Protein AF-0000000071091519 (afdb_homodimer)

InterPro domains:
  IPR003689 Zinc/iron permease [PF02535] (5-325)

Foldseek 3Di:
DPLVVLLVVLLVLLLCLLLVLLVVLLVCVVVVVLDVCVPPVVLVVLLLLLLLLLLQLVLCLPPNLLVVLLVLLQVLVCQVVVDCCPDRSCSVPDRVLLVLLQVLLVVLVVLLVVLVVVVVVVVVVVVVVVVVVVVPPVPPDPPDDDDDPPPPDPPPPDPPPPPPDPQLQQQPRVVVNDQCDPSNLVSVLVSLLVLLLLLLLLLLQDQDNLSNVLSSVSCSSVSNSVSNVSLNSVSSHPDDVVSSVVSSVSNSNSNSNNNVVNNVLNDVVDHSVSSNVSSSSSSSSSNSSVNCSPRVRVCSSCVDPPCNVSSVVSSNVSNVVSVVSSVD/DPLVVLLVVLLVLLLCLLLVLLVVLLVCVVVVVLDVCVPPVVLVVLLLLLLLLLLQLVLCLPPNLLVVLLVLLQVLVCQVVVDCCPDRSCSVPDRVLLVLLQVLLVVLVVLLVVLVVVVVVVVVVVVVVVVVVVVVVVPPDPPDDDDDPPPPPPPPPDPPPPPPLPQLQFQPRVVVNDQCDPSNLVSVLVSLLVLLLLLLLLLLQDQDNLSNVLSSVSCSSVSNSVSNVSLSSVSSHPDDVVSSVVSSVSNSNSNSNNNVVNNVLNDVVDHSVSSNVSSSSSSSNSNSSVNCSPRVRVCSSCVDPPCNVSSVVSSNVSNVVSVVSVVD

Nearest PDB structures (foldseek):
  5tsa-assembly1_A  TM=7.659E-01  e=2.570E-04  Bordetella bronchiseptica RB50
  6pgi-assembly1_A  TM=6.991E-01  e=1.856E-04  Bordetella bronchiseptica
  7z6m-assembly1_A-2  TM=6.711E-01  e=2.904E-04  Bordetella bronchiseptica
  5tsb-assembly1_A  TM=7.140E-01  e=8.367E-04  Bordetella bronchiseptica RB50
  5tsa-assembly1_A  TM=7.599E-01  e=2.592E-04  Bordetella bronchiseptica RB50

Organism: Strongylocentrotus purpuratus (NCBI:txid7668)

Sequence (656 aa):
MDIVALKGLGIGLLFVLAFVGGLIPLCCIRSHSQGMAESAITRRVISLLNSAAAGIFLSIALVHLLPDVRMIFDKALNITHGGEVEGGGMAMGFDWAGFTAGVGFLFVVFVEQLMMWCLESSERTDNTASDTSHLVKSTTRESDTDGHGEYGALRERSPSECQSEASITVQRGLDDLQPLTSFRAIVLLVSLSFHGLFEGLALGLQLEEQDTIDLLIAISIHKGIESFTVLLRFAQLPGRDVLKWSSLVIFSLTSPIGIGIGIPLADPSVNADALLVNGILQGLATGTFMFVTFVELLPVELAGKDDRLLKCTCLIAGFGLMCGLTQIMDIVALKGLGIGLLFVLAFVGGLIPLCCIRSHSQGMAESAITRRVISLLNSAAAGIFLSIALVHLLPDVRMIFDKALNITHGGEVEGGGMAMGFDWAGFTAGVGFLFVVFVEQLMMWCLESSERTDNTASDTSHLVKSTTRESDTDGHGEYGALRERSPSECQSEASITVQRGLDDLQPLTSFRAIVLLVSLSFHGLFEGLALGLQLEEQDTIDLLIAISIHKGIESFTVLLRFAQLPGRDVLKWSSLVIFSLTSPIGIGIGIPLADPSVNADALLVNGILQGLATGTFMFVTFVELLPVELAGKDDRLLKCTCLIAGFGLMCGLTQI

pLDDT: mean 75.65, std 22.04, range [20.03, 96.81]

Solvent-accessible surface area (backbone atoms only — not comparable to full-atom values): 33080 Å² total; per-residue (Å²): 130,58,59,64,57,55,48,51,48,45,34,55,49,48,24,49,36,18,39,54,26,21,45,50,36,44,52,37,45,70,65,71,42,53,57,56,78,61,26,70,63,51,48,49,52,52,47,40,50,45,25,19,42,29,15,30,41,47,30,41,31,42,36,45,45,41,55,49,22,30,52,34,41,33,52,19,49,30,60,68,68,76,42,79,59,70,66,63,58,34,78,84,74,49,36,59,32,28,46,31,18,49,49,20,28,49,48,53,52,46,52,51,50,51,48,50,47,53,49,52,52,50,51,51,50,50,52,53,49,51,57,52,54,58,61,60,64,66,66,64,73,72,69,79,83,86,73,84,71,78,79,75,79,78,77,77,76,75,80,72,72,78,64,87,62,67,57,72,42,68,37,36,57,90,77,61,37,64,78,62,45,72,64,56,47,49,47,52,48,52,56,48,35,52,41,30,22,29,53,15,25,38,55,20,38,46,83,46,57,67,60,34,52,54,50,48,54,57,48,50,63,43,38,26,54,48,26,26,55,54,30,39,55,44,54,66,31,80,67,58,65,66,59,41,55,47,49,42,52,50,57,21,41,21,30,31,52,15,24,62,61,14,45,76,51,34,50,73,80,71,40,41,64,49,30,42,51,41,22,47,52,37,10,26,22,33,9,36,44,45,40,45,26,44,62,63,34,43,53,27,54,67,34,32,81,69,59,48,67,57,32,50,49,29,20,52,47,21,24,48,51,46,53,51,58,68,70,102,129,59,59,65,56,55,50,51,49,44,32,53,50,50,25,48,35,19,39,55,27,20,45,49,36,44,52,37,46,70,65,71,42,53,56,58,78,62,25,69,63,50,48,50,52,50,48,40,51,46,25,20,41,28,15,29,40,46,29,40,31,42,35,45,45,41,53,50,22,29,51,36,42,33,53,18,50,32,62,67,69,76,42,80,61,71,64,64,58,34,78,82,74,49,38,60,32,29,45,30,17,49,49,22,28,50,48,53,52,46,52,51,51,51,46,50,49,53,48,53,52,48,50,50,50,50,53,52,48,51,56,53,54,57,58,58,62,64,64,64,70,70,69,78,89,87,77,81,72,76,81,74,79,78,75,78,78,74,79,73,72,78,65,87,64,65,57,72,42,68,41,35,55,90,77,60,36,64,79,62,45,72,65,58,47,49,46,52,49,52,55,48,33,52,41,30,23,29,53,14,25,38,53,19,38,46,82,47,59,67,59,35,51,55,48,48,53,56,49,49,62,42,38,27,54,49,26,26,56,54,31,38,56,44,52,66,29,81,68,60,64,65,58,40,55,48,48,42,52,52,57,19,43,21,29,32,50,17,23,61,60,14,45,74,51,33,49,72,82,72,39,40,66,48,31,42,50,42,21,47,53,36,11,27,20,34,8,38,43,45,40,45,25,44,61,60,33,42,53,27,55,68,36,32,80,69,59,48,66,56,31,50,49,30,19,51,48,22,24,49,49,46,55,51,58,68,70,99

Secondary structure (DSSP, 8-state):
--HHHHHHHHHHHHHHHHHHHHHHHHHHHHTT-HHHHT-HHHHHHHHHHHHHHHHHHHHIIIIIIHHHHHHHHHHHHHHHHSS---SSS-TTS--HHHHHHHHHHHHHHHHHHHHHHHHHHHHHHHHHHHHHHHHHHTTS-TT----------------TT----SSTTTTS-TTT-----HHHHHHHHHHHHHHHHHHHHHHHH--SHHHHHHHHHHHHHHHHHHHHHHHHHHHTSSS-HHHHHHHHHHHHHHHHHHHHHHHHHT-SS--HHHHHHHHHHHHHHHHHHHHIIIIIIHHHHHH-STTHHHHHHHHHHHHHHHHHHTT-/--HHHHHHHHHHHHHHHHHHHHHHHHHHHHTT-HHHHT-HHHHHHHHHHHHHHHHHHHHIIIIIIHHHHHHHHHHHHHHHHSS---SSS-TTS--HHHHHHHHHHHHHHHHHHHHHHHHHHHHHHHHHHHHHHHHHHTTTSTT----------------TT----SSTTTTS-TTT-----HHHHHHHHHHHHHHHHHHHHHHHH--SHHHHHHHHHHHHHHHHHHHHHHHHHHHTSSS-HHHHHHHHHHHHHHHHHHHHHHHHHT-SS--HHHHHHHHHHHHHHHHHHHHIIIIIIHHHHHH-STTHHHHHHHHHHHHHHHHHHTT-

Structure (mmCIF, N/CA/C/O backbone):
data_AF-0000000071091519-model_v1
#
loop_
_entity.id
_entity.type
_entity.pdbx_description
1 polymer 'Uncharacterized protein'
#
loop_
_atom_site.group_PDB
_atom_site.id
_atom_site.type_symbol
_atom_site.label_atom_id
_atom_site.label_alt_id
_atom_site.label_comp_id
_atom_site.label_asym_id
_atom_site.label_entity_id
_atom_site.label_seq_id
_atom_site.pdbx_PDB_ins_code
_atom_site.Cartn_x
_atom_site.Cartn_y
_atom_site.Cartn_z
_atom_site.occupancy
_atom_site.B_iso_or_equiv
_atom_site.auth_seq_id
_atom_site.auth_comp_id
_atom_site.auth_asym_id
_atom_site.auth_atom_id
_atom_site.pdbx_PDB_model_num
ATOM 1 N N . MET A 1 1 ? 14.625 -8.445 -30.969 1 56.06 1 MET A N 1
ATOM 2 C CA . MET A 1 1 ? 15.742 -7.695 -30.406 1 56.06 1 MET A CA 1
ATOM 3 C C . MET A 1 1 ? 16.312 -8.398 -29.188 1 56.06 1 MET A C 1
ATOM 5 O O . MET A 1 1 ? 15.578 -9.047 -28.438 1 56.06 1 MET A O 1
ATOM 9 N N . ASP A 1 2 ? 17.562 -8.461 -29.047 1 85.19 2 ASP A N 1
ATOM 10 C CA . ASP A 1 2 ? 18.297 -9.062 -27.922 1 85.19 2 ASP A CA 1
ATOM 11 C C . ASP A 1 2 ? 17.906 -8.391 -26.609 1 85.19 2 ASP A C 1
ATOM 13 O O . ASP A 1 2 ? 17.859 -7.164 -26.516 1 85.19 2 ASP A O 1
ATOM 17 N N . ILE A 1 3 ? 17.312 -9.078 -25.766 1 89 3 ILE A N 1
ATOM 18 C CA . ILE A 1 3 ? 16.844 -8.609 -24.484 1 89 3 ILE A CA 1
ATOM 19 C C . ILE A 1 3 ? 17.922 -7.742 -23.828 1 89 3 ILE A C 1
ATOM 21 O O . ILE A 1 3 ? 17.609 -6.754 -23.156 1 89 3 ILE A O 1
ATOM 25 N N . VAL A 1 4 ? 19.188 -8.016 -24.078 1 89.56 4 VAL A N 1
ATOM 26 C CA . VAL A 1 4 ? 20.281 -7.254 -23.484 1 89.56 4 VAL A CA 1
ATOM 27 C C . VAL A 1 4 ? 20.391 -5.887 -24.156 1 89.56 4 VAL A C 1
ATOM 29 O O . VAL A 1 4 ? 20.656 -4.879 -23.484 1 89.56 4 VAL A O 1
ATOM 32 N N . ALA A 1 5 ? 20.156 -5.891 -25.438 1 91.38 5 ALA A N 1
ATOM 33 C CA . ALA A 1 5 ? 20.156 -4.625 -26.156 1 91.38 5 ALA A CA 1
ATOM 34 C C . ALA A 1 5 ? 19.016 -3.727 -25.688 1 91.38 5 ALA A C 1
ATOM 36 O O . ALA A 1 5 ? 19.172 -2.51 -25.578 1 91.38 5 ALA A O 1
ATOM 37 N N . LEU A 1 6 ? 17.953 -4.344 -25.469 1 92.75 6 LEU A N 1
ATOM 38 C CA . LEU A 1 6 ? 16.797 -3.611 -24.969 1 92.75 6 LEU A CA 1
ATOM 39 C C . LEU A 1 6 ? 17.094 -3.01 -23.594 1 92.75 6 LEU A C 1
ATOM 41 O O . LEU A 1 6 ? 16.75 -1.854 -23.344 1 92.75 6 LEU A O 1
ATOM 45 N N . LYS A 1 7 ? 17.75 -3.713 -22.75 1 94.56 7 LYS A N 1
ATOM 46 C CA . LYS A 1 7 ? 18.141 -3.236 -21.422 1 94.56 7 LYS A CA 1
ATOM 47 C C . LYS A 1 7 ? 19.172 -2.129 -21.516 1 94.56 7 LYS A C 1
ATOM 49 O O . LYS A 1 7 ? 19.156 -1.181 -20.734 1 94.56 7 LYS A O 1
ATOM 54 N N . GLY A 1 8 ? 20.047 -2.316 -22.469 1 93.81 8 GLY A N 1
ATOM 55 C CA . GLY A 1 8 ? 21 -1.248 -22.734 1 93.81 8 GLY A CA 1
ATOM 56 C C . GLY A 1 8 ? 20.344 0.05 -23.156 1 93.81 8 GLY A C 1
ATOM 57 O O . GLY A 1 8 ? 20.719 1.127 -22.703 1 93.81 8 GLY A O 1
ATOM 58 N N . LEU A 1 9 ? 19.391 -0.061 -24.016 1 93.75 9 LEU A N 1
ATOM 59 C CA . LEU A 1 9 ? 18.594 1.101 -24.406 1 93.75 9 LEU A CA 1
ATOM 60 C C . LEU A 1 9 ? 17.891 1.715 -23.203 1 93.75 9 LEU A C 1
ATOM 62 O O . LEU A 1 9 ? 17.75 2.938 -23.109 1 93.75 9 LEU A O 1
ATOM 66 N N . GLY A 1 10 ? 17.453 0.866 -22.375 1 95.56 10 GLY A N 1
ATOM 67 C CA . GLY A 1 10 ? 16.797 1.336 -21.156 1 95.56 10 GLY A CA 1
ATOM 68 C C . GLY A 1 10 ? 17.719 2.18 -20.281 1 95.56 10 GLY A C 1
ATOM 69 O O . GLY A 1 10 ? 17.281 3.172 -19.688 1 95.56 10 GLY A O 1
ATOM 70 N N . ILE A 1 11 ? 18.984 1.76 -20.219 1 96.56 11 ILE A N 1
ATOM 71 C CA . ILE A 1 11 ? 19.969 2.504 -19.438 1 96.56 11 ILE A CA 1
ATOM 72 C C . ILE A 1 11 ? 20.062 3.938 -19.953 1 96.56 11 ILE A C 1
ATOM 74 O O . ILE A 1 11 ? 19.953 4.891 -19.172 1 96.56 11 ILE A O 1
ATOM 78 N N . GLY A 1 12 ? 20.188 4.043 -21.219 1 96.12 12 GLY A N 1
ATOM 79 C CA . GLY A 1 12 ? 20.297 5.363 -21.828 1 96.12 12 GLY A CA 1
ATOM 80 C C . GLY A 1 12 ? 19 6.164 -21.719 1 96.12 12 GLY A C 1
ATOM 81 O O . GLY A 1 12 ? 19.031 7.344 -21.359 1 96.12 12 GLY A O 1
ATOM 82 N N . LEU A 1 13 ? 17.953 5.555 -22 1 96.44 13 LEU A N 1
ATOM 83 C CA . LEU A 1 13 ? 16.656 6.227 -22.016 1 96.44 13 LEU A CA 1
ATOM 84 C C . LEU A 1 13 ? 16.297 6.746 -20.625 1 96.44 13 LEU A C 1
ATOM 86 O O . LEU A 1 13 ? 15.891 7.902 -20.469 1 96.44 13 LEU A O 1
ATOM 90 N N . LEU A 1 14 ? 16.422 5.895 -19.609 1 96.12 14 LEU A N 1
ATOM 91 C CA . LEU A 1 14 ? 16.031 6.289 -18.266 1 96.12 14 LEU A CA 1
ATOM 92 C C . LEU A 1 14 ? 16.969 7.359 -17.719 1 96.12 14 LEU A C 1
ATOM 94 O O . LEU A 1 14 ? 16.547 8.242 -16.969 1 96.12 14 LEU A O 1
ATOM 98 N N . PHE A 1 15 ? 18.203 7.273 -18.156 1 96.75 15 PHE A N 1
ATOM 99 C CA . PHE A 1 15 ? 19.156 8.312 -17.766 1 96.75 15 PHE A CA 1
ATOM 100 C C . PHE A 1 15 ? 18.75 9.664 -18.359 1 96.75 15 PHE A C 1
ATOM 102 O O . PHE A 1 15 ? 18.672 10.664 -17.656 1 96.75 15 PHE A O 1
ATOM 109 N N . VAL A 1 16 ? 18.469 9.664 -19.609 1 96.56 16 VAL A N 1
ATOM 110 C CA . VAL A 1 16 ? 18.141 10.898 -20.312 1 96.56 16 VAL A CA 1
ATOM 111 C C . VAL A 1 16 ? 16.844 11.477 -19.766 1 96.56 16 VAL A C 1
ATOM 113 O O . VAL A 1 16 ? 16.734 12.68 -19.531 1 96.56 16 VAL A O 1
ATOM 116 N N . LEU A 1 17 ? 15.914 10.688 -19.562 1 95.31 17 LEU A N 1
ATOM 117 C CA . LEU A 1 17 ? 14.617 11.141 -19.062 1 95.31 17 LEU A CA 1
ATOM 118 C C . LEU A 1 17 ? 14.766 11.75 -17.672 1 95.31 17 LEU A C 1
ATOM 120 O O . LEU A 1 17 ? 14.211 12.82 -17.391 1 95.31 17 LEU A O 1
ATOM 124 N N . ALA A 1 18 ? 15.492 11.023 -16.812 1 95.06 18 ALA A N 1
ATOM 125 C CA . ALA A 1 18 ? 15.695 11.523 -15.461 1 95.06 18 ALA A CA 1
ATOM 126 C C . ALA A 1 18 ? 16.531 12.805 -15.477 1 95.06 18 ALA A C 1
ATOM 128 O O . ALA A 1 18 ? 16.219 13.758 -14.758 1 95.06 18 ALA A O 1
ATOM 129 N N . PHE A 1 19 ? 17.5 12.836 -16.328 1 95.69 19 PHE A N 1
ATOM 130 C CA . PHE A 1 19 ? 18.391 13.984 -16.375 1 95.69 19 PHE A CA 1
ATOM 131 C C . PHE A 1 19 ? 17.688 15.203 -16.938 1 95.69 19 PHE A C 1
ATOM 133 O O . PHE A 1 19 ? 17.75 16.297 -16.359 1 95.69 19 PHE A O 1
ATOM 140 N N . VAL A 1 20 ? 17.016 15.055 -18 1 94.75 20 VAL A N 1
ATOM 141 C CA . VAL A 1 20 ? 16.328 16.156 -18.641 1 94.75 20 VAL A CA 1
ATOM 142 C C . VAL A 1 20 ? 15.156 16.609 -17.781 1 94.75 20 VAL A C 1
ATOM 144 O O . VAL A 1 20 ? 14.93 17.812 -17.609 1 94.75 20 VAL A O 1
ATOM 147 N N . GLY A 1 21 ? 14.453 15.719 -17.266 1 91.81 21 GLY A N 1
ATOM 148 C CA . GLY A 1 21 ? 13.344 16.062 -16.391 1 91.81 21 GLY A CA 1
ATOM 149 C C . GLY A 1 21 ? 13.766 16.875 -15.172 1 91.81 21 GLY A C 1
ATOM 150 O O . GLY A 1 21 ? 13.055 17.797 -14.766 1 91.81 21 GLY A O 1
ATOM 151 N N . GLY A 1 22 ? 14.883 16.5 -14.586 1 91.75 22 GLY A N 1
ATOM 152 C CA . GLY A 1 22 ? 15.375 17.203 -13.414 1 91.75 22 GLY A CA 1
ATOM 153 C C . GLY A 1 22 ? 16.047 18.516 -13.75 1 91.75 22 GLY A C 1
ATOM 154 O O . GLY A 1 22 ? 16.062 19.438 -12.93 1 91.75 22 GLY A O 1
ATOM 155 N N . LEU A 1 23 ? 16.547 18.609 -14.93 1 92.31 23 LEU A N 1
ATOM 156 C CA . LEU A 1 23 ? 17.266 19.812 -15.344 1 92.31 23 LEU A CA 1
ATOM 157 C C . LEU A 1 23 ? 16.297 20.969 -15.57 1 92.31 23 LEU A C 1
ATOM 159 O O . LEU A 1 23 ? 16.641 22.125 -15.32 1 92.31 23 LEU A O 1
ATOM 163 N N . ILE A 1 24 ? 15.125 20.75 -15.938 1 89.06 24 ILE A N 1
ATOM 164 C CA . ILE A 1 24 ? 14.133 21.75 -16.312 1 89.06 24 ILE A CA 1
ATOM 165 C C . ILE A 1 24 ? 13.805 22.625 -15.094 1 89.06 24 ILE A C 1
ATOM 167 O O . ILE A 1 24 ? 13.953 23.844 -15.133 1 89.06 24 ILE A O 1
ATOM 171 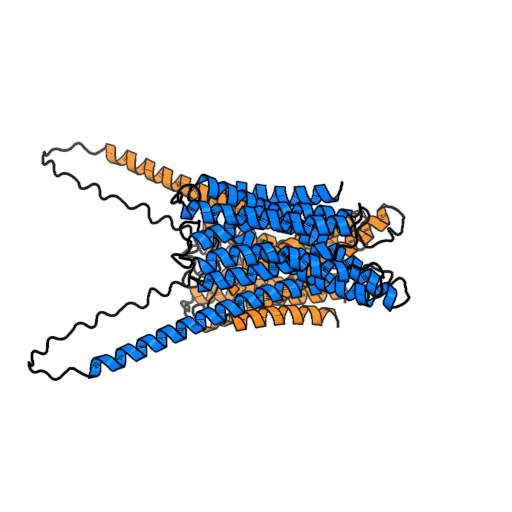N N . PRO A 1 25 ? 13.469 22.094 -14.016 1 85.25 25 PRO A N 1
ATOM 172 C CA . PRO A 1 25 ? 13.148 22.938 -12.859 1 85.25 25 PRO A CA 1
ATOM 173 C C . PRO A 1 25 ? 14.383 23.625 -12.266 1 85.25 25 PRO A C 1
ATOM 175 O O . PRO A 1 25 ? 14.289 24.719 -11.703 1 85.25 25 PRO A O 1
ATOM 178 N N . LEU A 1 26 ? 15.508 23.047 -12.359 1 87.19 26 LEU A N 1
ATOM 179 C CA . LEU A 1 26 ? 16.719 23.656 -11.82 1 87.19 26 LEU A CA 1
ATOM 180 C C . LEU A 1 26 ? 17.141 24.859 -12.641 1 87.19 26 LEU A C 1
ATOM 182 O O . LEU A 1 26 ? 17.578 25.875 -12.086 1 87.19 26 LEU A O 1
ATOM 186 N N . CYS A 1 27 ? 16.938 24.781 -13.883 1 84.62 27 CYS A N 1
ATOM 187 C CA . CYS A 1 27 ? 17.312 25.875 -14.766 1 84.62 27 CYS A CA 1
ATOM 188 C C . CYS A 1 27 ? 16.234 26.953 -14.773 1 84.62 27 CYS A C 1
ATOM 190 O O . CYS A 1 27 ? 16.531 28.141 -14.898 1 84.62 27 CYS A O 1
ATOM 192 N N . CYS A 1 28 ? 14.992 26.547 -14.688 1 76.12 28 CYS A N 1
ATOM 193 C CA . CYS A 1 28 ? 13.883 27.5 -14.727 1 76.12 28 CYS A CA 1
ATOM 194 C C . CYS A 1 28 ? 13.859 28.359 -13.469 1 76.12 28 CYS A C 1
ATOM 196 O O . CYS A 1 28 ? 13.586 29.562 -13.539 1 76.12 28 CYS A O 1
ATOM 198 N N . ILE A 1 29 ? 14.008 27.828 -12.336 1 63.97 29 ILE A N 1
ATOM 199 C CA . ILE A 1 29 ? 13.969 28.594 -11.094 1 63.97 29 ILE A CA 1
ATOM 200 C C . ILE A 1 29 ? 15.227 29.453 -10.984 1 63.97 29 ILE A C 1
ATOM 202 O O . ILE A 1 29 ? 15.18 30.547 -10.422 1 63.97 29 ILE A O 1
ATOM 206 N N . ARG A 1 30 ? 16.266 28.891 -11.391 1 61.03 30 ARG A N 1
ATOM 207 C CA . ARG A 1 30 ? 17.469 29.703 -11.391 1 61.03 30 ARG A CA 1
ATOM 208 C C . ARG A 1 30 ? 17.297 30.969 -12.234 1 61.03 30 ARG A C 1
ATOM 210 O O . ARG A 1 30 ? 17.828 32.031 -11.898 1 61.03 30 ARG A O 1
ATOM 217 N N . SER A 1 31 ? 16.531 30.688 -13.289 1 58.19 31 SER A N 1
ATOM 218 C CA . SER A 1 31 ? 16.375 31.781 -14.227 1 58.19 31 SER A CA 1
ATOM 219 C C . SER A 1 31 ? 15.219 32.688 -13.812 1 58.19 31 SER A C 1
ATOM 221 O O . SER A 1 31 ? 14.742 33.5 -14.609 1 58.19 31 SER A O 1
ATOM 223 N N . HIS A 1 32 ? 14.922 32.812 -12.469 1 53.44 32 HIS A N 1
ATOM 224 C CA . HIS A 1 32 ? 13.93 33.719 -11.922 1 53.44 32 HIS A CA 1
ATOM 225 C C . HIS A 1 32 ? 12.531 33.406 -12.445 1 53.44 32 HIS A C 1
ATOM 227 O O . HIS A 1 32 ? 11.625 34.219 -12.352 1 53.44 32 HIS A O 1
ATOM 233 N N . SER A 1 33 ? 12.336 32.375 -13.141 1 52.28 33 SER A N 1
ATOM 234 C CA . SER A 1 33 ? 11.023 32.031 -13.672 1 52.28 33 SER A CA 1
ATOM 235 C C . SER A 1 33 ? 10.234 31.188 -12.672 1 52.28 33 SER A C 1
ATOM 237 O O . SER A 1 33 ? 9.602 30.188 -13.039 1 52.28 33 SER A O 1
ATOM 239 N N . GLN A 1 34 ? 10.352 31.438 -11.477 1 53.72 34 GLN A N 1
ATOM 240 C CA . GLN A 1 34 ? 9.695 30.844 -10.32 1 53.72 34 GLN A CA 1
ATOM 241 C C . GLN A 1 34 ? 8.203 30.656 -10.57 1 53.72 34 GLN A C 1
ATOM 243 O O . GLN A 1 34 ? 7.578 29.766 -9.969 1 53.72 34 GLN A O 1
ATOM 248 N N . GLY A 1 35 ? 7.746 31.422 -11.562 1 55.06 35 GLY A N 1
ATOM 249 C CA . GLY A 1 35 ? 6.316 31.484 -11.828 1 55.06 35 GLY A CA 1
ATOM 250 C C . GLY A 1 35 ? 5.75 30.203 -12.414 1 55.06 35 GLY A C 1
ATOM 251 O O . GLY A 1 35 ? 4.629 29.812 -12.086 1 55.06 35 GLY A O 1
ATOM 252 N N . MET A 1 36 ? 6.504 29.703 -13.305 1 52.19 36 MET A N 1
ATOM 253 C CA . MET A 1 36 ? 5.941 28.578 -14.031 1 52.19 36 MET A CA 1
ATOM 254 C C . MET A 1 36 ? 5.746 27.375 -13.109 1 52.19 36 MET A C 1
ATOM 256 O O . MET A 1 36 ? 4.711 26.719 -13.164 1 52.19 36 MET A O 1
ATOM 260 N N . ALA A 1 37 ? 6.824 27.062 -12.383 1 54.72 37 ALA A N 1
ATOM 261 C CA . ALA A 1 37 ? 6.781 25.938 -11.461 1 54.72 37 ALA A CA 1
ATOM 262 C C . ALA A 1 37 ? 5.738 26.156 -10.367 1 54.72 37 ALA A C 1
ATOM 264 O O . ALA A 1 37 ? 5.137 25.203 -9.875 1 54.72 37 ALA A O 1
ATOM 265 N N . GLU A 1 38 ? 5.539 27.422 -10.242 1 61.25 38 GLU A N 1
ATOM 266 C CA . GLU A 1 38 ? 4.594 27.797 -9.203 1 61.25 38 GLU A CA 1
ATOM 267 C C . GLU A 1 38 ? 3.191 28 -9.773 1 61.25 38 GLU A C 1
ATOM 269 O O . GLU A 1 38 ? 2.236 28.219 -9.031 1 61.25 38 GLU A O 1
ATOM 274 N N . SER A 1 39 ? 3.219 27.75 -11.062 1 72.94 39 SER A N 1
ATOM 275 C CA . SER A 1 39 ? 1.905 27.984 -11.656 1 72.94 39 SER A CA 1
ATOM 276 C C . SER A 1 39 ? 0.903 26.922 -11.211 1 72.94 39 SER A C 1
ATOM 278 O O . SER A 1 39 ? 1.268 25.766 -11.008 1 72.94 39 SER A O 1
ATOM 280 N N . ALA A 1 40 ? -0.276 27.344 -11.023 1 78.38 40 ALA A N 1
ATOM 281 C CA . ALA A 1 40 ? -1.386 26.484 -10.609 1 78.38 40 ALA A CA 1
ATOM 282 C C . ALA A 1 40 ? -1.623 25.359 -11.617 1 78.38 40 ALA A C 1
ATOM 284 O O . ALA A 1 40 ? -1.94 24.234 -11.234 1 78.38 40 ALA A O 1
ATOM 285 N N . ILE A 1 41 ? -1.302 25.688 -12.844 1 80.69 41 ILE A N 1
ATOM 286 C CA . ILE A 1 41 ? -1.546 24.719 -13.898 1 80.69 41 ILE A CA 1
ATOM 287 C C . ILE A 1 41 ? -0.494 23.609 -13.836 1 80.69 41 ILE A C 1
ATOM 289 O O . ILE A 1 41 ? -0.818 22.422 -13.961 1 80.69 41 ILE A O 1
ATOM 293 N N . THR A 1 42 ? 0.732 23.969 -13.68 1 78.06 42 THR A N 1
ATOM 294 C CA . THR A 1 42 ? 1.803 22.969 -13.586 1 78.06 42 THR A CA 1
ATOM 295 C C . THR A 1 42 ? 1.582 22.047 -12.398 1 78.06 42 THR A C 1
ATOM 297 O O . THR A 1 42 ? 1.74 20.828 -12.516 1 78.06 42 THR A O 1
ATOM 300 N N . ARG A 1 43 ? 1.105 22.594 -11.398 1 80.81 43 ARG A N 1
ATOM 301 C CA . ARG A 1 43 ? 0.858 21.797 -10.195 1 80.81 43 ARG A CA 1
ATOM 302 C C . ARG A 1 43 ? -0.289 20.828 -10.414 1 80.81 43 ARG A C 1
ATOM 304 O O . ARG A 1 43 ? -0.226 19.672 -9.969 1 80.81 43 ARG A O 1
ATOM 311 N N . ARG A 1 44 ? -1.221 21.297 -11.086 1 86.44 44 ARG A N 1
ATOM 312 C CA . ARG A 1 44 ? -2.381 20.453 -11.359 1 86.44 44 ARG A CA 1
ATOM 313 C C . ARG A 1 44 ? -2.012 19.297 -12.273 1 86.44 44 ARG A C 1
ATOM 315 O O . ARG A 1 44 ? -2.406 18.156 -12.031 1 86.44 44 ARG A O 1
ATOM 322 N N . VAL A 1 45 ? -1.25 19.609 -13.289 1 85.5 45 VAL A N 1
ATOM 323 C CA . VAL A 1 45 ? -0.862 18.594 -14.258 1 85.5 45 VAL A CA 1
ATOM 324 C C . VAL A 1 45 ? 0.044 17.562 -13.586 1 85.5 45 VAL A C 1
ATOM 326 O O . VAL A 1 45 ? -0.111 16.359 -13.797 1 85.5 45 VAL A O 1
ATOM 329 N N . ILE A 1 46 ? 0.901 18 -12.773 1 82.81 46 ILE A N 1
ATOM 330 C CA . ILE A 1 46 ? 1.808 17.094 -12.062 1 82.81 46 ILE A CA 1
ATOM 331 C C . ILE A 1 46 ? 1.01 16.188 -11.125 1 82.81 46 ILE A C 1
ATOM 333 O O . ILE A 1 46 ? 1.27 14.992 -11.047 1 82.81 46 ILE A O 1
ATOM 337 N N . SER A 1 47 ? 0.043 16.75 -10.5 1 86.69 47 SER A N 1
ATOM 338 C CA . SER A 1 47 ? -0.781 15.992 -9.57 1 86.69 47 SER A CA 1
ATOM 339 C C . SER A 1 47 ? -1.563 14.898 -10.289 1 86.69 47 SER A C 1
ATOM 341 O O . SER A 1 47 ? -1.648 13.773 -9.805 1 86.69 47 SER A O 1
ATOM 343 N N . LEU A 1 48 ? -2.07 15.203 -11.438 1 89.31 48 LEU A N 1
ATOM 344 C CA . LEU A 1 48 ? -2.842 14.234 -12.211 1 89.31 48 LEU A CA 1
ATOM 345 C C . LEU A 1 48 ? -1.94 13.133 -12.766 1 89.31 48 LEU A C 1
ATOM 347 O O . LEU A 1 48 ? -2.309 11.961 -12.75 1 89.31 48 LEU A O 1
ATOM 351 N N . LEU A 1 49 ? -0.832 13.562 -13.195 1 85.44 49 LEU A N 1
ATOM 352 C CA . LEU A 1 49 ? 0.115 12.586 -13.727 1 85.44 49 LEU A CA 1
ATOM 353 C C . LEU A 1 49 ? 0.626 11.672 -12.625 1 85.44 49 LEU A C 1
ATOM 355 O O . LEU A 1 49 ? 0.81 10.469 -12.844 1 85.44 49 LEU A O 1
ATOM 359 N N . ASN A 1 50 ? 0.814 12.211 -11.477 1 85.25 50 ASN A N 1
ATOM 360 C CA . ASN A 1 50 ? 1.228 11.406 -10.328 1 85.25 50 ASN A CA 1
ATOM 361 C C . ASN A 1 50 ? 0.151 10.398 -9.938 1 85.25 50 ASN A C 1
ATOM 363 O O . ASN A 1 50 ? 0.462 9.266 -9.555 1 85.25 50 ASN A O 1
ATOM 367 N N . SER A 1 51 ? -1.058 10.836 -10.031 1 90.69 51 SER A N 1
ATOM 368 C CA . SER A 1 51 ? -2.162 9.93 -9.734 1 90.69 51 SER A CA 1
ATOM 369 C C . SER A 1 51 ? -2.232 8.789 -10.742 1 90.69 51 SER A C 1
ATOM 371 O O . SER A 1 51 ? -2.434 7.629 -10.367 1 90.69 51 SER A O 1
ATOM 373 N N . ALA A 1 52 ? -2.053 9.102 -11.984 1 90.12 52 ALA A N 1
ATOM 374 C CA . ALA A 1 52 ? -2.031 8.078 -13.023 1 90.12 52 ALA A CA 1
ATOM 375 C C . ALA A 1 52 ? -0.857 7.125 -12.828 1 90.12 52 ALA A C 1
ATOM 377 O O . ALA A 1 52 ? -1.003 5.91 -12.984 1 90.12 52 ALA A O 1
ATOM 378 N N . ALA A 1 53 ? 0.26 7.719 -12.508 1 85.06 53 ALA A N 1
ATOM 379 C CA . ALA A 1 53 ? 1.454 6.914 -12.258 1 85.06 53 ALA A CA 1
ATOM 380 C C . ALA A 1 53 ? 1.238 5.957 -11.094 1 85.06 53 ALA A C 1
ATOM 382 O O . ALA A 1 53 ? 1.688 4.809 -11.133 1 85.06 53 ALA A O 1
ATOM 383 N N . ALA A 1 54 ? 0.595 6.414 -10.039 1 90.19 54 ALA A N 1
ATOM 384 C CA . ALA A 1 54 ? 0.296 5.559 -8.891 1 90.19 54 ALA A CA 1
ATOM 385 C C . ALA A 1 54 ? -0.523 4.344 -9.32 1 90.19 54 ALA A C 1
ATOM 387 O O . ALA A 1 54 ? -0.27 3.227 -8.859 1 90.19 54 ALA A O 1
ATOM 388 N N . GLY A 1 55 ? -1.505 4.562 -10.195 1 91.88 55 GLY A N 1
ATOM 389 C CA . GLY A 1 55 ? -2.291 3.457 -10.727 1 91.88 55 GLY A CA 1
ATOM 390 C C . GLY A 1 55 ? -1.472 2.484 -11.555 1 91.88 55 GLY A C 1
ATOM 391 O O . GLY A 1 55 ? -1.629 1.269 -11.422 1 91.88 55 GLY A O 1
ATOM 392 N N . ILE A 1 56 ? -0.651 3.029 -12.352 1 87.69 56 ILE A N 1
ATOM 393 C CA . ILE A 1 56 ? 0.212 2.215 -13.203 1 87.69 56 ILE A CA 1
ATOM 394 C C . ILE A 1 56 ? 1.139 1.366 -12.336 1 87.69 56 ILE A C 1
ATOM 396 O O . ILE A 1 56 ? 1.271 0.16 -12.547 1 87.69 56 ILE A O 1
ATOM 400 N N . PHE A 1 57 ? 1.749 1.919 -11.328 1 87.44 57 PHE A N 1
ATOM 401 C CA . PHE A 1 57 ? 2.678 1.212 -10.453 1 87.44 57 PHE A CA 1
ATOM 402 C C . PHE A 1 57 ? 1.948 0.158 -9.625 1 87.44 57 PHE A C 1
ATOM 404 O O . PHE A 1 57 ? 2.508 -0.899 -9.328 1 87.44 57 PHE A O 1
ATOM 411 N N . LEU A 1 58 ? 0.747 0.502 -9.242 1 92.62 58 LEU A N 1
ATOM 412 C CA . LEU A 1 58 ? -0.072 -0.481 -8.539 1 92.62 58 LEU A CA 1
ATOM 413 C C . LEU A 1 58 ? -0.272 -1.729 -9.391 1 92.62 58 LEU A C 1
ATOM 415 O O . LEU A 1 58 ? -0.106 -2.852 -8.906 1 92.62 58 LEU A O 1
ATOM 419 N N . SER A 1 59 ? -0.57 -1.5 -10.617 1 91.88 59 SER A N 1
ATOM 420 C CA . SER A 1 59 ? -0.774 -2.604 -11.547 1 91.88 59 SER A CA 1
ATOM 421 C C . SER A 1 59 ? 0.521 -3.375 -11.781 1 91.88 59 SER A C 1
ATOM 423 O O . SER A 1 59 ? 0.525 -4.609 -11.773 1 91.88 59 SER A O 1
ATOM 425 N N . ILE A 1 60 ? 1.603 -2.701 -11.93 1 86.25 60 ILE A N 1
ATOM 426 C CA . ILE A 1 60 ? 2.893 -3.336 -12.172 1 86.25 60 ILE A CA 1
ATOM 427 C C . ILE A 1 60 ? 3.277 -4.203 -10.977 1 86.25 60 ILE A C 1
ATOM 429 O O . ILE A 1 60 ? 3.709 -5.344 -11.148 1 86.25 60 ILE A O 1
ATOM 433 N N . ALA A 1 61 ? 3.115 -3.678 -9.836 1 91.12 61 ALA A N 1
ATOM 434 C CA . ALA A 1 61 ? 3.525 -4.395 -8.633 1 91.12 61 ALA A CA 1
ATOM 435 C C . ALA A 1 61 ? 2.664 -5.637 -8.414 1 91.12 61 ALA A C 1
ATOM 437 O O . ALA A 1 61 ? 3.184 -6.727 -8.172 1 91.12 61 ALA A O 1
ATOM 438 N N . LEU A 1 62 ? 1.336 -5.52 -8.547 1 93 62 LEU A N 1
ATOM 439 C CA . LEU A 1 62 ? 0.415 -6.582 -8.156 1 93 62 LEU A CA 1
ATOM 440 C C . LEU A 1 62 ? 0.194 -7.559 -9.312 1 93 62 LEU A C 1
ATOM 442 O O . LEU A 1 62 ? 0.056 -8.766 -9.086 1 93 62 LEU A O 1
ATOM 446 N N . VAL A 1 63 ? 0.166 -7.02 -10.539 1 90.44 63 VAL A N 1
ATOM 447 C CA . VAL A 1 63 ? -0.312 -7.84 -11.641 1 90.44 63 VAL A CA 1
ATOM 448 C C . VAL A 1 63 ? 0.874 -8.336 -12.469 1 90.44 63 VAL A C 1
ATOM 450 O O . VAL A 1 63 ? 0.781 -9.367 -13.148 1 90.44 63 VAL A O 1
ATOM 453 N N . HIS A 1 64 ? 1.968 -7.68 -12.383 1 86.62 64 HIS A N 1
ATOM 454 C CA . HIS A 1 64 ? 3.066 -8.047 -13.273 1 86.62 64 HIS A CA 1
ATOM 455 C C . HIS A 1 64 ? 4.27 -8.547 -12.477 1 86.62 64 HIS A C 1
ATOM 457 O O . HIS A 1 64 ? 4.625 -9.727 -12.562 1 86.62 64 HIS A O 1
ATOM 463 N N . LEU A 1 65 ? 4.805 -7.727 -11.617 1 88.5 65 LEU A N 1
ATOM 464 C CA . LEU A 1 65 ? 6.062 -8.047 -10.961 1 88.5 65 LEU A CA 1
ATOM 465 C C . LEU A 1 65 ? 5.875 -9.18 -9.961 1 88.5 65 LEU A C 1
ATOM 467 O O . LEU A 1 65 ? 6.668 -10.133 -9.93 1 88.5 65 LEU A O 1
ATOM 471 N N . LEU A 1 66 ? 4.844 -9.102 -9.172 1 91.88 66 LEU A N 1
ATOM 472 C CA . LEU A 1 66 ? 4.652 -10.109 -8.125 1 91.88 66 LEU A CA 1
ATOM 473 C C . LEU A 1 66 ? 4.473 -11.492 -8.734 1 91.88 66 LEU A C 1
ATOM 475 O O . LEU A 1 66 ? 5.137 -12.453 -8.32 1 91.88 66 LEU A O 1
ATOM 479 N N . PRO A 1 67 ? 3.619 -11.648 -9.703 1 88.56 67 PRO A N 1
ATOM 480 C CA . PRO A 1 67 ? 3.5 -12.961 -10.336 1 88.56 67 PRO A CA 1
ATOM 481 C C . PRO A 1 67 ? 4.797 -13.414 -11 1 88.56 67 PRO A C 1
ATOM 483 O O . PRO A 1 67 ? 5.113 -14.609 -11 1 88.56 67 PRO A O 1
ATOM 486 N N . ASP A 1 68 ? 5.566 -12.523 -11.57 1 87.56 68 ASP A N 1
ATOM 487 C CA . ASP A 1 68 ? 6.848 -12.867 -12.18 1 87.56 68 ASP A CA 1
ATOM 488 C C . ASP A 1 68 ? 7.809 -13.43 -11.133 1 87.56 68 ASP A C 1
ATOM 490 O O . ASP A 1 68 ? 8.492 -14.43 -11.391 1 87.56 68 ASP A O 1
ATOM 494 N N . VAL A 1 69 ? 7.867 -12.766 -10 1 91.38 69 VAL A N 1
ATOM 495 C CA . VAL A 1 69 ? 8.734 -13.211 -8.922 1 91.38 69 VAL A CA 1
ATOM 496 C C . VAL A 1 69 ? 8.32 -14.609 -8.469 1 91.38 69 VAL A C 1
ATOM 498 O O . VAL A 1 69 ? 9.18 -15.461 -8.211 1 91.38 69 VAL A O 1
ATOM 501 N N . ARG A 1 70 ? 7.082 -14.844 -8.414 1 89.88 70 ARG A N 1
ATOM 502 C CA . ARG A 1 70 ? 6.586 -16.156 -8.016 1 89.88 70 ARG A CA 1
ATOM 503 C C . ARG A 1 70 ? 7.012 -17.219 -9.016 1 89.88 70 ARG A C 1
ATOM 505 O O . ARG A 1 70 ? 7.418 -18.328 -8.625 1 89.88 70 ARG A O 1
ATOM 512 N N . MET A 1 71 ? 6.863 -16.891 -10.234 1 86 71 MET A N 1
ATOM 513 C CA . MET A 1 71 ? 7.246 -17.828 -11.281 1 86 71 MET A CA 1
ATOM 514 C C . MET A 1 71 ? 8.734 -18.156 -11.195 1 86 71 MET A C 1
ATOM 516 O O . MET A 1 71 ? 9.133 -19.312 -11.375 1 86 71 MET A O 1
ATOM 520 N N . ILE A 1 72 ? 9.531 -17.188 -10.945 1 87.06 72 ILE A N 1
ATOM 521 C CA . ILE A 1 72 ? 10.977 -17.391 -10.844 1 87.06 72 ILE A CA 1
ATOM 522 C C . ILE A 1 72 ? 11.297 -18.297 -9.664 1 87.06 72 ILE A C 1
ATOM 524 O O . ILE A 1 72 ? 12.117 -19.203 -9.773 1 87.06 72 ILE A O 1
ATOM 528 N N . PHE A 1 73 ? 10.617 -18.078 -8.531 1 88.5 73 PHE A N 1
ATOM 529 C CA . PHE A 1 73 ? 10.836 -18.906 -7.359 1 88.5 73 PHE A CA 1
ATOM 530 C C . PHE A 1 73 ? 10.383 -20.344 -7.617 1 88.5 73 PHE A C 1
ATOM 532 O O . PHE A 1 73 ? 11.047 -21.297 -7.203 1 88.5 73 PHE A O 1
ATOM 539 N N . ASP A 1 74 ? 9.234 -20.469 -8.289 1 85 74 ASP A N 1
ATOM 540 C CA . ASP A 1 74 ? 8.734 -21.797 -8.617 1 85 74 ASP A CA 1
ATOM 541 C C . ASP A 1 74 ? 9.719 -22.562 -9.5 1 85 74 ASP A C 1
ATOM 543 O O . ASP A 1 74 ? 9.977 -23.734 -9.273 1 85 74 ASP A O 1
ATOM 547 N N . LYS A 1 75 ? 10.234 -21.891 -10.461 1 84.31 75 LYS A N 1
ATOM 548 C CA . LYS A 1 75 ? 11.211 -22.516 -11.352 1 84.31 75 LYS A CA 1
ATOM 549 C C . LYS A 1 75 ? 12.477 -22.906 -10.594 1 84.31 75 LYS A C 1
ATOM 551 O O . LYS A 1 75 ? 13.008 -24 -10.789 1 84.31 75 LYS A O 1
ATOM 556 N N . ALA A 1 76 ? 12.961 -22.016 -9.742 1 85.56 76 ALA A N 1
ATOM 557 C CA . ALA A 1 76 ? 14.172 -22.266 -8.961 1 85.56 76 ALA A CA 1
ATOM 558 C C . ALA A 1 76 ? 13.984 -23.453 -8.031 1 85.56 76 ALA A C 1
ATOM 560 O O . ALA A 1 76 ? 14.859 -24.312 -7.926 1 85.56 76 ALA A O 1
ATOM 561 N N . LEU A 1 77 ? 12.875 -23.562 -7.426 1 83.56 77 LEU A N 1
ATOM 562 C CA . LEU A 1 77 ? 12.609 -24.625 -6.457 1 83.56 77 LEU A CA 1
ATOM 563 C C . LEU A 1 77 ? 12.352 -25.953 -7.16 1 83.56 77 LEU A C 1
ATOM 565 O O . LEU A 1 77 ? 12.68 -27.016 -6.629 1 83.56 77 LEU A O 1
ATOM 569 N N . ASN A 1 78 ? 11.703 -25.891 -8.32 1 82.88 78 ASN A N 1
ATOM 570 C CA . ASN A 1 78 ? 11.492 -27.094 -9.109 1 82.88 78 ASN A CA 1
ATOM 571 C C . ASN A 1 78 ? 12.812 -27.703 -9.57 1 82.88 78 ASN A C 1
ATOM 573 O O . ASN A 1 78 ? 12.961 -28.938 -9.617 1 82.88 78 ASN A O 1
ATOM 577 N N . ILE A 1 79 ? 13.758 -26.938 -9.906 1 81.06 79 ILE A N 1
ATOM 578 C CA . ILE A 1 79 ? 15.062 -27.422 -10.328 1 81.06 79 ILE A CA 1
ATOM 579 C C . ILE A 1 79 ? 15.805 -28.016 -9.141 1 81.06 79 ILE A C 1
ATOM 581 O O . ILE A 1 79 ? 16.484 -29.031 -9.266 1 81.06 79 ILE A O 1
ATOM 585 N N . THR A 1 80 ? 15.719 -27.344 -8.016 1 77.81 80 THR A N 1
ATOM 586 C CA . THR A 1 80 ? 16.438 -27.766 -6.824 1 77.81 80 THR A CA 1
ATOM 587 C C . THR A 1 80 ? 15.852 -29.062 -6.266 1 77.81 80 THR A C 1
ATOM 589 O O . THR A 1 80 ? 16.578 -29.938 -5.82 1 77.81 80 THR A O 1
ATOM 592 N N . HIS A 1 81 ? 14.547 -29.25 -6.152 1 73.12 81 HIS A N 1
ATOM 593 C CA . HIS A 1 81 ? 13.945 -30.391 -5.488 1 73.12 81 HIS A CA 1
ATOM 594 C C . HIS A 1 81 ? 13.547 -31.469 -6.492 1 73.12 81 HIS A C 1
ATOM 596 O O . HIS A 1 81 ? 13.055 -32.531 -6.109 1 73.12 81 HIS A O 1
ATOM 602 N N . GLY A 1 82 ? 14.227 -31.594 -7.785 1 59 82 GLY A N 1
ATOM 603 C CA . GLY A 1 82 ? 14.133 -32.656 -8.781 1 59 82 GLY A CA 1
ATOM 604 C C . GLY A 1 82 ? 12.703 -32.938 -9.211 1 59 82 GLY A C 1
ATOM 605 O O . GLY A 1 82 ? 12.469 -33.812 -10.039 1 59 82 GLY A O 1
ATOM 606 N N . GLY A 1 83 ? 11.578 -32.469 -8.656 1 51.88 83 GLY A N 1
ATOM 607 C CA . GLY A 1 83 ? 10.25 -32.906 -9.062 1 51.88 83 GLY A CA 1
ATOM 608 C C . GLY A 1 83 ? 9.25 -31.766 -9.141 1 51.88 83 GLY A C 1
ATOM 609 O O . GLY A 1 83 ? 9.539 -30.641 -8.727 1 51.88 83 GLY A O 1
ATOM 610 N N . GLU A 1 84 ? 8.18 -32.062 -10.172 1 50.81 84 GLU A N 1
ATOM 611 C CA . GLU A 1 84 ? 7.047 -31.188 -10.469 1 50.81 84 GLU A CA 1
ATOM 612 C C . GLU A 1 84 ? 6.438 -30.609 -9.195 1 50.81 84 GLU A C 1
ATOM 614 O O . GLU A 1 84 ? 5.836 -31.344 -8.398 1 50.81 84 GLU A O 1
ATOM 619 N N . VAL A 1 85 ? 7.207 -30.016 -8.461 1 47.59 85 VAL A N 1
ATOM 620 C CA . VAL A 1 85 ? 6.457 -29.438 -7.355 1 47.59 85 VAL A CA 1
ATOM 621 C C . VAL A 1 85 ? 5.07 -29.016 -7.832 1 47.59 85 VAL A C 1
ATOM 623 O O . VAL A 1 85 ? 4.938 -28.156 -8.695 1 47.59 85 VAL A O 1
ATOM 626 N N . GLU A 1 86 ? 4.398 -30.141 -8.258 1 43.62 86 GLU A N 1
ATOM 627 C CA . GLU A 1 86 ? 3.078 -29.984 -8.859 1 43.62 86 GLU A CA 1
ATOM 628 C C . GLU A 1 86 ? 2.51 -28.594 -8.562 1 43.62 86 GLU A C 1
ATOM 630 O O . GLU A 1 86 ? 1.952 -27.953 -9.453 1 43.62 86 GLU A O 1
ATOM 635 N N . GLY A 1 87 ? 1.777 -28.578 -7.363 1 39.62 87 GLY A N 1
ATOM 636 C CA . GLY A 1 87 ? 0.785 -27.547 -7.082 1 39.62 87 GLY A CA 1
ATOM 637 C C . GLY A 1 87 ? 1.374 -26.156 -7.004 1 39.62 87 GLY A C 1
ATOM 638 O O . GLY A 1 87 ? 2.594 -26 -6.926 1 39.62 87 GLY A O 1
ATOM 639 N N . GLY A 1 88 ? 0.773 -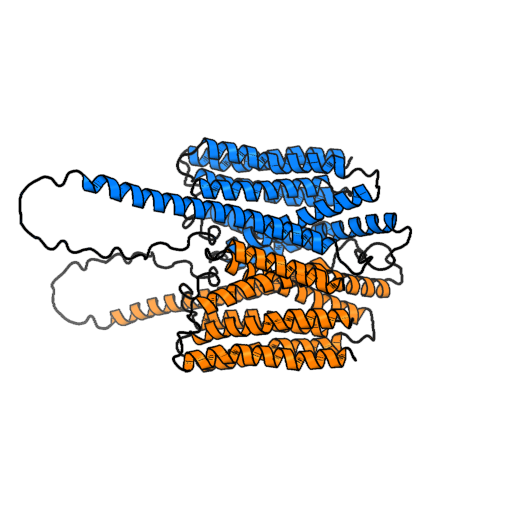25.094 -7.523 1 37.12 88 GLY A N 1
ATOM 640 C CA . GLY A 1 88 ? 1.051 -23.672 -7.504 1 37.12 88 GLY A CA 1
ATOM 641 C C . GLY A 1 88 ? 2.131 -23.281 -6.508 1 37.12 88 GLY A C 1
ATOM 642 O O . GLY A 1 88 ? 2.35 -23.984 -5.52 1 37.12 88 GLY A O 1
ATOM 643 N N . GLY A 1 89 ? 3.35 -22.641 -7.027 1 41.34 89 GLY A N 1
ATOM 644 C CA . GLY A 1 89 ? 4.555 -22.047 -6.465 1 41.34 89 GLY A CA 1
ATOM 645 C C . GLY A 1 89 ? 4.637 -22.188 -4.957 1 41.34 89 GLY A C 1
ATOM 646 O O . GLY A 1 89 ? 5.426 -21.484 -4.309 1 41.34 89 GLY A O 1
ATOM 647 N N . MET A 1 90 ? 3.586 -22.672 -4.344 1 44.81 90 MET A N 1
ATOM 648 C CA . MET A 1 90 ? 3.736 -22.734 -2.895 1 44.81 90 MET A CA 1
ATOM 649 C C . MET A 1 90 ? 4.555 -23.953 -2.484 1 44.81 90 MET A C 1
ATOM 651 O O . MET A 1 90 ? 4.027 -25.062 -2.396 1 44.81 90 MET A O 1
ATOM 655 N N . ALA A 1 91 ? 5.738 -24.5 -3.105 1 42.91 91 ALA A N 1
ATOM 656 C CA . ALA A 1 91 ? 6.484 -25.688 -2.672 1 42.91 91 ALA A CA 1
ATOM 657 C C . ALA A 1 91 ? 6.109 -26.078 -1.247 1 42.91 91 ALA A C 1
ATOM 659 O O . ALA A 1 91 ? 5.793 -27.234 -0.979 1 42.91 91 ALA A O 1
ATOM 660 N N . MET A 1 92 ? 6.59 -25.344 -0.194 1 47.75 92 MET A N 1
ATOM 661 C CA . MET A 1 92 ? 6.344 -25.594 1.223 1 47.75 92 MET A CA 1
ATOM 662 C C . MET A 1 92 ? 5.188 -24.75 1.737 1 47.75 92 MET A C 1
ATOM 664 O O . MET A 1 92 ? 5.109 -24.453 2.932 1 47.75 92 MET A O 1
ATOM 668 N N . GLY A 1 93 ? 4.168 -24.484 0.848 1 62.19 93 GLY A N 1
ATOM 669 C CA . GLY A 1 93 ? 2.99 -23.797 1.343 1 62.19 93 GLY A CA 1
ATOM 670 C C . GLY A 1 93 ? 3.229 -22.312 1.603 1 62.19 93 GLY A C 1
ATOM 671 O O . GLY A 1 93 ? 2.309 -21.594 1.983 1 62.19 93 GLY A O 1
ATOM 672 N N . PHE A 1 94 ? 4.59 -21.938 1.363 1 78.19 94 PHE A N 1
ATOM 673 C CA . PHE A 1 94 ? 4.906 -20.562 1.713 1 78.19 94 PHE A CA 1
ATOM 674 C C . PHE A 1 94 ? 5.121 -19.719 0.459 1 78.19 94 PHE A C 1
ATOM 676 O O . PHE A 1 94 ? 5.789 -20.156 -0.48 1 78.19 94 PHE A O 1
ATOM 683 N N . ASP A 1 95 ? 4.531 -18.594 0.366 1 87.31 95 ASP A N 1
ATOM 684 C CA . ASP A 1 95 ? 4.672 -17.703 -0.778 1 87.31 95 ASP A CA 1
ATOM 685 C C . ASP A 1 95 ? 5.887 -16.797 -0.622 1 87.31 95 ASP A C 1
ATOM 687 O O . ASP A 1 95 ? 5.801 -15.734 -0.002 1 87.31 95 ASP A O 1
ATOM 691 N N . TRP A 1 96 ? 7.012 -17.188 -1.245 1 90.12 96 TRP A N 1
ATOM 692 C CA . TRP A 1 96 ? 8.266 -16.453 -1.144 1 90.12 96 TRP A CA 1
ATOM 693 C C . TRP A 1 96 ? 8.172 -15.117 -1.874 1 90.12 96 TRP A C 1
ATOM 695 O O . TRP A 1 96 ? 8.898 -14.172 -1.55 1 90.12 96 TRP A O 1
ATOM 705 N N . ALA A 1 97 ? 7.348 -15.109 -2.91 1 93.44 97 ALA A N 1
ATOM 706 C CA . ALA A 1 97 ? 7.188 -13.859 -3.652 1 93.44 97 ALA A CA 1
ATOM 707 C C . ALA A 1 97 ? 6.609 -12.758 -2.766 1 93.44 97 ALA A C 1
ATOM 709 O O . ALA A 1 97 ? 7.164 -11.664 -2.678 1 93.44 97 ALA A O 1
ATOM 710 N N . GLY A 1 98 ? 5.484 -13.133 -2.104 1 93.75 98 GLY A N 1
ATOM 711 C CA . GLY A 1 98 ? 4.895 -12.18 -1.178 1 93.75 98 GLY A CA 1
ATOM 712 C C . GLY A 1 98 ? 5.82 -11.812 -0.031 1 93.75 98 GLY A C 1
ATOM 713 O O . GLY A 1 98 ? 5.848 -10.656 0.406 1 93.75 98 GLY A O 1
ATOM 714 N N . PHE A 1 99 ? 6.586 -12.758 0.389 1 93.81 99 PHE A N 1
ATOM 715 C CA . PHE A 1 99 ? 7.496 -12.547 1.509 1 93.81 99 PHE A CA 1
ATOM 716 C C . PHE A 1 99 ? 8.602 -11.562 1.129 1 93.81 99 PHE A C 1
ATOM 718 O O . PHE A 1 99 ? 8.859 -10.602 1.853 1 93.81 99 PHE A O 1
ATOM 725 N N . THR A 1 100 ? 9.266 -11.781 0.021 1 95.38 100 THR A N 1
ATOM 726 C CA . THR A 1 100 ? 10.367 -10.922 -0.398 1 95.38 100 THR A CA 1
ATOM 727 C C . THR A 1 100 ? 9.867 -9.523 -0.73 1 95.38 100 THR A C 1
ATOM 729 O O . THR A 1 100 ? 10.547 -8.531 -0.458 1 95.38 100 THR A O 1
ATOM 732 N N . ALA A 1 101 ? 8.688 -9.43 -1.344 1 95.88 101 ALA A N 1
ATOM 733 C CA . ALA A 1 101 ? 8.094 -8.125 -1.602 1 95.88 101 ALA A CA 1
ATOM 734 C C . ALA A 1 101 ? 7.824 -7.379 -0.298 1 95.88 101 ALA A C 1
ATOM 736 O O . ALA A 1 101 ? 8.086 -6.18 -0.196 1 95.88 101 ALA A O 1
ATOM 737 N N . GLY A 1 102 ? 7.273 -8.141 0.718 1 95.69 102 GLY A N 1
ATOM 738 C CA . GLY A 1 102 ? 7.059 -7.547 2.027 1 95.69 102 GLY A CA 1
ATOM 739 C C . GLY A 1 102 ? 8.336 -7.051 2.674 1 95.69 102 GLY A C 1
ATOM 740 O O . GLY A 1 102 ? 8.367 -5.953 3.232 1 95.69 102 GLY A O 1
ATOM 741 N N . VAL A 1 103 ? 9.375 -7.816 2.557 1 95.5 103 VAL A N 1
ATOM 742 C CA . VAL A 1 103 ? 10.672 -7.449 3.119 1 95.5 103 VAL A CA 1
ATOM 743 C C . VAL A 1 103 ? 11.211 -6.207 2.414 1 95.5 103 VAL A C 1
ATOM 745 O O . VAL A 1 103 ? 11.758 -5.312 3.055 1 95.5 103 VAL A O 1
ATOM 748 N N . GLY A 1 104 ? 11.094 -6.203 1.1 1 94.5 104 GLY A N 1
ATOM 749 C CA . GLY A 1 104 ? 11.5 -5.02 0.363 1 94.5 104 GLY A CA 1
ATOM 750 C C . GLY A 1 104 ? 10.773 -3.764 0.793 1 94.5 104 GLY A C 1
ATOM 751 O O . GLY A 1 104 ? 11.383 -2.707 0.96 1 94.5 104 GLY A O 1
ATOM 752 N N . PHE A 1 105 ? 9.469 -3.857 0.986 1 94.56 105 PHE A N 1
ATOM 753 C CA . PHE A 1 105 ? 8.656 -2.74 1.454 1 94.56 105 PHE A CA 1
ATOM 754 C C . PHE A 1 105 ? 9.125 -2.271 2.828 1 94.56 105 PHE A C 1
ATOM 756 O O . PHE A 1 105 ? 9.336 -1.076 3.043 1 94.56 105 PHE A O 1
ATOM 763 N N . LEU A 1 106 ? 9.281 -3.229 3.717 1 94.75 106 LEU A N 1
ATOM 764 C CA . LEU A 1 106 ? 9.68 -2.92 5.09 1 94.75 106 LEU A CA 1
ATOM 765 C C . LEU A 1 106 ? 11.086 -2.346 5.137 1 94.75 106 LEU A C 1
ATOM 767 O O . LEU A 1 106 ? 11.391 -1.509 5.988 1 94.75 106 LEU A O 1
ATOM 771 N N . PHE A 1 107 ? 11.891 -2.795 4.27 1 92.94 107 PHE A N 1
ATOM 772 C CA . PHE A 1 107 ? 13.25 -2.281 4.195 1 92.94 107 PHE A CA 1
ATOM 773 C C . PHE A 1 107 ? 13.25 -0.789 3.891 1 92.94 107 PHE A C 1
ATOM 775 O O . PHE A 1 107 ? 13.961 -0.017 4.539 1 92.94 107 PHE A O 1
ATOM 782 N N . VAL A 1 108 ? 12.469 -0.356 2.91 1 89.31 108 VAL A N 1
ATOM 783 C CA . VAL A 1 108 ? 12.414 1.057 2.549 1 89.31 108 VAL A CA 1
ATOM 784 C C . VAL A 1 108 ? 11.812 1.86 3.697 1 89.31 108 VAL A C 1
ATOM 786 O O . VAL A 1 108 ? 12.289 2.947 4.023 1 89.31 108 VAL A O 1
ATOM 789 N N . VAL A 1 109 ? 10.742 1.31 4.297 1 90.19 109 VAL A N 1
ATOM 790 C CA . VAL A 1 109 ? 10.141 1.965 5.457 1 90.19 109 VAL A CA 1
ATOM 791 C C . VAL A 1 109 ? 11.195 2.137 6.551 1 90.19 109 VAL A C 1
ATOM 793 O O . VAL A 1 109 ? 11.289 3.201 7.164 1 90.19 109 VAL A O 1
ATOM 796 N N . PHE A 1 110 ? 11.961 1.13 6.727 1 90.44 110 PHE A N 1
ATOM 797 C CA . PHE A 1 110 ? 12.984 1.139 7.766 1 90.44 110 PHE A CA 1
ATOM 798 C C . PHE A 1 110 ? 14.039 2.205 7.48 1 90.44 110 PHE A C 1
ATOM 800 O O . PHE A 1 110 ? 14.414 2.965 8.375 1 90.44 110 PHE A O 1
ATOM 807 N N . VAL A 1 111 ? 14.484 2.262 6.312 1 87.62 111 VAL A N 1
ATOM 808 C CA . VAL A 1 111 ? 15.492 3.242 5.922 1 87.62 111 VAL A CA 1
ATOM 809 C C . VAL A 1 111 ? 14.945 4.652 6.133 1 87.62 111 VAL A C 1
ATOM 811 O O . VAL A 1 111 ? 15.641 5.52 6.672 1 87.62 111 VAL A O 1
ATOM 814 N N . GLU A 1 112 ? 13.734 4.867 5.746 1 84.12 112 GLU A N 1
ATOM 815 C CA . GLU A 1 112 ? 13.125 6.184 5.902 1 84.12 112 GLU A CA 1
ATOM 816 C C . GLU A 1 112 ? 12.992 6.562 7.375 1 84.12 112 GLU A C 1
ATOM 818 O O . GLU A 1 112 ? 13.297 7.691 7.758 1 84.12 112 GLU A O 1
ATOM 823 N N . GLN A 1 113 ? 12.57 5.629 8.18 1 86.06 113 GLN A N 1
ATOM 824 C CA . GLN A 1 113 ? 12.406 5.902 9.602 1 86.06 113 GLN A CA 1
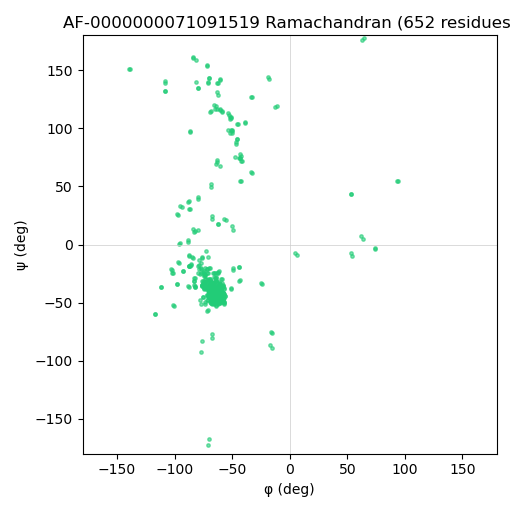ATOM 825 C C . GLN A 1 113 ? 13.758 6.109 10.281 1 86.06 113 GLN A C 1
ATOM 827 O O . GLN A 1 113 ? 13.883 6.926 11.195 1 86.06 113 GLN A O 1
ATOM 832 N N . LEU A 1 114 ? 14.719 5.383 9.852 1 86.44 114 LEU A N 1
ATOM 833 C CA . LEU A 1 114 ? 16.062 5.516 10.391 1 86.44 114 LEU A CA 1
ATOM 834 C C . LEU A 1 114 ? 16.656 6.891 10.078 1 86.44 114 LEU A C 1
ATOM 836 O O . LEU A 1 114 ? 17.25 7.531 10.938 1 86.44 114 LEU A O 1
ATOM 840 N N . MET A 1 115 ? 16.438 7.34 8.93 1 83.75 115 MET A N 1
ATOM 841 C CA . MET A 1 115 ? 16.938 8.648 8.508 1 83.75 115 MET A CA 1
ATOM 842 C C . MET A 1 115 ? 16.234 9.766 9.266 1 83.75 115 MET A C 1
ATOM 844 O O . MET A 1 115 ? 16.859 10.742 9.672 1 83.75 115 MET A O 1
ATOM 848 N N . MET A 1 116 ? 14.914 9.625 9.445 1 82.31 116 MET A N 1
ATOM 849 C CA . MET A 1 116 ? 14.156 10.617 10.195 1 82.31 116 MET A CA 1
ATOM 850 C C . MET A 1 116 ? 14.586 10.641 11.656 1 82.31 116 MET A C 1
ATOM 852 O O . MET A 1 116 ? 14.648 11.703 12.273 1 82.31 116 MET A O 1
ATOM 856 N N . TRP A 1 117 ? 14.828 9.484 12.156 1 82.69 117 TRP A N 1
ATOM 857 C CA . TRP A 1 117 ? 15.32 9.383 13.523 1 82.69 117 TRP A CA 1
ATOM 858 C C . TRP A 1 117 ? 16.672 10.078 13.672 1 82.69 117 TRP A C 1
ATOM 860 O O . TRP A 1 117 ? 16.906 10.789 14.656 1 82.69 117 TRP A O 1
ATOM 870 N N . CYS A 1 118 ? 17.516 9.891 12.75 1 80.38 118 CYS A N 1
ATOM 871 C CA . CYS A 1 118 ? 18.812 10.539 12.75 1 80.38 118 CYS A CA 1
ATOM 872 C C . CYS A 1 118 ? 18.656 12.055 12.68 1 80.38 118 CYS A C 1
ATOM 874 O O . CYS A 1 118 ? 19.406 12.789 13.344 1 80.38 118 CYS A O 1
ATOM 876 N N . LEU A 1 119 ? 17.734 12.508 11.93 1 77.06 119 LEU A N 1
ATOM 877 C CA . LEU A 1 119 ? 17.484 13.938 11.789 1 77.06 119 LEU A CA 1
ATOM 878 C C . LEU A 1 119 ? 16.969 14.531 13.094 1 77.06 119 LEU A C 1
ATOM 880 O O . LEU A 1 119 ? 17.438 15.586 13.523 1 77.06 119 LEU A O 1
ATOM 884 N N . GLU A 1 120 ? 16.047 13.883 13.672 1 77.81 120 GLU A N 1
ATOM 885 C CA . GLU A 1 120 ? 15.453 14.367 14.914 1 77.81 120 GLU A CA 1
ATOM 886 C C . GLU A 1 120 ? 16.484 14.352 16.047 1 77.81 120 GLU A C 1
ATOM 888 O O . GLU A 1 120 ? 16.484 15.234 16.906 1 77.81 120 GLU A O 1
ATOM 893 N N . SER A 1 121 ? 17.25 13.406 16.047 1 78.94 121 SER A N 1
ATOM 894 C CA . SER A 1 121 ? 18.297 13.312 17.062 1 78.94 121 SER A CA 1
ATOM 895 C C . SER A 1 121 ? 19.312 14.43 16.891 1 78.94 121 SER A C 1
ATOM 897 O O . SER A 1 121 ? 19.828 14.961 17.891 1 78.94 121 SER A O 1
ATOM 899 N N . SER A 1 122 ? 19.562 14.766 15.703 1 74.62 122 SER A N 1
ATOM 900 C CA . SER A 1 122 ? 20.5 15.852 15.43 1 74.62 122 SER A CA 1
ATOM 901 C C . SER A 1 122 ? 19.922 17.203 15.852 1 74.62 122 SER A C 1
ATOM 903 O O . SER A 1 122 ? 20.641 18.062 16.359 1 74.62 122 SER A O 1
ATOM 905 N N . GLU A 1 123 ? 18.672 17.312 15.594 1 70.62 123 GLU A N 1
ATOM 906 C CA . GLU A 1 123 ? 18.016 18.562 15.984 1 70.62 123 GLU A CA 1
ATOM 907 C C . GLU A 1 123 ? 17.938 18.688 17.5 1 70.62 123 GLU A C 1
ATOM 909 O O . GLU A 1 123 ? 18.031 19.797 18.047 1 70.62 123 GLU A O 1
ATOM 914 N N . ARG A 1 124 ? 17.719 17.641 18.172 1 68.81 124 ARG A N 1
ATOM 915 C CA . ARG A 1 124 ? 17.672 17.656 19.625 1 68.81 124 ARG A CA 1
ATOM 916 C C . ARG A 1 124 ? 19.047 18 20.219 1 68.81 124 ARG A C 1
ATOM 918 O O . ARG A 1 124 ? 19.125 18.734 21.203 1 68.81 124 ARG A O 1
ATOM 925 N N . THR A 1 125 ? 20 17.5 19.594 1 66.69 125 THR A N 1
ATOM 926 C CA . THR A 1 125 ? 21.359 17.766 20.062 1 66.69 125 THR A CA 1
ATOM 927 C C . THR A 1 125 ? 21.719 19.234 19.828 1 66.69 125 THR A C 1
ATOM 929 O O . THR A 1 125 ? 22.359 19.859 20.672 1 66.69 125 THR A O 1
ATOM 932 N N . ASP A 1 126 ? 21.266 19.734 18.719 1 62.19 126 ASP A N 1
ATOM 933 C CA . ASP A 1 126 ? 21.562 21.125 18.422 1 62.19 126 ASP A CA 1
ATOM 934 C C . ASP A 1 126 ? 20.812 22.078 19.359 1 62.19 126 ASP A C 1
ATOM 936 O O . ASP A 1 126 ? 21.359 23.094 19.781 1 62.19 126 ASP A O 1
ATOM 940 N N . ASN A 1 127 ? 19.625 21.672 19.625 1 59.47 127 ASN A N 1
ATOM 941 C CA . ASN A 1 127 ? 18.859 22.516 20.531 1 59.47 127 ASN A CA 1
ATOM 942 C C . ASN A 1 127 ? 19.406 22.453 21.953 1 59.47 127 ASN A C 1
ATOM 944 O O . ASN A 1 127 ? 19.391 23.453 22.672 1 59.47 127 ASN A O 1
ATOM 948 N N . THR A 1 128 ? 19.812 21.312 22.344 1 57.53 128 THR A N 1
ATOM 949 C CA . THR A 1 128 ? 20.391 21.188 23.672 1 57.53 128 THR A CA 1
ATOM 950 C C . THR A 1 128 ? 21.734 21.906 23.75 1 57.53 128 THR A C 1
ATOM 952 O O . THR A 1 128 ? 22.047 22.547 24.766 1 57.53 128 THR A O 1
ATOM 955 N N . ALA A 1 129 ? 22.5 21.969 22.719 1 56.84 129 ALA A N 1
ATOM 956 C CA . ALA A 1 129 ? 23.781 22.656 22.703 1 56.84 129 ALA A CA 1
ATOM 957 C C . ALA A 1 129 ? 23.594 24.172 22.703 1 56.84 129 ALA A C 1
ATOM 959 O O . ALA A 1 129 ? 24.359 24.906 23.328 1 56.84 129 ALA A O 1
ATOM 960 N N . SER A 1 130 ? 22.609 24.562 21.984 1 56.03 130 SER A N 1
ATOM 961 C CA . SER A 1 130 ? 22.344 25.984 21.969 1 56.03 130 SER A CA 1
ATOM 962 C C . SER A 1 130 ? 21.875 26.484 23.328 1 56.03 130 SER A C 1
ATOM 964 O O . SER A 1 130 ? 22.234 27.578 23.75 1 56.03 130 SER A O 1
ATOM 966 N N . ASP A 1 131 ? 21.062 25.688 23.938 1 54.28 131 ASP A N 1
ATOM 967 C CA . ASP A 1 131 ? 20.594 26.062 25.281 1 54.28 131 ASP A CA 1
ATOM 968 C C . ASP A 1 131 ? 21.75 26.109 26.266 1 54.28 131 ASP A C 1
ATOM 970 O O . ASP A 1 131 ? 21.766 26.938 27.172 1 54.28 131 ASP A O 1
ATOM 974 N N . THR A 1 132 ? 22.719 25.297 26.062 1 54 132 THR A N 1
ATOM 975 C CA . THR A 1 132 ? 23.875 25.281 26.969 1 54 132 THR A CA 1
ATOM 976 C C . THR A 1 132 ? 24.781 26.469 26.688 1 54 132 THR A C 1
ATOM 978 O O . THR A 1 132 ? 25.406 27 27.609 1 54 132 THR A O 1
ATOM 981 N N . SER A 1 133 ? 24.906 26.875 25.469 1 53.16 133 SER A N 1
ATOM 982 C CA . SER A 1 133 ? 25.797 27.984 25.156 1 53.16 133 SER A CA 1
ATOM 983 C C . SER A 1 133 ? 25.25 29.312 25.672 1 53.16 133 SER A C 1
ATOM 985 O O . SER A 1 133 ? 26 30.25 25.922 1 53.16 133 SER A O 1
ATOM 987 N N . HIS A 1 134 ? 23.984 29.469 25.703 1 48.88 134 HIS A N 1
ATOM 988 C CA . HIS A 1 134 ? 23.391 30.703 26.203 1 48.88 134 HIS A CA 1
ATOM 989 C C . HIS A 1 134 ? 23.547 30.812 27.719 1 48.88 134 HIS A C 1
ATOM 991 O O . HIS A 1 134 ? 23.5 31.906 28.281 1 48.88 134 HIS A O 1
ATOM 997 N N . LEU A 1 135 ? 23.688 29.734 28.375 1 48.34 135 LEU A N 1
ATOM 998 C CA . LEU A 1 135 ? 23.844 29.781 29.828 1 48.34 135 LEU A CA 1
ATOM 999 C C . LEU A 1 135 ? 25.234 30.297 30.203 1 48.34 135 LEU A C 1
ATOM 1001 O O . LEU A 1 135 ? 25.375 31 31.203 1 48.34 135 LEU A O 1
ATOM 1005 N N . VAL A 1 136 ? 26.219 30.141 29.375 1 47.16 136 VAL A N 1
ATOM 1006 C CA . VAL A 1 136 ? 27.562 30.5 29.781 1 47.16 136 VAL A CA 1
ATOM 1007 C C . VAL A 1 136 ? 27.781 32 29.594 1 47.16 136 VAL A C 1
ATOM 1009 O O . VAL A 1 136 ? 28.547 32.625 30.344 1 47.16 136 VAL A O 1
ATOM 1012 N N . LYS A 1 137 ? 27.219 32.562 28.609 1 45.5 137 LYS A N 1
ATOM 1013 C CA . LYS A 1 137 ? 27.641 33.938 28.328 1 45.5 137 LYS A CA 1
ATOM 1014 C C . LYS A 1 137 ? 27.047 34.906 29.359 1 45.5 137 LYS A C 1
ATOM 1016 O O . LYS A 1 137 ? 27.469 36.062 29.438 1 45.5 137 LYS A O 1
ATOM 1021 N N . SER A 1 138 ? 25.938 34.5 30 1 42.06 138 SER A N 1
ATOM 1022 C CA . SER A 1 138 ? 25.281 35.531 30.797 1 42.06 138 SER A CA 1
ATOM 1023 C C . SER A 1 138 ? 26.047 35.781 32.094 1 42.06 138 SER A C 1
ATOM 1025 O O . SER A 1 138 ? 25.688 36.688 32.875 1 42.06 138 SER A O 1
ATOM 1027 N N . THR A 1 139 ? 27 34.906 32.375 1 40.16 139 THR A N 1
ATOM 1028 C CA . THR A 1 139 ? 27.5 35.062 33.75 1 40.16 139 THR A CA 1
ATOM 1029 C C . THR A 1 139 ? 28.469 36.25 33.812 1 40.16 139 THR A C 1
ATOM 1031 O O . THR A 1 139 ? 28.969 36.562 34.906 1 40.16 139 THR A O 1
ATOM 1034 N N . THR A 1 140 ? 28.984 36.562 32.594 1 34.81 140 THR A N 1
ATOM 1035 C CA . THR A 1 140 ? 30.172 37.375 32.938 1 34.81 140 THR A CA 1
ATOM 1036 C C . THR A 1 140 ? 29.766 38.75 33.469 1 34.81 140 THR A C 1
ATOM 1038 O O . THR A 1 140 ? 30.469 39.312 34.281 1 34.81 140 THR A O 1
ATOM 1041 N N . ARG A 1 141 ? 29 39.5 32.656 1 35.22 141 ARG A N 1
ATOM 1042 C CA . ARG A 1 141 ? 29.297 40.938 32.781 1 35.22 141 ARG A CA 1
ATOM 1043 C C . ARG A 1 141 ? 28.562 41.531 33.969 1 35.22 141 ARG A C 1
ATOM 1045 O O . ARG A 1 141 ? 28.406 42.75 34.031 1 35.22 141 ARG A O 1
ATOM 1052 N N . GLU A 1 142 ? 27.953 40.781 34.906 1 34.41 142 GLU A N 1
ATOM 1053 C CA . GLU A 1 142 ? 27.047 41.531 35.781 1 34.41 142 GLU A CA 1
ATOM 1054 C C . GLU A 1 142 ? 27.812 42.5 36.656 1 34.41 142 GLU A C 1
ATOM 1056 O O . GLU A 1 142 ? 27.969 42.25 37.875 1 34.41 142 GLU A O 1
ATOM 1061 N N . SER A 1 143 ? 29.016 42.938 36.25 1 29.83 143 SER A N 1
ATOM 1062 C CA . SER A 1 143 ? 29.484 43.625 37.469 1 29.83 143 SER A CA 1
ATOM 1063 C C . SER A 1 143 ? 28.516 44.719 37.875 1 29.83 143 SER A C 1
ATOM 1065 O O . SER A 1 143 ? 28.547 45.188 39.031 1 29.83 143 SER A O 1
ATOM 1067 N N . ASP A 1 144 ? 28.062 45.531 36.906 1 28.03 144 ASP A N 1
ATOM 1068 C CA . ASP A 1 144 ? 27.906 46.906 37.406 1 28.03 144 ASP A CA 1
ATOM 1069 C C . ASP A 1 144 ? 26.734 47 38.375 1 28.03 144 ASP A C 1
ATOM 1071 O O . ASP A 1 144 ? 25.859 46.094 38.406 1 28.03 144 ASP A O 1
ATOM 1075 N N . THR A 1 145 ? 26.344 48.375 38.844 1 27.73 145 THR A N 1
ATOM 1076 C CA . THR A 1 145 ? 25.875 49 40.094 1 27.73 145 THR A CA 1
ATOM 1077 C C . THR A 1 145 ? 24.406 48.688 40.344 1 27.73 145 THR A C 1
ATOM 1079 O O . THR A 1 145 ? 24.016 48.281 41.438 1 27.73 145 THR A O 1
ATOM 1082 N N . ASP A 1 146 ? 23.5 49.531 39.656 1 28.7 146 ASP A N 1
ATOM 1083 C CA . ASP A 1 146 ? 22.422 50.25 40.344 1 28.7 146 ASP A CA 1
ATOM 1084 C C . ASP A 1 146 ? 21.219 49.312 40.562 1 28.7 146 ASP A C 1
ATOM 1086 O O . ASP A 1 146 ? 21.016 48.375 39.812 1 28.7 146 ASP A O 1
ATOM 1090 N N . GLY A 1 147 ? 20.516 49.375 41.781 1 24.62 147 GLY A N 1
ATOM 1091 C CA . GLY A 1 147 ? 19.625 48.594 42.625 1 24.62 147 GLY A CA 1
ATOM 1092 C C . GLY A 1 147 ? 18.281 48.312 41.969 1 24.62 147 GLY A C 1
ATOM 1093 O O . GLY A 1 147 ? 17.422 47.656 42.562 1 24.62 147 GLY A O 1
ATOM 1094 N N . HIS A 1 148 ? 17.812 49.25 41.031 1 27.02 148 HIS A N 1
ATOM 1095 C CA . HIS A 1 148 ? 16.359 49.281 41.125 1 27.02 148 HIS A CA 1
ATOM 1096 C C . HIS A 1 148 ? 15.742 47.969 40.625 1 27.02 148 HIS A C 1
ATOM 1098 O O . HIS A 1 148 ? 16.25 47.344 39.688 1 27.02 148 HIS A O 1
ATOM 1104 N N . GLY A 1 149 ? 15.102 47.219 41.531 1 22.09 149 GLY A N 1
ATOM 1105 C CA . GLY A 1 149 ? 14.5 45.906 41.625 1 22.09 149 GLY A CA 1
ATOM 1106 C C . GLY A 1 149 ? 13.445 45.656 40.562 1 22.09 149 GLY A C 1
ATOM 1107 O O . GLY A 1 149 ? 12.641 44.719 40.688 1 22.09 149 GLY A O 1
ATOM 1108 N N . GLU A 1 150 ? 13.422 46.406 39.375 1 22.05 150 GLU A N 1
ATOM 1109 C CA . GLU A 1 150 ? 12.156 46.188 38.688 1 22.05 150 GLU A CA 1
ATOM 1110 C C . GLU A 1 150 ? 11.969 44.719 38.312 1 22.05 150 GLU A C 1
ATOM 1112 O O . GLU A 1 150 ? 12.914 44.062 37.875 1 22.05 150 GLU A O 1
ATOM 1117 N N . TYR A 1 151 ? 10.906 44.062 38.938 1 22.2 151 TYR A N 1
ATOM 1118 C CA . TYR A 1 151 ? 10.258 42.75 38.844 1 22.2 151 TYR A CA 1
ATOM 1119 C C . TYR A 1 151 ? 10.062 42.375 37.375 1 22.2 151 TYR A C 1
ATOM 1121 O O . TYR A 1 151 ? 9.375 43.062 36.625 1 22.2 151 TYR A O 1
ATOM 1129 N N . GLY A 1 152 ? 11.141 42 36.688 1 20.03 152 GLY A N 1
ATOM 1130 C CA . GLY A 1 152 ? 11.109 41.562 35.281 1 20.03 152 GLY A CA 1
ATOM 1131 C C . GLY A 1 152 ? 10.125 40.438 35.062 1 20.03 152 GLY A C 1
ATOM 1132 O O . GLY A 1 152 ? 10.109 39.438 35.812 1 20.03 152 GLY A O 1
ATOM 1133 N N . ALA A 1 153 ? 8.891 40.75 34.562 1 21.3 153 ALA A N 1
ATOM 1134 C CA . ALA A 1 153 ? 7.789 39.906 34.094 1 21.3 153 ALA A CA 1
ATOM 1135 C C . ALA A 1 153 ? 8.289 38.812 33.156 1 21.3 153 ALA A C 1
ATOM 1137 O O . ALA A 1 153 ? 8.953 39.094 32.156 1 21.3 153 ALA A O 1
ATOM 1138 N N . LEU A 1 154 ? 8.695 37.625 33.688 1 21.61 154 LEU A N 1
ATOM 1139 C CA . LEU A 1 154 ? 9 36.375 33.031 1 21.61 154 LEU A CA 1
ATOM 1140 C C . LEU A 1 154 ? 7.926 36 32.031 1 21.61 154 LEU A C 1
ATOM 1142 O O . LEU A 1 154 ? 6.777 35.75 32.406 1 21.61 154 LEU A O 1
ATOM 1146 N N . ARG A 1 155 ? 7.898 36.688 30.812 1 21.3 155 ARG A N 1
ATOM 1147 C CA . ARG A 1 155 ? 7.012 36.25 29.734 1 21.3 155 ARG A CA 1
ATOM 1148 C C . ARG A 1 155 ? 7.172 34.781 29.469 1 21.3 155 ARG A C 1
ATOM 1150 O O . ARG A 1 155 ? 8.281 34.281 29.234 1 21.3 155 ARG A O 1
ATOM 1157 N N . GLU A 1 156 ? 6.281 33.938 30.016 1 21.73 156 GLU A N 1
ATOM 1158 C CA . GLU A 1 156 ? 5.996 32.531 29.797 1 21.73 156 GLU A CA 1
ATOM 1159 C C . GLU A 1 156 ? 5.988 32.188 28.312 1 21.73 156 GLU A C 1
ATOM 1161 O O . GLU A 1 156 ? 5.168 32.719 27.562 1 21.73 156 GLU A O 1
ATOM 1166 N N . ARG A 1 157 ? 7.203 32.031 27.641 1 24.77 157 ARG A N 1
ATOM 1167 C CA . ARG A 1 157 ? 7.238 31.516 26.281 1 24.77 157 ARG A CA 1
ATOM 1168 C C . ARG A 1 157 ? 6.438 30.234 26.141 1 24.77 157 ARG A C 1
ATOM 1170 O O . ARG A 1 157 ? 6.602 29.297 26.938 1 24.77 157 ARG A O 1
ATOM 1177 N N . SER A 1 158 ? 5.188 30.344 25.672 1 23.36 158 SER A N 1
ATOM 1178 C CA . SER A 1 158 ? 4.293 29.25 25.344 1 23.36 158 SER A CA 1
ATOM 1179 C C . SER A 1 158 ? 4.961 28.25 24.406 1 23.36 158 SER A C 1
ATOM 1181 O O . SER A 1 158 ? 5.648 28.641 23.453 1 23.36 158 SER A O 1
ATOM 1183 N N . PRO A 1 159 ? 5.312 26.984 24.875 1 25.02 159 PRO A N 1
ATOM 1184 C CA . PRO A 1 159 ? 5.867 25.828 24.156 1 25.02 159 PRO A CA 1
ATOM 1185 C C . PRO A 1 159 ? 5.078 25.484 22.906 1 25.02 159 PRO A C 1
ATOM 1187 O O . PRO A 1 159 ? 5.25 24.391 22.344 1 25.02 159 PRO A O 1
ATOM 1190 N N . SER A 1 160 ? 4.203 26.312 22.344 1 24.66 160 SER A N 1
ATOM 1191 C CA . SER A 1 160 ? 3.254 25.781 21.375 1 24.66 160 SER A CA 1
ATOM 1192 C C . SER A 1 160 ? 3.971 25.25 20.141 1 24.66 160 SER A C 1
ATOM 1194 O O . SER A 1 160 ? 3.355 24.609 19.281 1 24.66 160 SER A O 1
ATOM 1196 N N . GLU A 1 161 ? 5.172 25.766 19.75 1 24.52 161 GLU A N 1
ATOM 1197 C CA . GLU A 1 161 ? 5.383 25.75 18.297 1 24.52 161 GLU A CA 1
ATOM 1198 C C . GLU A 1 161 ? 5.781 24.359 17.812 1 24.52 161 GLU A C 1
ATOM 1200 O O . GLU A 1 161 ? 6.188 24.188 16.656 1 24.52 161 GLU A O 1
ATOM 1205 N N . CYS A 1 162 ? 6.145 23.422 18.688 1 24.09 162 CYS A N 1
ATOM 1206 C CA . CYS A 1 162 ? 6.809 22.312 18.031 1 24.09 162 CYS A CA 1
ATOM 1207 C C . CYS A 1 162 ? 5.828 21.531 17.172 1 24.09 162 CYS A C 1
ATOM 1209 O O . CYS A 1 162 ? 5.074 20.688 17.672 1 24.09 162 CYS A O 1
ATOM 1211 N N . GLN A 1 163 ? 5.078 22.25 16.266 1 24.06 163 GLN A N 1
ATOM 1212 C CA . GLN A 1 163 ? 4.176 21.578 15.336 1 24.06 163 GLN A CA 1
ATOM 1213 C C . GLN A 1 163 ? 4.891 20.469 14.586 1 24.06 163 GLN A C 1
ATOM 1215 O O . GLN A 1 163 ? 6.031 20.625 14.148 1 24.06 163 GLN A O 1
ATOM 1220 N N . SER A 1 164 ? 4.555 19.266 14.93 1 24.78 164 SER A N 1
ATOM 1221 C CA . SER A 1 164 ? 4.914 17.938 14.445 1 24.78 164 SER A CA 1
ATOM 1222 C C . SER A 1 164 ? 4.949 17.891 12.922 1 24.78 164 SER A C 1
ATOM 1224 O O . SER A 1 164 ? 3.904 17.938 12.266 1 24.78 164 SER A O 1
ATOM 1226 N N . GLU A 1 165 ? 5.922 18.484 12.203 1 26.59 165 GLU A N 1
ATOM 1227 C CA . GLU A 1 165 ? 6.227 18.781 10.805 1 26.59 165 GLU A CA 1
ATOM 1228 C C . GLU A 1 165 ? 6.387 17.5 9.992 1 26.59 165 GLU A C 1
ATOM 1230 O O . GLU A 1 165 ? 6.539 17.562 8.766 1 26.59 165 GLU A O 1
ATOM 1235 N N . ALA A 1 166 ? 6.734 16.406 10.617 1 25.55 166 ALA A N 1
ATOM 1236 C CA . ALA A 1 166 ? 7.594 15.516 9.844 1 25.55 166 ALA A CA 1
ATOM 1237 C C . ALA A 1 166 ? 6.84 14.914 8.656 1 25.55 166 ALA A C 1
ATOM 1239 O O . ALA A 1 166 ? 7.34 14.906 7.531 1 25.55 166 ALA A O 1
ATOM 1240 N N . SER A 1 167 ? 6.051 13.977 8.93 1 28.2 167 SER A N 1
ATOM 1241 C CA . SER A 1 167 ? 5.746 13 7.887 1 28.2 167 SER A CA 1
ATOM 1242 C C . SER A 1 167 ? 4.797 13.578 6.844 1 28.2 167 SER A C 1
ATOM 1244 O O . SER A 1 167 ? 4.406 12.891 5.902 1 28.2 167 SER A O 1
ATOM 1246 N N . ILE A 1 168 ? 3.932 14.422 7.285 1 29.61 168 ILE A N 1
ATOM 1247 C CA . ILE A 1 168 ? 2.904 15.039 6.457 1 29.61 168 ILE A CA 1
ATOM 1248 C C . ILE A 1 168 ? 3.561 15.875 5.359 1 29.61 168 ILE A C 1
ATOM 1250 O O . ILE A 1 168 ? 3.314 17.078 5.262 1 29.61 168 ILE A O 1
ATOM 1254 N N . THR A 1 169 ? 4.84 15.625 5.113 1 29.31 169 THR A N 1
ATOM 1255 C CA . THR A 1 169 ? 5.512 16.609 4.266 1 29.31 169 THR A CA 1
ATOM 1256 C C . THR A 1 169 ? 4.863 16.656 2.883 1 29.31 169 THR A C 1
ATOM 1258 O O . THR A 1 169 ? 4.91 17.688 2.207 1 29.31 169 THR A O 1
ATOM 1261 N N . VAL A 1 170 ? 4.492 15.414 2.391 1 28.92 170 VAL A N 1
ATOM 1262 C CA . VAL A 1 170 ? 4.348 15.562 0.947 1 28.92 170 VAL A CA 1
ATOM 1263 C C . VAL A 1 170 ? 3.021 16.25 0.627 1 28.92 170 VAL A C 1
ATOM 1265 O O . VAL A 1 170 ? 2.852 16.812 -0.458 1 28.92 170 VAL A O 1
ATOM 1268 N N . GLN A 1 171 ? 1.935 15.812 1.224 1 29.22 171 GLN A N 1
ATOM 1269 C CA . GLN A 1 171 ? 0.698 16.266 0.586 1 29.22 171 GLN A CA 1
ATOM 1270 C C . GLN A 1 171 ? 0.472 17.75 0.804 1 29.22 171 GLN A C 1
ATOM 1272 O O . GLN A 1 171 ? -0.652 18.234 0.671 1 29.22 171 GLN A O 1
ATOM 1277 N N . ARG A 1 172 ? 1.188 18.531 1.664 1 33.12 172 ARG A N 1
ATOM 1278 C CA . ARG A 1 172 ? 0.872 19.953 1.61 1 33.12 172 ARG A CA 1
ATOM 1279 C C . ARG A 1 172 ? 0.994 20.484 0.187 1 33.12 172 ARG A C 1
ATOM 1281 O O . ARG A 1 172 ? 1.879 20.078 -0.564 1 33.12 172 ARG A O 1
ATOM 1288 N N . GLY A 1 173 ? -0.024 20.938 -0.602 1 30.02 173 GLY A N 1
ATOM 1289 C CA . GLY A 1 173 ? 0.245 21.719 -1.803 1 30.02 173 GLY A CA 1
ATOM 1290 C C . GLY A 1 173 ? 1.635 22.328 -1.82 1 30.02 173 GLY A C 1
ATOM 1291 O O . GLY A 1 173 ? 2.316 22.359 -0.793 1 30.02 173 GLY A O 1
ATOM 1292 N N . LEU A 1 174 ? 2.389 22.438 -3.09 1 35.09 174 LEU A N 1
ATOM 1293 C CA . LEU A 1 174 ? 3.609 23.219 -3.211 1 35.09 174 LEU A CA 1
ATOM 1294 C C . LEU A 1 174 ? 3.65 24.328 -2.158 1 35.09 174 LEU A C 1
ATOM 1296 O O . LEU A 1 174 ? 4.727 24.797 -1.789 1 35.09 174 LEU A O 1
ATOM 1300 N N . ASP A 1 175 ? 2.582 24.781 -1.879 1 35.22 175 ASP A N 1
ATOM 1301 C CA . ASP A 1 175 ? 2.543 25.984 -1.047 1 35.22 175 ASP A CA 1
ATOM 1302 C C . ASP A 1 175 ? 2.904 25.656 0.401 1 35.22 175 ASP A C 1
ATOM 1304 O O . ASP A 1 175 ? 3.525 26.469 1.088 1 35.22 175 ASP A O 1
ATOM 1308 N N . ASP A 1 176 ? 2.223 24.625 0.964 1 37 176 ASP A N 1
ATOM 1309 C CA . ASP A 1 176 ? 2.453 24.453 2.396 1 37 176 ASP A CA 1
ATOM 1310 C C . ASP A 1 176 ? 3.654 23.547 2.656 1 37 176 ASP A C 1
ATOM 1312 O O . ASP A 1 176 ? 3.756 22.938 3.723 1 37 176 ASP A O 1
ATOM 1316 N N . LEU A 1 177 ? 4.324 23.125 1.666 1 40.16 177 LEU A N 1
ATOM 1317 C CA . LEU A 1 177 ? 5.578 22.391 1.831 1 40.16 177 LEU A CA 1
ATOM 1318 C C . LEU A 1 177 ? 6.469 23.078 2.865 1 40.16 177 LEU A C 1
ATOM 1320 O O . LEU A 1 177 ? 6.797 24.266 2.725 1 40.16 177 LEU A O 1
ATOM 1324 N N . GLN A 1 178 ? 6.355 22.734 4.031 1 45.44 178 GLN A N 1
ATOM 1325 C CA . GLN A 1 178 ? 7.387 23.203 4.949 1 45.44 178 GLN A CA 1
ATOM 1326 C C . GLN A 1 178 ? 8.742 23.297 4.258 1 45.44 178 GLN A C 1
ATOM 1328 O O . GLN A 1 178 ? 9.023 22.547 3.318 1 45.44 178 GLN A O 1
ATOM 1333 N N . PRO A 1 179 ? 9.344 24.312 4.305 1 52.19 179 PRO A N 1
ATOM 1334 C CA . PRO A 1 179 ? 10.664 24.5 3.693 1 52.19 179 PRO A CA 1
ATOM 1335 C C . PRO A 1 179 ? 11.555 23.266 3.84 1 52.19 179 PRO A C 1
ATOM 1337 O O . PRO A 1 179 ? 11.609 22.656 4.91 1 52.19 179 PRO A O 1
ATOM 1340 N N . LEU A 1 180 ? 11.68 22.578 2.746 1 61.41 180 LEU A N 1
ATOM 1341 C CA . LEU A 1 180 ? 12.664 21.5 2.68 1 61.41 180 LEU A CA 1
ATOM 1342 C C . LEU A 1 180 ? 14 21.953 3.275 1 61.41 180 LEU A C 1
ATOM 1344 O O . LEU A 1 180 ? 14.578 22.938 2.84 1 61.41 180 LEU A O 1
ATOM 1348 N N . THR A 1 181 ? 14.258 21.5 4.453 1 71.94 181 THR A N 1
ATOM 1349 C CA . THR A 1 181 ? 15.594 21.703 4.996 1 71.94 181 THR A CA 1
ATOM 1350 C C . THR A 1 181 ? 16.609 20.812 4.277 1 71.94 181 THR A C 1
ATOM 1352 O O . THR A 1 181 ? 16.25 19.875 3.586 1 71.94 181 THR A O 1
ATOM 1355 N N . SER A 1 182 ? 17.797 21.188 4.238 1 77.62 182 SER A N 1
ATOM 1356 C CA . SER A 1 182 ? 18.844 20.438 3.578 1 77.62 182 SER A CA 1
ATOM 1357 C C . SER A 1 182 ? 18.859 18.984 4.039 1 77.62 182 SER A C 1
ATOM 1359 O O . SER A 1 182 ? 19.062 18.062 3.232 1 77.62 182 SER A O 1
ATOM 1361 N N . PHE A 1 183 ? 18.609 18.812 5.223 1 76.56 183 PHE A N 1
ATOM 1362 C CA . PHE A 1 183 ? 18.641 17.469 5.758 1 76.56 183 PHE A CA 1
ATOM 1363 C C . PHE A 1 183 ? 17.469 16.641 5.242 1 76.56 183 PHE A C 1
ATOM 1365 O O . PHE A 1 183 ? 17.641 15.484 4.852 1 76.56 183 PHE A O 1
ATOM 1372 N N . ARG A 1 184 ? 16.359 17.234 5.262 1 74.19 184 ARG A N 1
ATOM 1373 C CA . ARG A 1 184 ? 15.195 16.547 4.723 1 74.19 184 ARG A CA 1
ATOM 1374 C C . ARG A 1 184 ? 15.391 16.219 3.246 1 74.19 184 ARG A C 1
ATOM 1376 O O . ARG A 1 184 ? 14.938 15.164 2.779 1 74.19 184 ARG A O 1
ATOM 1383 N N . ALA A 1 185 ? 16.062 17.094 2.674 1 80.56 185 ALA A N 1
ATOM 1384 C CA . ALA A 1 185 ? 16.344 16.875 1.258 1 80.56 185 ALA A CA 1
ATOM 1385 C C . ALA A 1 185 ? 17.25 15.664 1.061 1 80.56 185 ALA A C 1
ATOM 1387 O O . ALA A 1 185 ? 17.047 14.867 0.139 1 80.56 185 ALA A O 1
ATOM 1388 N N . ILE A 1 186 ? 18.125 15.531 1.909 1 82.69 186 ILE A N 1
ATOM 1389 C CA . ILE A 1 186 ? 19.047 14.414 1.821 1 82.69 186 ILE A CA 1
ATOM 1390 C C . ILE A 1 186 ? 18.312 13.102 2.094 1 82.69 186 ILE A C 1
ATOM 1392 O O . ILE A 1 186 ? 18.531 12.102 1.406 1 82.69 186 ILE A O 1
ATOM 1396 N N . VAL A 1 187 ? 17.469 13.172 3.018 1 76.56 187 VAL A N 1
ATOM 1397 C CA . VAL A 1 187 ? 16.672 11.992 3.348 1 76.56 187 VAL A CA 1
ATOM 1398 C C . VAL A 1 187 ? 15.828 11.578 2.146 1 76.56 187 VAL A C 1
ATOM 1400 O O . VAL A 1 187 ? 15.766 10.398 1.795 1 76.56 187 VAL A O 1
ATOM 1403 N N . LEU A 1 188 ? 15.242 12.492 1.637 1 77.75 188 LEU A N 1
ATOM 1404 C CA . LEU A 1 188 ? 14.422 12.242 0.457 1 77.75 188 LEU A CA 1
ATOM 1405 C C . LEU A 1 188 ? 15.258 11.68 -0.684 1 77.75 188 LEU A C 1
ATOM 1407 O O . LEU A 1 188 ? 14.844 10.734 -1.358 1 77.75 188 LEU A O 1
ATOM 1411 N N . LEU A 1 189 ? 16.438 12.227 -0.815 1 85.69 189 LEU A N 1
ATOM 1412 C CA . LEU A 1 189 ? 17.328 11.789 -1.885 1 85.69 189 LEU A CA 1
ATOM 1413 C C . LEU A 1 189 ? 17.766 10.344 -1.684 1 85.69 189 LEU A C 1
ATOM 1415 O O . LEU A 1 189 ? 17.766 9.555 -2.631 1 85.69 189 LEU A O 1
ATOM 1419 N N . VAL A 1 190 ? 18.031 9.984 -0.546 1 85.31 190 VAL A N 1
ATOM 1420 C CA . VAL A 1 190 ? 18.484 8.633 -0.241 1 85.31 190 VAL A CA 1
ATOM 1421 C C . VAL A 1 190 ? 17.344 7.645 -0.475 1 85.31 190 VAL A C 1
ATOM 1423 O O . VAL A 1 190 ? 17.531 6.613 -1.126 1 85.31 190 VAL A O 1
ATOM 1426 N N . SER A 1 191 ? 16.219 7.953 0.043 1 79.19 191 SER A N 1
ATOM 1427 C CA . SER A 1 191 ? 15.062 7.082 -0.111 1 79.19 191 SER A CA 1
ATOM 1428 C C . SER A 1 191 ? 14.734 6.859 -1.582 1 79.19 191 SER A C 1
ATOM 1430 O O . SER A 1 191 ? 14.516 5.727 -2.012 1 79.19 191 SER A O 1
ATOM 1432 N N . LEU A 1 192 ? 14.805 7.883 -2.332 1 82.94 192 LEU A N 1
ATOM 1433 C CA . LEU A 1 192 ? 14.445 7.812 -3.746 1 82.94 192 LEU A CA 1
ATOM 1434 C C . LEU A 1 192 ? 15.539 7.117 -4.551 1 82.94 192 LEU A C 1
ATOM 1436 O O . LEU A 1 192 ? 15.258 6.492 -5.574 1 82.94 192 LEU A O 1
ATOM 1440 N N . SER A 1 193 ? 16.797 7.289 -4.082 1 88.62 193 SER A N 1
ATOM 1441 C CA . SER A 1 193 ? 17.891 6.59 -4.738 1 88.62 193 SER A CA 1
ATOM 1442 C C . SER A 1 193 ? 17.75 5.078 -4.609 1 88.62 193 SER A C 1
ATOM 1444 O O . SER A 1 193 ? 17.984 4.344 -5.57 1 88.62 193 SER A O 1
ATOM 1446 N N . PHE A 1 194 ? 17.344 4.645 -3.482 1 86.88 194 PHE A N 1
ATOM 1447 C CA . PHE A 1 194 ? 17.109 3.215 -3.297 1 86.88 194 PHE A CA 1
ATOM 1448 C C . PHE A 1 194 ? 15.984 2.729 -4.203 1 86.88 194 PHE A C 1
ATOM 1450 O O . PHE A 1 194 ? 16.109 1.679 -4.84 1 86.88 194 PHE A O 1
ATOM 1457 N N . HIS A 1 195 ? 15.039 3.49 -4.234 1 85.06 195 HIS A N 1
ATOM 1458 C CA . HIS A 1 195 ? 13.922 3.145 -5.102 1 85.06 195 HIS A CA 1
ATOM 1459 C C . HIS A 1 195 ? 14.352 3.066 -6.559 1 85.06 195 HIS A C 1
ATOM 1461 O O . HIS A 1 195 ? 14.055 2.088 -7.25 1 85.06 195 HIS A O 1
ATOM 1467 N N . GLY A 1 196 ? 15.086 4.125 -6.992 1 92.44 196 GLY A N 1
ATOM 1468 C CA . GLY A 1 196 ? 15.57 4.133 -8.359 1 92.44 196 GLY A CA 1
ATOM 1469 C C . GLY A 1 196 ? 16.469 2.955 -8.68 1 92.44 196 GLY A C 1
ATOM 1470 O O . GLY A 1 196 ? 16.406 2.387 -9.773 1 92.44 196 GLY A O 1
ATOM 1471 N N . LEU A 1 197 ? 17.281 2.619 -7.73 1 93.88 197 LEU A N 1
ATOM 1472 C CA . LEU A 1 197 ? 18.188 1.494 -7.891 1 93.88 197 LEU A CA 1
ATOM 1473 C C . LEU A 1 197 ? 17.422 0.189 -8.07 1 93.88 197 LEU A C 1
ATOM 1475 O O . LEU A 1 197 ? 17.734 -0.595 -8.977 1 93.88 197 LEU A O 1
ATOM 1479 N N . PHE A 1 198 ? 16.422 0.011 -7.293 1 92.38 198 PHE A N 1
ATOM 1480 C CA . PHE A 1 198 ? 15.672 -1.241 -7.316 1 92.38 198 PHE A CA 1
ATOM 1481 C C . PHE A 1 198 ? 14.75 -1.299 -8.531 1 92.38 198 PHE A C 1
ATOM 1483 O O . PHE A 1 198 ? 14.5 -2.375 -9.078 1 92.38 198 PHE A O 1
ATOM 1490 N N . GLU A 1 199 ? 14.273 -0.185 -8.852 1 91.69 199 GLU A N 1
ATOM 1491 C CA . GLU A 1 199 ? 13.531 -0.109 -10.102 1 91.69 199 GLU A CA 1
ATOM 1492 C C . GLU A 1 199 ? 14.383 -0.566 -11.281 1 91.69 199 GLU A C 1
ATOM 1494 O O . GLU A 1 199 ? 13.93 -1.352 -12.117 1 91.69 199 GLU A O 1
ATOM 1499 N N . GLY A 1 200 ? 15.609 -0.029 -11.375 1 95.06 200 GLY A N 1
ATOM 1500 C CA . GLY A 1 200 ? 16.531 -0.468 -12.406 1 95.06 200 GLY A CA 1
ATOM 1501 C C . GLY A 1 200 ? 16.875 -1.943 -12.312 1 95.06 200 GLY A C 1
ATOM 1502 O O . GLY A 1 200 ? 16.953 -2.635 -13.336 1 95.06 200 GLY A O 1
ATOM 1503 N N . LEU A 1 201 ? 17.078 -2.395 -11.102 1 93.88 201 LEU A N 1
ATOM 1504 C CA . LEU A 1 201 ? 17.391 -3.803 -10.883 1 93.88 201 LEU A CA 1
ATOM 1505 C C . LEU A 1 201 ? 16.266 -4.691 -11.422 1 93.88 201 LEU A C 1
ATOM 1507 O O . LEU A 1 201 ? 16.547 -5.719 -12.055 1 93.88 201 LEU A O 1
ATOM 1511 N N . ALA A 1 202 ? 15.047 -4.301 -11.102 1 92.25 202 ALA A N 1
ATOM 1512 C CA . ALA A 1 202 ? 13.891 -5.062 -11.578 1 92.25 202 ALA A CA 1
ATOM 1513 C C . ALA A 1 202 ? 13.906 -5.184 -13.102 1 92.25 202 ALA A C 1
ATOM 1515 O O . ALA A 1 202 ? 13.664 -6.258 -13.648 1 92.25 202 ALA A O 1
ATOM 1516 N N . LEU A 1 203 ? 14.188 -4.086 -13.758 1 94 203 LEU A N 1
ATOM 1517 C CA . LEU A 1 203 ? 14.242 -4.078 -15.219 1 94 203 LEU A CA 1
ATOM 1518 C C . LEU A 1 203 ? 15.398 -4.926 -15.727 1 94 203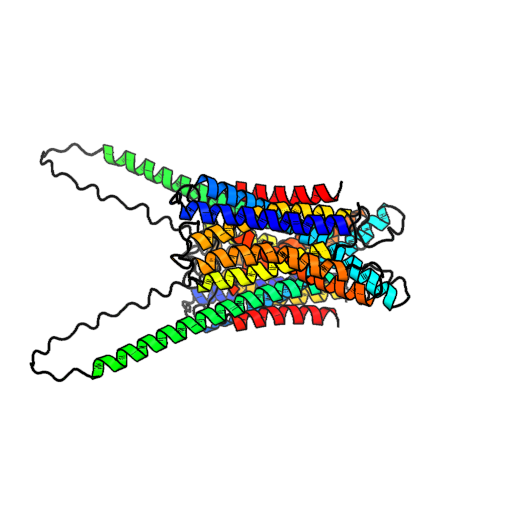 LEU A C 1
ATOM 1520 O O . LEU A 1 203 ? 15.242 -5.699 -16.672 1 94 203 LEU A O 1
ATOM 1524 N N . GLY A 1 204 ? 16.547 -4.828 -15.148 1 94.62 204 GLY A N 1
ATOM 1525 C CA . GLY A 1 204 ? 17.719 -5.586 -15.547 1 94.62 204 GLY A CA 1
ATOM 1526 C C . GLY A 1 204 ? 17.562 -7.082 -15.328 1 94.62 204 GLY A C 1
ATOM 1527 O O . GLY A 1 204 ? 18.172 -7.883 -16.047 1 94.62 204 GLY A O 1
ATOM 1528 N N . LEU A 1 205 ? 16.781 -7.449 -14.383 1 92.31 205 LEU A N 1
ATOM 1529 C CA . LEU A 1 205 ? 16.656 -8.844 -13.969 1 92.31 205 LEU A CA 1
ATOM 1530 C C . LEU A 1 205 ? 15.609 -9.562 -14.805 1 92.31 205 LEU A C 1
ATOM 1532 O O . LEU A 1 205 ? 15.5 -10.789 -14.742 1 92.31 205 LEU A O 1
ATOM 1536 N N . GLN A 1 206 ? 14.844 -8.859 -15.602 1 90.75 206 GLN A N 1
ATOM 1537 C CA . GLN A 1 206 ? 13.766 -9.484 -16.359 1 90.75 206 GLN A CA 1
ATOM 1538 C C . GLN A 1 206 ? 14.305 -10.555 -17.297 1 90.75 206 GLN A C 1
ATOM 1540 O O . GLN A 1 206 ? 15.359 -10.375 -17.906 1 90.75 206 GLN A O 1
ATOM 1545 N N . LEU A 1 207 ? 13.547 -11.641 -17.438 1 87 207 LEU A N 1
ATOM 1546 C CA . LEU A 1 207 ? 13.977 -12.781 -18.25 1 87 207 LEU A CA 1
ATOM 1547 C C . LEU A 1 207 ? 13.273 -12.781 -19.594 1 87 207 LEU A C 1
ATOM 1549 O O . LEU A 1 207 ? 13.781 -13.352 -20.562 1 87 207 LEU A O 1
ATOM 1553 N N . GLU A 1 208 ? 12.102 -12.156 -19.641 1 86.31 208 GLU A N 1
ATOM 1554 C CA . GLU A 1 208 ? 11.289 -12.172 -20.859 1 86.31 208 GLU A CA 1
ATOM 1555 C C . GLU A 1 208 ? 11.281 -10.805 -21.531 1 86.31 208 GLU A C 1
ATOM 1557 O O . GLU A 1 208 ? 11.203 -9.773 -20.859 1 86.31 208 GLU A O 1
ATOM 1562 N N . GLU A 1 209 ? 11.344 -10.828 -22.797 1 88.56 209 GLU A N 1
ATOM 1563 C CA . GLU A 1 209 ? 11.422 -9.609 -23.594 1 88.56 209 GLU A CA 1
ATOM 1564 C C . GLU A 1 209 ? 10.172 -8.75 -23.406 1 88.56 209 GLU A C 1
ATOM 1566 O O . GLU A 1 209 ? 10.281 -7.539 -23.188 1 88.56 209 GLU A O 1
ATOM 1571 N N . GLN A 1 210 ? 9.039 -9.344 -23.5 1 84.56 210 GLN A N 1
ATOM 1572 C CA . GLN A 1 210 ? 7.801 -8.578 -23.406 1 84.56 210 GLN A CA 1
ATOM 1573 C C . GLN A 1 210 ? 7.664 -7.926 -22.031 1 84.56 210 GLN A C 1
ATOM 1575 O O . GLN A 1 210 ? 7.254 -6.766 -21.922 1 84.56 210 GLN A O 1
ATOM 1580 N N . ASP A 1 211 ? 8.016 -8.641 -21.031 1 84.19 211 ASP A N 1
ATOM 1581 C CA . ASP A 1 211 ? 7.977 -8.078 -19.688 1 84.19 211 ASP A CA 1
ATOM 1582 C C . ASP A 1 211 ? 8.938 -6.898 -19.562 1 84.19 211 ASP A C 1
ATOM 1584 O O . ASP A 1 211 ? 8.633 -5.922 -18.875 1 84.19 211 ASP A O 1
ATOM 1588 N N . THR A 1 212 ? 10.078 -7.066 -20.188 1 89.38 212 THR A N 1
ATOM 1589 C CA . THR A 1 212 ? 11.078 -6 -20.156 1 89.38 212 THR A CA 1
ATOM 1590 C C . THR A 1 212 ? 10.539 -4.742 -20.828 1 89.38 212 THR A C 1
ATOM 1592 O O . THR A 1 212 ? 10.688 -3.637 -20.297 1 89.38 212 THR A O 1
ATOM 1595 N N . ILE A 1 213 ? 9.906 -4.91 -21.906 1 89.12 213 ILE A N 1
ATOM 1596 C CA . ILE A 1 213 ? 9.352 -3.793 -22.672 1 89.12 213 ILE A CA 1
ATOM 1597 C C . ILE A 1 213 ? 8.258 -3.113 -21.844 1 89.12 213 ILE A C 1
ATOM 1599 O O . ILE A 1 213 ? 8.234 -1.886 -21.734 1 89.12 213 ILE A O 1
ATOM 1603 N N . ASP A 1 214 ? 7.352 -3.832 -21.25 1 83.12 214 ASP A N 1
ATOM 1604 C CA . ASP A 1 214 ? 6.258 -3.287 -20.453 1 83.12 214 ASP A CA 1
ATOM 1605 C C . ASP A 1 214 ? 6.785 -2.49 -19.266 1 83.12 214 ASP A C 1
ATOM 1607 O O . ASP A 1 214 ? 6.305 -1.391 -18.984 1 83.12 214 ASP A O 1
ATOM 1611 N N . LEU A 1 215 ? 7.734 -3.139 -18.672 1 87.56 215 LEU A N 1
ATOM 1612 C CA . LEU A 1 215 ? 8.312 -2.482 -17.5 1 87.56 215 LEU A CA 1
ATOM 1613 C C . LEU A 1 215 ? 9.055 -1.213 -17.891 1 87.56 215 LEU A C 1
ATOM 1615 O O . LEU A 1 215 ? 8.969 -0.193 -17.203 1 87.56 215 LEU A O 1
ATOM 1619 N N . LEU A 1 216 ? 9.719 -1.297 -19.016 1 91.94 216 LEU A N 1
ATOM 1620 C CA . LEU A 1 216 ? 10.461 -0.145 -19.5 1 91.94 216 LEU A CA 1
ATOM 1621 C C . LEU A 1 216 ? 9.523 1.015 -19.828 1 91.94 216 LEU A C 1
ATOM 1623 O O . LEU A 1 216 ? 9.797 2.158 -19.453 1 91.94 216 LEU A O 1
ATOM 1627 N N . ILE A 1 217 ? 8.477 0.76 -20.438 1 86.69 217 ILE A N 1
ATOM 1628 C CA . ILE A 1 217 ? 7.5 1.787 -20.781 1 86.69 217 ILE A CA 1
ATOM 1629 C C . ILE A 1 217 ? 6.93 2.406 -19.516 1 86.69 217 ILE A C 1
ATOM 1631 O O . ILE A 1 217 ? 6.867 3.631 -19.391 1 86.69 217 ILE A O 1
ATOM 1635 N N . ALA A 1 218 ? 6.531 1.605 -18.609 1 83.06 218 ALA A N 1
ATOM 1636 C CA . ALA A 1 218 ? 5.934 2.07 -17.359 1 83.06 218 ALA A CA 1
ATOM 1637 C C . ALA A 1 218 ? 6.906 2.951 -16.578 1 83.06 218 ALA A C 1
ATOM 1639 O O . ALA A 1 218 ? 6.535 4.031 -16.109 1 83.06 218 ALA A O 1
ATOM 1640 N N . ILE A 1 219 ? 8.156 2.498 -16.469 1 88.5 219 ILE A N 1
ATOM 1641 C CA . ILE A 1 219 ? 9.156 3.23 -15.703 1 88.5 219 ILE A CA 1
ATOM 1642 C C . ILE A 1 219 ? 9.5 4.535 -16.422 1 88.5 219 ILE A C 1
ATOM 1644 O O . ILE A 1 219 ? 9.695 5.57 -15.781 1 88.5 219 ILE A O 1
ATOM 1648 N N . SER A 1 220 ? 9.531 4.469 -17.75 1 90.25 220 SER A N 1
ATOM 1649 C CA . SER A 1 220 ? 9.891 5.652 -18.516 1 90.25 220 SER A CA 1
ATOM 1650 C C . SER A 1 220 ? 8.883 6.777 -18.312 1 90.25 220 SER A C 1
ATOM 1652 O O . SER A 1 220 ? 9.258 7.941 -18.188 1 90.25 220 SER A O 1
ATOM 1654 N N . ILE A 1 221 ? 7.668 6.551 -18.25 1 78.31 221 ILE A N 1
ATOM 1655 C CA . ILE A 1 221 ? 6.613 7.543 -18.078 1 78.31 221 ILE A CA 1
ATOM 1656 C C . ILE A 1 221 ? 6.73 8.188 -16.703 1 78.31 221 ILE A C 1
ATOM 1658 O O . ILE A 1 221 ? 6.629 9.406 -16.562 1 78.31 221 ILE A O 1
ATOM 1662 N N . HIS A 1 222 ? 6.98 7.414 -15.789 1 81.94 222 HIS A N 1
ATOM 1663 C CA . HIS A 1 222 ? 6.977 7.887 -14.414 1 81.94 222 HIS A CA 1
ATOM 1664 C C . HIS A 1 222 ? 8.312 8.539 -14.047 1 81.94 222 HIS A C 1
ATOM 1666 O O . HIS A 1 222 ? 8.352 9.469 -13.242 1 81.94 222 HIS A O 1
ATOM 1672 N N . LYS A 1 223 ? 9.398 8.102 -14.695 1 89.38 223 LYS A N 1
ATOM 1673 C CA . LYS A 1 223 ? 10.727 8.57 -14.328 1 89.38 223 LYS A CA 1
ATOM 1674 C C . LYS A 1 223 ? 10.914 10.047 -14.672 1 89.38 223 LYS A C 1
ATOM 1676 O O . LYS A 1 223 ? 11.492 10.805 -13.891 1 89.38 223 LYS A O 1
ATOM 1681 N N . GLY A 1 224 ? 10.367 10.469 -15.828 1 86.88 224 GLY A N 1
ATOM 1682 C CA . GLY A 1 224 ? 10.453 11.875 -16.203 1 86.88 224 GLY A CA 1
ATOM 1683 C C . GLY A 1 224 ? 9.695 12.789 -15.258 1 86.88 224 GLY A C 1
ATOM 1684 O O . GLY A 1 224 ? 10.234 13.812 -14.82 1 86.88 224 GLY A O 1
ATOM 1685 N N . ILE A 1 225 ? 8.555 12.406 -14.891 1 83.38 225 ILE A N 1
ATOM 1686 C CA . ILE A 1 225 ? 7.711 13.211 -14.008 1 83.38 225 ILE A CA 1
ATOM 1687 C C . ILE A 1 225 ? 8.305 13.227 -12.602 1 83.38 225 ILE A C 1
ATOM 1689 O O . ILE A 1 225 ? 8.336 14.281 -11.953 1 83.38 225 ILE A O 1
ATOM 1693 N N . GLU A 1 226 ? 8.75 12.109 -12.195 1 85.44 226 GLU A N 1
ATOM 1694 C CA . GLU A 1 226 ? 9.344 11.984 -10.867 1 85.44 226 GLU A CA 1
ATOM 1695 C C . GLU A 1 226 ? 10.562 12.898 -10.719 1 85.44 226 GLU A C 1
ATOM 1697 O O . GLU A 1 226 ? 10.688 13.609 -9.719 1 85.44 226 GLU A O 1
ATOM 1702 N N . SER A 1 227 ? 11.406 12.805 -11.703 1 89.94 227 SER A N 1
ATOM 1703 C CA . SER A 1 227 ? 12.609 13.633 -11.648 1 89.94 227 SER A CA 1
ATOM 1704 C C . SER A 1 227 ? 12.258 15.117 -11.633 1 89.94 227 SER A C 1
ATOM 1706 O O . SER A 1 227 ? 12.852 15.891 -10.883 1 89.94 227 SER A O 1
ATOM 1708 N N . PHE A 1 228 ? 11.336 15.492 -12.391 1 86.25 228 PHE A N 1
ATOM 1709 C CA . PHE A 1 228 ? 10.898 16.875 -12.438 1 86.25 228 PHE A CA 1
ATOM 1710 C C . PHE A 1 228 ? 10.398 17.344 -11.07 1 86.25 228 PHE A C 1
ATOM 1712 O O . PHE A 1 228 ? 10.812 18.391 -10.57 1 86.25 228 PHE A O 1
ATOM 1719 N N . THR A 1 229 ? 9.57 16.578 -10.461 1 80.5 229 THR A N 1
ATOM 1720 C CA . THR A 1 229 ? 8.938 16.938 -9.195 1 80.5 229 THR A CA 1
ATOM 1721 C C . THR A 1 229 ? 9.969 16.953 -8.062 1 80.5 229 THR A C 1
ATOM 1723 O O . THR A 1 229 ? 9.961 17.875 -7.238 1 80.5 229 THR A O 1
ATOM 1726 N N . VAL A 1 230 ? 10.797 15.992 -8.047 1 83.38 230 VAL A N 1
ATOM 1727 C CA . VAL A 1 230 ? 11.805 15.898 -6.996 1 83.38 230 VAL A CA 1
ATOM 1728 C C . VAL A 1 230 ? 12.766 17.078 -7.094 1 83.38 230 VAL A C 1
ATOM 1730 O O . VAL A 1 230 ? 13.039 17.75 -6.094 1 83.38 230 VAL A O 1
ATOM 1733 N N . LEU A 1 231 ? 13.266 17.375 -8.25 1 87.38 231 LEU A N 1
ATOM 1734 C CA . LEU A 1 231 ? 14.266 18.406 -8.414 1 87.38 231 LEU A CA 1
ATOM 1735 C C . LEU A 1 231 ? 13.641 19.797 -8.305 1 87.38 231 LEU A C 1
ATOM 1737 O O . LEU A 1 231 ? 14.328 20.781 -8 1 87.38 231 LEU A O 1
ATOM 1741 N N . LEU A 1 232 ? 12.352 19.875 -8.57 1 82.56 232 LEU A N 1
ATOM 1742 C CA . LEU A 1 232 ? 11.641 21.125 -8.289 1 82.56 232 LEU A CA 1
ATOM 1743 C C . LEU A 1 232 ? 11.688 21.438 -6.797 1 82.56 232 LEU A C 1
ATOM 1745 O O . LEU A 1 232 ? 11.867 22.609 -6.414 1 82.56 232 LEU A O 1
ATOM 1749 N N . ARG A 1 233 ? 11.531 20.438 -6 1 77.81 233 ARG A N 1
ATOM 1750 C CA . ARG A 1 233 ? 11.609 20.609 -4.555 1 77.81 233 ARG A CA 1
ATOM 1751 C C . ARG A 1 233 ? 13.016 21 -4.125 1 77.81 233 ARG A C 1
ATOM 1753 O O . ARG A 1 233 ? 13.188 21.859 -3.258 1 77.81 233 ARG A O 1
ATOM 1760 N N . PHE A 1 234 ? 13.977 20.406 -4.742 1 83.88 234 PHE A N 1
ATOM 1761 C CA . PHE A 1 234 ? 15.359 20.719 -4.43 1 83.88 234 PHE A CA 1
ATOM 1762 C C . PHE A 1 234 ? 15.711 22.125 -4.875 1 83.88 234 PHE A C 1
ATOM 1764 O O . PHE A 1 234 ? 16.516 22.812 -4.23 1 83.88 234 PHE A O 1
ATOM 1771 N N . ALA A 1 235 ? 15.102 22.531 -5.949 1 83.44 235 ALA A N 1
ATOM 1772 C CA . ALA A 1 235 ? 15.367 23.859 -6.492 1 83.44 235 ALA A CA 1
ATOM 1773 C C . ALA A 1 235 ? 14.883 24.938 -5.539 1 83.44 235 ALA A C 1
ATOM 1775 O O . ALA A 1 235 ? 15.375 26.078 -5.574 1 83.44 235 ALA A O 1
ATOM 1776 N N . GLN A 1 236 ? 13.953 24.609 -4.723 1 76.12 236 GLN A N 1
ATOM 1777 C CA . GLN A 1 236 ? 13.359 25.594 -3.807 1 76.12 236 GLN A CA 1
ATOM 1778 C C . GLN A 1 236 ? 14.188 25.719 -2.529 1 76.12 236 GLN A C 1
ATOM 1780 O O . GLN A 1 236 ? 13.922 26.578 -1.698 1 76.12 236 GLN A O 1
ATOM 1785 N N . LEU A 1 237 ? 15.109 24.781 -2.406 1 77.69 237 LEU A N 1
ATOM 1786 C CA . LEU A 1 237 ? 16.016 24.891 -1.272 1 77.69 237 LEU A CA 1
ATOM 1787 C C . LEU A 1 237 ? 16.875 26.156 -1.389 1 77.69 237 LEU A C 1
ATOM 1789 O O . LEU A 1 237 ? 17.5 26.391 -2.432 1 77.69 237 LEU A O 1
ATOM 1793 N N . PRO A 1 238 ? 16.609 26.938 -0.317 1 77.38 238 PRO A N 1
ATOM 1794 C CA . PRO A 1 238 ? 17.422 28.141 -0.398 1 77.38 238 PRO A CA 1
ATOM 1795 C C . PRO A 1 238 ? 18.922 27.859 -0.356 1 77.38 238 PRO A C 1
ATOM 1797 O O . PRO A 1 238 ? 19.391 27.125 0.523 1 77.38 238 PRO A O 1
ATOM 1800 N N . GLY A 1 239 ? 19.5 28.344 -1.18 1 77.19 239 GLY A N 1
ATOM 1801 C CA . GLY A 1 239 ? 20.938 28.141 -1.233 1 77.19 239 GLY A CA 1
ATOM 1802 C C . GLY A 1 239 ? 21.328 26.703 -1.473 1 77.19 239 GLY A C 1
ATOM 1803 O O . GLY A 1 239 ? 20.562 25.938 -2.08 1 77.19 239 GLY A O 1
ATOM 1804 N N . ARG A 1 240 ? 22.438 26.203 -1.615 1 79.62 240 ARG A N 1
ATOM 1805 C CA . ARG A 1 240 ? 22.953 24.844 -1.645 1 79.62 240 ARG A CA 1
ATOM 1806 C C . ARG A 1 240 ? 23.016 24.312 -3.07 1 79.62 240 ARG A C 1
ATOM 1808 O O . ARG A 1 240 ? 22.531 23.219 -3.35 1 79.62 240 ARG A O 1
ATOM 1815 N N . ASP A 1 241 ? 23.609 24.922 -3.918 1 87.31 241 ASP A N 1
ATOM 1816 C CA . ASP A 1 241 ? 23.688 24.562 -5.328 1 87.31 241 ASP A CA 1
ATOM 1817 C C . ASP A 1 241 ? 24.359 23.203 -5.512 1 87.31 241 ASP A C 1
ATOM 1819 O O . ASP A 1 241 ? 24 22.438 -6.41 1 87.31 241 ASP A O 1
ATOM 1823 N N . VAL A 1 242 ? 25.25 22.938 -4.645 1 89.69 242 VAL A N 1
ATOM 1824 C CA . VAL A 1 242 ? 25.938 21.641 -4.734 1 89.69 242 VAL A CA 1
ATOM 1825 C C . VAL A 1 242 ? 24.938 20.516 -4.496 1 89.69 242 VAL A C 1
ATOM 1827 O O . VAL A 1 242 ? 24.953 19.516 -5.215 1 89.69 242 VAL A O 1
ATOM 1830 N N . LEU A 1 243 ? 24.078 20.734 -3.578 1 88.94 243 LEU A N 1
ATOM 1831 C CA . LEU A 1 243 ? 23.078 19.719 -3.264 1 88.94 243 LEU A CA 1
ATOM 1832 C C . LEU A 1 243 ? 22.094 19.562 -4.414 1 88.94 243 LEU A C 1
ATOM 1834 O O . LEU A 1 243 ? 21.719 18.438 -4.754 1 88.94 243 LEU A O 1
ATOM 1838 N N . LYS A 1 244 ? 21.812 20.625 -4.988 1 89.12 244 LYS A N 1
ATOM 1839 C CA . LYS A 1 244 ? 20.859 20.594 -6.098 1 89.12 244 LYS A CA 1
ATOM 1840 C C . LYS A 1 244 ? 21.422 19.828 -7.285 1 89.12 244 LYS A C 1
ATOM 1842 O O . LYS A 1 244 ? 20.812 18.891 -7.781 1 89.12 244 LYS A O 1
ATOM 1847 N N . TRP A 1 245 ? 22.625 20.188 -7.652 1 92.12 245 TRP A N 1
ATOM 1848 C CA . TRP A 1 245 ? 23.234 19.578 -8.836 1 92.12 245 TRP A CA 1
ATOM 1849 C C . TRP A 1 245 ? 23.641 18.141 -8.562 1 92.12 245 TRP A C 1
ATOM 1851 O O . TRP A 1 245 ? 23.547 17.281 -9.445 1 92.12 245 TRP A O 1
ATOM 1861 N N . SER A 1 246 ? 24.078 17.906 -7.406 1 93.12 246 SER A N 1
ATOM 1862 C CA . SER A 1 246 ? 24.422 16.531 -7.07 1 93.12 246 SER A CA 1
ATOM 1863 C C . SER A 1 246 ? 23.188 15.633 -7.062 1 93.12 246 SER A C 1
ATOM 1865 O O . SER A 1 246 ? 23.25 14.469 -7.449 1 93.12 246 SER A O 1
ATOM 1867 N N . SER A 1 247 ? 22.078 16.125 -6.535 1 92 247 SER A N 1
ATOM 1868 C CA . SER A 1 247 ? 20.844 15.352 -6.52 1 92 247 SER A CA 1
ATOM 1869 C C . SER A 1 247 ? 20.406 14.977 -7.934 1 92 247 SER A C 1
ATOM 1871 O O . SER A 1 247 ? 19.906 13.875 -8.164 1 92 247 SER A O 1
ATOM 1873 N N . LEU A 1 248 ? 20.641 15.914 -8.891 1 94.06 248 LEU A N 1
ATOM 1874 C CA . LEU A 1 248 ? 20.328 15.641 -10.289 1 94.06 248 LEU A CA 1
ATOM 1875 C C . LEU A 1 248 ? 21.141 14.461 -10.805 1 94.06 248 LEU A C 1
ATOM 1877 O O . LEU A 1 248 ? 20.594 13.523 -11.391 1 94.06 248 LEU A O 1
ATOM 1881 N N . VAL A 1 249 ? 22.375 14.516 -10.523 1 94.94 249 VAL A N 1
ATOM 1882 C CA . VAL A 1 249 ? 23.281 13.492 -11.016 1 94.94 249 VAL A CA 1
ATOM 1883 C C . VAL A 1 249 ? 22.984 12.156 -10.336 1 94.94 249 VAL A C 1
ATOM 1885 O O . VAL A 1 249 ? 22.844 11.125 -11 1 94.94 249 VAL A O 1
ATOM 1888 N N . ILE A 1 250 ? 22.875 12.172 -9.109 1 94.38 250 ILE A N 1
ATOM 1889 C CA . ILE A 1 250 ? 22.656 10.953 -8.336 1 94.38 250 ILE A CA 1
ATOM 1890 C C . ILE A 1 250 ? 21.328 10.32 -8.758 1 94.38 250 ILE A C 1
ATOM 1892 O O . ILE A 1 250 ? 21.266 9.125 -9.062 1 94.38 250 ILE A O 1
ATOM 1896 N N . PHE A 1 251 ? 20.312 11.078 -8.789 1 92.56 251 PHE A N 1
ATOM 1897 C CA . PHE A 1 251 ? 18.984 10.578 -9.117 1 92.56 251 PHE A CA 1
ATOM 1898 C C . PHE A 1 251 ? 18.953 10 -10.531 1 92.56 251 PHE A C 1
ATOM 1900 O O . PHE A 1 251 ? 18.328 8.969 -10.773 1 92.56 251 PHE A O 1
ATOM 1907 N N . SER A 1 252 ? 19.656 10.648 -11.461 1 95.31 252 SER A N 1
ATOM 1908 C CA . SER A 1 252 ? 19.641 10.219 -12.852 1 95.31 252 SER A CA 1
ATOM 1909 C C . SER A 1 252 ? 20.422 8.93 -13.047 1 95.31 252 SER A C 1
ATOM 1911 O O . SER A 1 252 ? 20.188 8.18 -14 1 95.31 252 SER A O 1
ATOM 1913 N N . LEU A 1 253 ? 21.312 8.617 -12.141 1 96.19 253 LEU A N 1
ATOM 1914 C CA . LEU A 1 253 ? 22.203 7.469 -12.312 1 96.19 253 LEU A CA 1
ATOM 1915 C C . LEU A 1 253 ? 21.641 6.246 -11.586 1 96.19 253 LEU A C 1
ATOM 1917 O O . LEU A 1 253 ? 22.078 5.117 -11.836 1 96.19 253 LEU A O 1
ATOM 1921 N N . THR A 1 254 ? 20.75 6.375 -10.734 1 94.75 254 THR A N 1
ATOM 1922 C CA . THR A 1 254 ? 20.297 5.285 -9.883 1 94.75 254 THR A CA 1
ATOM 1923 C C . THR A 1 254 ? 19.703 4.152 -10.711 1 94.75 254 THR A C 1
ATOM 1925 O O . THR A 1 254 ? 20.094 2.992 -10.555 1 94.75 254 THR A O 1
ATOM 1928 N N . SER A 1 255 ? 18.766 4.477 -11.656 1 96 255 SER A N 1
ATOM 1929 C CA . SER A 1 255 ? 18.125 3.443 -12.461 1 96 255 SER A CA 1
ATOM 1930 C C . SER A 1 255 ? 19.125 2.773 -13.398 1 96 255 SER A C 1
ATOM 1932 O O . SER A 1 255 ? 19.172 1.545 -13.484 1 96 255 SER A O 1
ATOM 1934 N N . PRO A 1 256 ? 19.984 3.568 -14.086 1 96.31 256 PRO A N 1
ATOM 1935 C CA . PRO A 1 256 ? 21 2.953 -14.938 1 96.31 256 PRO A CA 1
ATOM 1936 C C . PRO A 1 256 ? 21.922 2.014 -14.164 1 96.31 256 PRO A C 1
ATOM 1938 O O . PRO A 1 256 ? 22.25 0.925 -14.648 1 96.31 256 PRO A O 1
ATOM 1941 N N . ILE A 1 257 ? 22.344 2.404 -13.016 1 96.81 257 ILE A N 1
ATOM 1942 C CA . ILE A 1 257 ? 23.203 1.558 -12.188 1 96.81 257 ILE A CA 1
ATOM 1943 C C . ILE A 1 257 ? 22.453 0.273 -11.82 1 96.81 257 ILE A C 1
ATOM 1945 O O . ILE A 1 257 ? 23.031 -0.819 -11.898 1 96.81 257 ILE A O 1
ATOM 1949 N N . GLY A 1 258 ? 21.25 0.381 -11.445 1 96.62 258 GLY A N 1
ATOM 1950 C CA . GLY A 1 258 ? 20.438 -0.786 -11.133 1 96.62 258 GLY A CA 1
ATOM 1951 C C . GLY A 1 258 ? 20.328 -1.758 -12.289 1 96.62 258 GLY A C 1
ATOM 1952 O O . GLY A 1 258 ? 20.469 -2.969 -12.109 1 96.62 258 GLY A O 1
ATOM 1953 N N . ILE A 1 259 ? 20.031 -1.179 -13.469 1 96.62 259 ILE A N 1
ATOM 1954 C CA . ILE A 1 259 ? 19.938 -2.016 -14.656 1 96.62 259 ILE A CA 1
ATOM 1955 C C . ILE A 1 259 ? 21.266 -2.719 -14.906 1 96.62 259 ILE A C 1
ATOM 1957 O O . ILE A 1 259 ? 21.297 -3.92 -15.188 1 96.62 259 ILE A O 1
ATOM 1961 N N . GLY A 1 260 ? 22.344 -2.004 -14.82 1 95.25 260 GLY A N 1
ATOM 1962 C CA . GLY A 1 260 ? 23.672 -2.562 -15.016 1 95.25 260 GLY A CA 1
ATOM 1963 C C . GLY A 1 260 ? 23.984 -3.713 -14.078 1 95.25 260 GLY A C 1
ATOM 1964 O O . GLY A 1 260 ? 24.609 -4.695 -14.484 1 95.25 260 GLY A O 1
ATOM 1965 N N . ILE A 1 261 ? 23.531 -3.623 -12.844 1 93.5 261 ILE A N 1
ATOM 1966 C CA . ILE A 1 261 ? 23.75 -4.684 -11.867 1 93.5 261 ILE A CA 1
ATOM 1967 C C . ILE A 1 261 ? 22.828 -5.863 -12.18 1 93.5 261 ILE A C 1
ATOM 1969 O O . ILE A 1 261 ? 23.203 -7.02 -11.977 1 93.5 261 ILE A O 1
ATOM 1973 N N . GLY A 1 262 ? 21.656 -5.566 -12.656 1 94.19 262 GLY A N 1
ATOM 1974 C CA . GLY A 1 262 ? 20.656 -6.59 -12.922 1 94.19 262 GLY A CA 1
ATOM 1975 C C . GLY A 1 262 ? 20.984 -7.445 -14.133 1 94.19 262 GLY A C 1
ATOM 1976 O O . GLY A 1 262 ? 20.703 -8.648 -14.141 1 94.19 262 GLY A O 1
ATOM 1977 N N . ILE A 1 263 ? 21.641 -6.918 -15.172 1 91.94 263 ILE A N 1
ATOM 1978 C CA . ILE A 1 263 ? 21.875 -7.578 -16.453 1 91.94 263 ILE A CA 1
ATOM 1979 C C . ILE A 1 263 ? 22.734 -8.828 -16.234 1 91.94 263 ILE A C 1
ATOM 1981 O O . ILE A 1 263 ? 22.359 -9.922 -16.656 1 91.94 263 ILE A O 1
ATOM 1985 N N . PRO A 1 264 ? 23.844 -8.773 -15.492 1 88.44 264 PRO A N 1
ATOM 1986 C CA . PRO A 1 264 ? 24.641 -9.992 -15.297 1 88.44 264 PRO A CA 1
ATOM 1987 C C . PRO A 1 264 ? 23.922 -11.023 -14.43 1 88.44 264 PRO A C 1
ATOM 1989 O O . PRO A 1 264 ? 24.234 -12.219 -14.516 1 88.44 264 PRO A O 1
ATOM 1992 N N . LEU A 1 265 ? 22.984 -10.625 -13.672 1 87.31 265 LEU A N 1
ATOM 1993 C CA . LEU A 1 265 ? 22.297 -11.531 -12.766 1 87.31 265 LEU A CA 1
ATOM 1994 C C . LEU A 1 265 ? 21.125 -12.211 -13.461 1 87.31 265 LEU A C 1
ATOM 1996 O O . LEU A 1 265 ? 20.578 -13.195 -12.969 1 87.31 265 LEU A O 1
ATOM 2000 N N . ALA A 1 266 ? 20.641 -11.695 -14.555 1 83.06 266 ALA A N 1
ATOM 2001 C CA . ALA A 1 266 ? 19.531 -12.258 -15.328 1 83.06 266 ALA A CA 1
ATOM 2002 C C . ALA A 1 266 ? 20.016 -13.344 -16.281 1 83.06 266 ALA A C 1
ATOM 2004 O O . ALA A 1 266 ? 19.219 -14 -16.938 1 83.06 266 ALA A O 1
ATOM 2005 N N . ASP A 1 267 ? 21.25 -13.891 -16.188 1 69.25 267 ASP A N 1
ATOM 2006 C CA . ASP A 1 267 ? 21.859 -14.805 -17.141 1 69.25 267 ASP A CA 1
ATOM 2007 C C . ASP A 1 267 ? 21.094 -16.125 -17.203 1 69.25 267 ASP A C 1
ATOM 2009 O O . ASP A 1 267 ? 20.844 -16.75 -16.172 1 69.25 267 ASP A O 1
ATOM 2013 N N . PRO A 1 268 ? 20.562 -16.375 -18.328 1 58.94 268 PRO A N 1
ATOM 2014 C CA . PRO A 1 268 ? 19.797 -17.578 -18.609 1 58.94 268 PRO A CA 1
ATOM 2015 C C . PRO A 1 268 ? 20.516 -18.859 -18.172 1 58.94 268 PRO A C 1
ATOM 2017 O O . PRO A 1 268 ? 19.906 -19.922 -18.109 1 58.94 268 PRO A O 1
ATOM 2020 N N . SER A 1 269 ? 21.922 -18.734 -18.031 1 59.69 269 SER A N 1
ATOM 2021 C CA . SER A 1 269 ? 22.453 -20.031 -17.594 1 59.69 269 SER A CA 1
ATOM 2022 C C . SER A 1 269 ? 21.906 -20.406 -16.219 1 59.69 269 SER A C 1
ATOM 2024 O O . SER A 1 269 ? 22.172 -19.719 -15.227 1 59.69 269 SER A O 1
ATOM 2026 N N . VAL A 1 270 ? 20.562 -20.766 -16.328 1 61.03 270 VAL A N 1
ATOM 2027 C CA . VAL A 1 270 ? 19.484 -20.875 -15.352 1 61.03 270 VAL A CA 1
ATOM 2028 C C . VAL A 1 270 ? 19.812 -21.984 -14.344 1 61.03 270 VAL A C 1
ATOM 2030 O O . VAL A 1 270 ? 19.656 -23.172 -14.633 1 61.03 270 VAL A O 1
ATOM 2033 N N . ASN A 1 271 ? 20.906 -21.656 -13.477 1 80.06 271 ASN A N 1
ATOM 2034 C CA . ASN A 1 271 ? 20.922 -22.562 -12.336 1 80.06 271 ASN A CA 1
ATOM 2035 C C . ASN A 1 271 ? 19.969 -22.094 -11.234 1 80.06 271 ASN A C 1
ATOM 2037 O O . ASN A 1 271 ? 19.547 -20.938 -11.234 1 80.06 271 ASN A O 1
ATOM 2041 N N . ALA A 1 272 ? 19.688 -22.969 -10.477 1 83.94 272 ALA A N 1
ATOM 2042 C CA . ALA A 1 272 ? 18.703 -22.766 -9.422 1 83.94 272 ALA A CA 1
ATOM 2043 C C . ALA A 1 272 ? 19.109 -21.609 -8.508 1 83.94 272 ALA A C 1
ATOM 2045 O O . ALA A 1 272 ? 18.266 -20.797 -8.102 1 83.94 272 ALA A O 1
ATOM 2046 N N . ASP A 1 273 ? 20.422 -21.438 -8.281 1 85 273 ASP A N 1
ATOM 2047 C CA . ASP A 1 273 ? 20.906 -20.391 -7.395 1 85 273 ASP A CA 1
ATOM 2048 C C . ASP A 1 273 ? 20.734 -19.016 -8.031 1 85 273 ASP A C 1
ATOM 2050 O O . ASP A 1 273 ? 20.359 -18.047 -7.355 1 85 273 ASP A O 1
ATOM 2054 N N . ALA A 1 274 ? 21.078 -19.031 -9.281 1 84.81 274 ALA A N 1
ATOM 2055 C CA . ALA A 1 274 ? 20.953 -17.766 -10 1 84.81 274 ALA A CA 1
ATOM 2056 C C . ALA A 1 274 ? 19.5 -17.312 -10.047 1 84.81 274 ALA A C 1
ATOM 2058 O O . ALA A 1 274 ? 19.203 -16.125 -9.891 1 84.81 274 ALA A O 1
ATOM 2059 N N . LEU A 1 275 ? 18.656 -18.219 -10.156 1 87.31 275 LEU A N 1
ATOM 2060 C CA . LEU A 1 275 ? 17.234 -17.906 -10.195 1 87.31 275 LEU A CA 1
ATOM 2061 C C . LEU A 1 275 ? 16.734 -17.453 -8.828 1 87.31 275 LEU A C 1
ATOM 2063 O O . LEU A 1 275 ? 15.898 -16.547 -8.734 1 87.31 275 LEU A O 1
ATOM 2067 N N . LEU A 1 276 ? 17.25 -18.047 -7.852 1 89.06 276 LEU A N 1
ATOM 2068 C CA . LEU A 1 276 ? 16.859 -17.672 -6.504 1 89.06 276 LEU A CA 1
ATOM 2069 C C . LEU A 1 276 ? 17.281 -16.234 -6.195 1 89.06 276 LEU A C 1
ATOM 2071 O O . LEU A 1 276 ? 16.5 -15.461 -5.629 1 89.06 276 LEU A O 1
ATOM 2075 N N . VAL A 1 277 ? 18.484 -15.953 -6.629 1 89.88 277 VAL A N 1
ATOM 2076 C CA . VAL A 1 277 ? 18.984 -14.602 -6.41 1 89.88 277 VAL A CA 1
ATOM 2077 C C . VAL A 1 277 ? 18.141 -13.602 -7.215 1 89.88 277 VAL A C 1
ATOM 2079 O O . VAL A 1 277 ? 17.781 -12.539 -6.707 1 89.88 277 VAL A O 1
ATOM 2082 N N . ASN A 1 278 ? 17.844 -13.945 -8.406 1 90.81 278 ASN A N 1
ATOM 2083 C CA . ASN A 1 278 ? 17 -13.109 -9.25 1 90.81 278 ASN A CA 1
ATOM 2084 C C . ASN A 1 278 ? 15.633 -12.875 -8.609 1 90.81 278 ASN A C 1
ATOM 2086 O O . ASN A 1 278 ? 15.164 -11.742 -8.531 1 90.81 278 ASN A O 1
ATOM 2090 N N . GLY A 1 279 ? 15.078 -13.969 -8.086 1 92 279 GLY A N 1
ATOM 2091 C CA . GLY A 1 279 ? 13.781 -13.875 -7.445 1 92 279 GLY A CA 1
ATOM 2092 C C . GLY A 1 279 ? 13.781 -13 -6.207 1 92 279 GLY A C 1
ATOM 2093 O O . GLY A 1 279 ? 12.875 -12.188 -6.012 1 92 279 GLY A O 1
ATOM 2094 N N . ILE A 1 280 ? 14.789 -13.117 -5.449 1 93.75 280 ILE A N 1
ATOM 2095 C CA . ILE A 1 280 ? 14.891 -12.352 -4.211 1 93.75 280 ILE A CA 1
ATOM 2096 C C . ILE A 1 280 ? 15.031 -10.867 -4.531 1 93.75 280 ILE A C 1
ATOM 2098 O O . ILE A 1 280 ? 14.312 -10.031 -3.967 1 93.75 280 ILE A O 1
ATOM 2102 N N . LEU A 1 281 ? 15.867 -10.586 -5.453 1 93.5 281 LEU A N 1
ATOM 2103 C CA . LEU A 1 281 ? 16.125 -9.188 -5.793 1 93.5 281 LEU A CA 1
ATOM 2104 C C . LEU A 1 281 ? 14.906 -8.562 -6.469 1 93.5 281 LEU A C 1
ATOM 2106 O O . LEU A 1 281 ? 14.562 -7.414 -6.184 1 93.5 281 LEU A O 1
ATOM 2110 N N . GLN A 1 282 ? 14.289 -9.289 -7.297 1 92.62 282 GLN A N 1
ATOM 2111 C CA . GLN A 1 282 ? 13.078 -8.781 -7.938 1 92.62 282 GLN A CA 1
ATOM 2112 C C . GLN A 1 282 ? 11.945 -8.617 -6.93 1 92.62 282 GLN A C 1
ATOM 2114 O O . GLN A 1 282 ? 11.133 -7.699 -7.043 1 92.62 282 GLN A O 1
ATOM 2119 N N . GLY A 1 283 ? 11.852 -9.562 -6.023 1 95.56 283 GLY A N 1
ATOM 2120 C CA . GLY A 1 283 ? 10.883 -9.414 -4.953 1 95.56 283 GLY A CA 1
ATOM 2121 C C . GLY A 1 283 ? 11.094 -8.164 -4.121 1 95.56 283 GLY A C 1
ATOM 2122 O O . GLY A 1 283 ? 10.141 -7.43 -3.84 1 95.56 283 GLY A O 1
ATOM 2123 N N . LEU A 1 284 ? 12.328 -7.93 -3.789 1 94.88 284 LEU A N 1
ATOM 2124 C CA . LEU A 1 284 ? 12.664 -6.715 -3.051 1 94.88 284 LEU A CA 1
ATOM 2125 C C . LEU A 1 284 ? 12.305 -5.473 -3.861 1 94.88 284 LEU A C 1
ATOM 2127 O O . LEU A 1 284 ? 11.773 -4.504 -3.316 1 94.88 284 LEU A O 1
ATOM 2131 N N . ALA A 1 285 ? 12.594 -5.547 -5.117 1 92.88 285 ALA A N 1
ATOM 2132 C CA . ALA A 1 285 ? 12.25 -4.434 -6 1 92.88 285 ALA A CA 1
ATOM 2133 C C . ALA A 1 285 ? 10.742 -4.203 -6.035 1 92.88 285 ALA A C 1
ATOM 2135 O O . ALA A 1 285 ? 10.281 -3.059 -6.027 1 92.88 285 ALA A O 1
ATOM 2136 N N . THR A 1 286 ? 9.984 -5.246 -6.09 1 93.94 286 THR A N 1
ATOM 2137 C CA . THR A 1 286 ? 8.523 -5.152 -6.078 1 93.94 286 THR A CA 1
ATOM 2138 C C . THR A 1 286 ? 8.039 -4.426 -4.824 1 93.94 286 THR A C 1
ATOM 2140 O O . THR A 1 286 ? 7.137 -3.59 -4.895 1 93.94 286 THR A O 1
ATOM 2143 N N . GLY A 1 287 ? 8.617 -4.715 -3.717 1 93.88 287 GLY A N 1
ATOM 2144 C CA . GLY A 1 287 ? 8.289 -4.031 -2.475 1 93.88 287 GLY A CA 1
ATOM 2145 C C . GLY A 1 287 ? 8.547 -2.535 -2.533 1 93.88 287 GLY A C 1
ATOM 2146 O O . GLY A 1 287 ? 7.781 -1.748 -1.971 1 93.88 287 GLY A O 1
ATOM 2147 N N . THR A 1 288 ? 9.586 -2.156 -3.16 1 90.19 288 THR A N 1
ATOM 2148 C CA . THR A 1 288 ? 9.883 -0.735 -3.295 1 90.19 288 THR A CA 1
ATOM 2149 C C . THR A 1 288 ? 8.836 -0.04 -4.16 1 90.19 288 THR A C 1
ATOM 2151 O O . THR A 1 288 ? 8.469 1.107 -3.896 1 90.19 288 THR A O 1
ATOM 2154 N N . PHE A 1 289 ? 8.398 -0.749 -5.23 1 88.25 289 PHE A N 1
ATOM 2155 C CA . PHE A 1 289 ? 7.316 -0.207 -6.047 1 88.25 289 PHE A CA 1
ATOM 2156 C C . PHE A 1 289 ? 6.059 0.005 -5.215 1 88.25 289 PHE A C 1
ATOM 2158 O O . PHE A 1 289 ? 5.359 1.005 -5.383 1 88.25 289 PHE A O 1
ATOM 2165 N N . MET A 1 290 ? 5.828 -0.929 -4.32 1 92.31 290 MET A N 1
ATOM 2166 C CA . MET A 1 290 ? 4.668 -0.812 -3.441 1 92.31 290 MET A CA 1
ATOM 2167 C C . MET A 1 290 ? 4.816 0.385 -2.506 1 92.31 290 MET A C 1
ATOM 2169 O O . MET A 1 290 ? 3.854 1.119 -2.277 1 92.31 290 MET A O 1
ATOM 2173 N N . PHE A 1 291 ? 5.969 0.593 -1.999 1 89.56 291 PHE A N 1
ATOM 2174 C CA . PHE A 1 291 ? 6.211 1.715 -1.1 1 89.56 291 PHE A CA 1
ATOM 2175 C C . PHE A 1 291 ? 5.949 3.041 -1.803 1 89.56 291 PHE A C 1
ATOM 2177 O O . PHE A 1 291 ? 5.262 3.91 -1.263 1 89.56 291 PHE A O 1
ATOM 2184 N N . VAL A 1 292 ? 6.484 3.184 -2.961 1 83.81 292 VAL A N 1
ATOM 2185 C CA . VAL A 1 292 ? 6.312 4.418 -3.725 1 83.81 292 VAL A CA 1
ATOM 2186 C C . VAL A 1 292 ? 4.828 4.66 -3.988 1 83.81 292 VAL A C 1
ATOM 2188 O O . VAL A 1 292 ? 4.344 5.785 -3.846 1 83.81 292 VAL A O 1
ATOM 2191 N N . THR A 1 293 ? 4.133 3.641 -4.32 1 88.19 293 THR A N 1
ATOM 2192 C CA . THR A 1 293 ? 2.719 3.748 -4.664 1 88.19 293 THR A CA 1
ATOM 2193 C C . THR A 1 293 ? 1.893 4.121 -3.436 1 88.19 293 THR A C 1
ATOM 2195 O O . THR A 1 293 ? 1.151 5.105 -3.457 1 88.19 293 THR A O 1
ATOM 2198 N N . PHE A 1 294 ? 2.143 3.428 -2.328 1 88.56 294 PHE A N 1
ATOM 2199 C CA . PHE A 1 294 ? 1.206 3.49 -1.213 1 88.56 294 PHE A CA 1
ATOM 2200 C C . PHE A 1 294 ? 1.609 4.578 -0.227 1 88.56 294 PHE A C 1
ATOM 2202 O O . PHE A 1 294 ? 0.774 5.078 0.531 1 88.56 294 PHE A O 1
ATOM 2209 N N . VAL A 1 295 ? 2.865 4.922 -0.246 1 82.38 295 VAL A N 1
ATOM 2210 C CA . VAL A 1 295 ? 3.307 5.859 0.781 1 82.38 295 VAL A CA 1
ATOM 2211 C C . VAL A 1 295 ? 3.662 7.199 0.139 1 82.38 295 VAL A C 1
ATOM 2213 O O . VAL A 1 295 ? 3.35 8.258 0.685 1 82.38 295 VAL A O 1
ATOM 2216 N N . GLU A 1 296 ? 4.199 7.172 -0.974 1 77.38 296 GLU A N 1
ATOM 2217 C CA . GLU A 1 296 ? 4.73 8.414 -1.536 1 77.38 296 GLU A CA 1
ATOM 2218 C C . GLU A 1 296 ? 3.74 9.047 -2.51 1 77.38 296 GLU A C 1
ATOM 2220 O O . GLU A 1 296 ? 3.646 10.273 -2.598 1 77.38 296 GLU A O 1
ATOM 2225 N N . LEU A 1 297 ? 3.004 8.219 -3.223 1 82.81 297 LEU A N 1
ATOM 2226 C CA . LEU A 1 297 ? 2.189 8.781 -4.297 1 82.81 297 LEU A CA 1
ATOM 2227 C C . LEU A 1 297 ? 0.734 8.914 -3.859 1 82.81 297 LEU A C 1
ATOM 2229 O O . LEU A 1 297 ? 0.196 10.023 -3.814 1 82.81 297 LEU A O 1
ATOM 2233 N N . LEU A 1 298 ? 0.166 7.91 -3.389 1 85.94 298 LEU A N 1
ATOM 2234 C CA . LEU A 1 298 ? -1.275 7.84 -3.174 1 85.94 298 LEU A CA 1
ATOM 2235 C C . LEU A 1 298 ? -1.706 8.789 -2.061 1 85.94 298 LEU A C 1
ATOM 2237 O O . LEU A 1 298 ? -2.58 9.633 -2.262 1 85.94 298 LEU A O 1
ATOM 2241 N N . PRO A 1 299 ? -1.083 8.758 -0.917 1 77.5 299 PRO A N 1
ATOM 2242 C CA . PRO A 1 299 ? -1.562 9.633 0.156 1 77.5 299 PRO A CA 1
ATOM 2243 C C . PRO A 1 299 ? -1.371 11.117 -0.161 1 77.5 299 PRO A C 1
ATOM 2245 O O . PRO A 1 299 ? -2.219 11.945 0.19 1 77.5 299 PRO A O 1
ATOM 2248 N N . VAL A 1 300 ? -0.352 11.406 -0.836 1 74.56 300 VAL A N 1
ATOM 2249 C CA . VAL A 1 300 ? -0.042 12.797 -1.161 1 74.56 300 VAL A CA 1
ATOM 2250 C C . VAL A 1 300 ? -1.077 13.344 -2.145 1 74.56 300 VAL A C 1
ATOM 2252 O O . VAL A 1 300 ? -1.59 14.445 -1.967 1 74.56 300 VAL A O 1
ATOM 2255 N N . GLU A 1 301 ? -1.421 12.57 -3.035 1 79.19 301 GLU A N 1
ATOM 2256 C CA . GLU A 1 301 ? -2.318 13.047 -4.082 1 79.19 301 GLU A CA 1
ATOM 2257 C C . GLU A 1 301 ? -3.775 12.984 -3.635 1 79.19 301 GLU A C 1
ATOM 2259 O O . GLU A 1 301 ? -4.582 13.844 -3.998 1 79.19 301 GLU A O 1
ATOM 2264 N N . LEU A 1 302 ? -4.09 12.07 -2.83 1 81.75 302 LEU A N 1
ATOM 2265 C CA . LEU A 1 302 ? -5.484 11.891 -2.445 1 81.75 302 LEU A CA 1
ATOM 2266 C C . LEU A 1 302 ? -5.848 12.789 -1.271 1 81.75 302 LEU A C 1
ATOM 2268 O O . LEU A 1 302 ? -7.027 13.008 -0.989 1 81.75 302 LEU A O 1
ATOM 2272 N N . ALA A 1 303 ? -4.84 13.258 -0.62 1 74.06 303 ALA A N 1
ATOM 2273 C CA . ALA A 1 303 ? -5.082 14.164 0.5 1 74.06 303 ALA A CA 1
ATOM 2274 C C . ALA A 1 303 ? -5.508 15.547 0.007 1 74.06 303 ALA A C 1
ATOM 2276 O O . ALA A 1 303 ? -6.23 16.266 0.702 1 74.06 303 ALA A O 1
ATOM 2277 N N . GLY A 1 304 ? -5.109 15.867 -1.156 1 75.5 304 GLY A N 1
ATOM 2278 C CA . GLY A 1 304 ? -5.441 17.188 -1.677 1 75.5 304 GLY A CA 1
ATOM 2279 C C . GLY A 1 304 ? -6.91 17.328 -2.023 1 75.5 304 GLY A C 1
ATOM 2280 O O . GLY A 1 304 ? -7.531 16.406 -2.539 1 75.5 304 GLY A O 1
ATOM 2281 N N . LYS A 1 305 ? -7.418 18.516 -1.673 1 74.06 305 LYS A N 1
ATOM 2282 C CA . LYS A 1 305 ? -8.836 18.781 -1.874 1 74.06 305 LYS A CA 1
ATOM 2283 C C . LYS A 1 305 ? -9.141 19.078 -3.34 1 74.06 305 LYS A C 1
ATOM 2285 O O . LYS A 1 305 ? -10.266 18.891 -3.799 1 74.06 305 LYS A O 1
ATOM 2290 N N . ASP A 1 306 ? -8.148 19.438 -3.99 1 80.5 306 ASP A N 1
ATOM 2291 C CA . ASP A 1 306 ? -8.383 19.828 -5.379 1 80.5 306 ASP A CA 1
ATOM 2292 C C . ASP A 1 306 ? -8.508 18.594 -6.277 1 80.5 306 ASP A C 1
ATOM 2294 O O . ASP A 1 306 ? -7.727 17.656 -6.152 1 80.5 306 ASP A O 1
ATOM 2298 N N . ASP A 1 307 ? -9.5 18.578 -7.152 1 87.06 307 ASP A N 1
ATOM 2299 C CA . ASP A 1 307 ? -9.703 17.578 -8.195 1 87.06 307 ASP A CA 1
ATOM 2300 C C . ASP A 1 307 ? -9.711 16.156 -7.617 1 87.06 307 ASP A C 1
ATOM 2302 O O . ASP A 1 307 ? -9.062 15.258 -8.156 1 87.06 307 ASP A O 1
ATOM 2306 N N . ARG A 1 308 ? -10.359 16.016 -6.566 1 86.62 308 ARG A N 1
ATOM 2307 C CA . ARG A 1 308 ? -10.359 14.742 -5.844 1 86.62 308 ARG A CA 1
ATOM 2308 C C . ARG A 1 308 ? -10.836 13.609 -6.742 1 86.62 308 ARG A C 1
ATOM 2310 O O . ARG A 1 308 ? -10.141 12.602 -6.902 1 86.62 308 ARG A O 1
ATOM 2317 N N . LEU A 1 309 ? -11.969 13.828 -7.367 1 89.75 309 LEU A N 1
ATOM 2318 C CA . LEU A 1 309 ? -12.531 12.75 -8.172 1 89.75 309 LEU A CA 1
ATOM 2319 C C . LEU A 1 309 ? -11.742 12.57 -9.469 1 89.75 309 LEU A C 1
ATOM 2321 O O . LEU A 1 309 ? -11.609 11.453 -9.969 1 89.75 309 LEU A O 1
ATOM 2325 N N . LEU A 1 310 ? -11.258 13.656 -9.914 1 92.12 310 LEU A N 1
ATOM 2326 C CA . LEU A 1 310 ? -10.445 13.57 -11.125 1 92.12 310 LEU A CA 1
ATOM 2327 C C . LEU A 1 310 ? -9.164 12.781 -10.859 1 92.12 310 LEU A C 1
ATOM 2329 O O . LEU A 1 310 ? -8.758 11.961 -11.68 1 92.12 310 LEU A O 1
ATOM 2333 N N . LYS A 1 311 ? -8.586 13.039 -9.766 1 92.5 311 LYS A N 1
ATOM 2334 C CA . LYS A 1 311 ? -7.395 12.289 -9.383 1 92.5 311 LYS A CA 1
ATOM 2335 C C . LYS A 1 311 ? -7.703 10.805 -9.219 1 92.5 311 LYS A C 1
ATOM 2337 O O . LYS A 1 311 ? -6.918 9.953 -9.641 1 92.5 311 LYS A O 1
ATOM 2342 N N . CYS A 1 312 ? -8.805 10.539 -8.656 1 92.56 312 CYS A N 1
ATOM 2343 C CA . CYS A 1 312 ? -9.234 9.156 -8.477 1 92.56 312 CYS A CA 1
ATOM 2344 C C . CYS A 1 312 ? -9.453 8.477 -9.828 1 92.56 312 CYS A C 1
ATOM 2346 O O . CYS A 1 312 ? -9.055 7.328 -10.016 1 92.56 312 CYS A O 1
ATOM 2348 N N . THR A 1 313 ? -10.039 9.18 -10.703 1 93.69 313 THR A N 1
ATOM 2349 C CA . THR A 1 313 ? -10.273 8.648 -12.039 1 93.69 313 THR A CA 1
ATOM 2350 C C . THR A 1 313 ? -8.953 8.398 -12.758 1 93.69 313 THR A C 1
ATOM 2352 O O . THR A 1 313 ? -8.797 7.387 -13.453 1 93.69 313 THR A O 1
ATOM 2355 N N . CYS A 1 314 ? -8.008 9.289 -12.594 1 93.06 314 CYS A N 1
ATOM 2356 C CA . CYS A 1 314 ? -6.691 9.117 -13.195 1 93.06 314 CYS A CA 1
ATOM 2357 C C . CYS A 1 314 ? -5.984 7.898 -12.609 1 93.06 314 CYS A C 1
ATOM 2359 O O . CYS A 1 314 ? -5.305 7.168 -13.328 1 93.06 314 CYS A O 1
ATOM 2361 N N . LEU A 1 315 ? -6.129 7.73 -11.359 1 94.25 315 LEU A N 1
ATOM 2362 C CA . LEU A 1 315 ? -5.57 6.566 -10.672 1 94.25 315 LEU A CA 1
ATOM 2363 C C . LEU A 1 315 ? -6.148 5.273 -11.242 1 94.25 315 LEU A C 1
ATOM 2365 O O . LEU A 1 315 ? -5.402 4.355 -11.586 1 94.25 315 LEU A O 1
ATOM 2369 N N . ILE A 1 316 ? -7.465 5.242 -11.43 1 95.38 316 ILE A N 1
ATOM 2370 C CA . ILE A 1 316 ? -8.164 4.066 -11.93 1 95.38 316 ILE A CA 1
ATOM 2371 C C . ILE A 1 316 ? -7.801 3.836 -13.391 1 95.38 316 ILE A C 1
ATOM 2373 O O . ILE A 1 316 ? -7.559 2.699 -13.805 1 95.38 316 ILE A O 1
ATOM 2377 N N . ALA A 1 317 ? -7.715 4.875 -14.102 1 94.19 317 ALA A N 1
ATOM 2378 C CA . ALA A 1 317 ? -7.355 4.789 -15.516 1 94.19 317 ALA A CA 1
ATOM 2379 C C . ALA A 1 317 ? -5.934 4.266 -15.688 1 94.19 317 ALA A C 1
ATOM 2381 O O . ALA A 1 317 ? -5.668 3.447 -16.578 1 94.19 317 ALA A O 1
ATOM 2382 N N . GLY A 1 318 ? -5.051 4.77 -14.914 1 91.88 318 GLY A N 1
ATOM 2383 C CA . GLY A 1 318 ? -3.686 4.266 -14.961 1 91.88 318 GLY A CA 1
ATOM 2384 C C . GLY A 1 318 ? -3.588 2.779 -14.672 1 91.88 318 GLY A C 1
ATOM 2385 O O . GLY A 1 318 ? -2.9 2.047 -15.383 1 91.88 318 GLY A O 1
ATOM 2386 N N . PHE A 1 319 ? -4.289 2.361 -13.633 1 93.81 319 PHE A N 1
ATOM 2387 C CA . PHE A 1 319 ? -4.324 0.947 -13.281 1 93.81 319 PHE A CA 1
ATOM 2388 C C . PHE A 1 319 ? -4.883 0.117 -14.43 1 93.81 319 PHE A C 1
ATOM 2390 O O . PHE A 1 319 ? -4.297 -0.901 -14.805 1 93.81 319 PHE A O 1
ATOM 2397 N N . GLY A 1 320 ? -5.965 0.578 -14.992 1 92 320 GLY A N 1
ATOM 2398 C CA . GLY A 1 320 ? -6.605 -0.121 -16.094 1 92 320 GLY A CA 1
ATOM 2399 C C . GLY A 1 320 ? -5.762 -0.145 -17.359 1 92 320 GLY A C 1
ATOM 2400 O O . GLY A 1 320 ? -5.699 -1.164 -18.047 1 92 320 GLY A O 1
ATOM 2401 N N . LEU A 1 321 ? -5.141 0.906 -17.656 1 87.69 321 LEU A N 1
ATOM 2402 C CA . LEU A 1 321 ? -4.309 1.004 -18.859 1 87.69 321 LEU A CA 1
ATOM 2403 C C . LEU A 1 321 ? -3.156 0.006 -18.797 1 87.69 321 LEU A C 1
ATOM 2405 O O . LEU A 1 321 ? -2.902 -0.71 -19.766 1 87.69 321 LEU A O 1
ATOM 2409 N N . MET A 1 322 ? -2.514 -0.085 -17.688 1 86 322 MET A N 1
ATOM 2410 C CA . MET A 1 322 ? -1.376 -0.989 -17.547 1 86 322 MET A CA 1
ATOM 2411 C C . MET A 1 322 ? -1.831 -2.445 -17.578 1 86 322 MET A C 1
ATOM 2413 O O . MET A 1 322 ? -1.157 -3.297 -18.156 1 86 322 MET A O 1
ATOM 2417 N N . CYS A 1 323 ? -2.961 -2.682 -16.938 1 86.75 323 CYS A N 1
ATOM 2418 C CA . CYS A 1 323 ? -3.504 -4.035 -16.984 1 86.75 323 CYS A CA 1
ATOM 2419 C C . CYS A 1 323 ? -3.855 -4.426 -18.406 1 86.75 323 CYS A C 1
ATOM 2421 O O . CYS A 1 323 ? -3.672 -5.582 -18.812 1 86.75 323 CYS A O 1
ATOM 2423 N N . GLY A 1 324 ? -4.367 -3.457 -19.203 1 82.06 324 GLY A N 1
ATOM 2424 C CA . GLY A 1 324 ? -4.723 -3.709 -20.594 1 82.06 324 GLY A CA 1
ATOM 2425 C C . GLY A 1 324 ? -3.514 -3.912 -21.5 1 82.06 324 GLY A C 1
ATOM 2426 O O . GLY A 1 324 ? -3.545 -4.738 -22.406 1 82.06 324 GLY A O 1
ATOM 2427 N N . LEU A 1 325 ? -2.465 -3.191 -21.281 1 75.5 325 LEU A N 1
ATOM 2428 C CA . LEU A 1 325 ? -1.25 -3.299 -22.078 1 75.5 325 LEU A CA 1
ATOM 2429 C C . LEU A 1 325 ? -0.611 -4.676 -21.922 1 75.5 325 LEU A C 1
ATOM 2431 O O . LEU A 1 325 ? -0.021 -5.203 -22.859 1 75.5 325 LEU A O 1
ATOM 2435 N N . THR A 1 326 ? -0.755 -5.305 -20.797 1 65.88 326 THR A N 1
ATOM 2436 C CA . THR A 1 326 ? -0.136 -6.602 -20.531 1 65.88 326 THR A CA 1
ATOM 2437 C C . THR A 1 326 ? -0.952 -7.723 -21.172 1 65.88 326 THR A C 1
ATOM 2439 O O . THR A 1 326 ? -0.471 -8.852 -21.297 1 65.88 326 THR A O 1
ATOM 2442 N N . GLN A 1 327 ? -2.201 -7.469 -21.516 1 61.59 327 GLN A N 1
ATOM 2443 C CA . GLN A 1 327 ? -3.029 -8.492 -22.156 1 61.59 327 GLN A CA 1
ATOM 2444 C C . GLN A 1 327 ? -2.84 -8.484 -23.672 1 61.59 327 GLN A C 1
ATOM 2446 O O . GLN A 1 327 ? -3.201 -9.445 -24.344 1 61.59 327 GLN A O 1
ATOM 2451 N N . ILE A 1 328 ? -2.342 -7.457 -24.188 1 48.72 328 ILE A N 1
ATOM 2452 C CA . ILE A 1 328 ? -2.098 -7.469 -25.625 1 48.72 328 ILE A CA 1
ATOM 2453 C C . ILE A 1 328 ? -0.758 -8.141 -25.922 1 48.72 328 ILE A C 1
ATOM 2455 O O . ILE A 1 328 ? 0.237 -7.875 -25.234 1 48.72 328 ILE A O 1
ATOM 2459 N N . MET B 1 1 ? -12.109 -30.219 13.406 1 56.03 1 MET B N 1
ATOM 2460 C CA . MET B 1 1 ? -13.312 -29.406 13.562 1 56.03 1 MET B CA 1
ATOM 2461 C C . MET B 1 1 ? -13.875 -29 12.203 1 56.03 1 MET B C 1
ATOM 2463 O O . MET B 1 1 ? -13.117 -28.781 11.258 1 56.03 1 MET B O 1
ATOM 2467 N N . ASP B 1 2 ? -15.125 -29.047 12.016 1 85.12 2 ASP B N 1
ATOM 2468 C CA . ASP B 1 2 ? -15.836 -28.656 10.805 1 85.12 2 ASP B CA 1
ATOM 2469 C C . ASP B 1 2 ? -15.57 -27.203 10.461 1 85.12 2 ASP B C 1
ATOM 2471 O O . ASP B 1 2 ? -15.641 -26.328 11.336 1 85.12 2 ASP B O 1
ATOM 2475 N N . ILE B 1 3 ? -14.953 -26.953 9.422 1 88.94 3 ILE B N 1
ATOM 2476 C CA . ILE B 1 3 ? -14.586 -25.625 8.953 1 88.94 3 ILE B CA 1
ATOM 2477 C C . ILE B 1 3 ? -15.766 -24.672 9.133 1 88.94 3 ILE B C 1
ATOM 2479 O O . ILE B 1 3 ? -15.578 -23.5 9.453 1 88.94 3 ILE B O 1
ATOM 2483 N N . VAL B 1 4 ? -16.984 -25.156 9.047 1 89.31 4 VAL B N 1
ATOM 2484 C CA . VAL B 1 4 ? -18.188 -24.312 9.188 1 89.31 4 VAL B CA 1
ATOM 2485 C C . VAL B 1 4 ? -18.375 -23.953 10.648 1 89.31 4 VAL B C 1
ATOM 2487 O O . VAL B 1 4 ? -18.766 -22.812 10.961 1 89.31 4 VAL B O 1
ATOM 2490 N N . ALA B 1 5 ? -18.094 -24.891 11.492 1 91.38 5 ALA B N 1
ATOM 2491 C CA . ALA B 1 5 ? -18.172 -24.609 12.922 1 91.38 5 ALA B CA 1
ATOM 2492 C C . ALA B 1 5 ? -17.141 -23.578 13.344 1 91.38 5 ALA B C 1
ATOM 2494 O O . ALA B 1 5 ? -17.438 -22.703 14.172 1 91.38 5 ALA B O 1
ATOM 2495 N N . LEU B 1 6 ? -16.047 -23.703 12.789 1 92.69 6 LEU B N 1
ATOM 2496 C CA . LEU B 1 6 ? -14.984 -22.75 13.055 1 92.69 6 LEU B CA 1
ATOM 2497 C C . LEU B 1 6 ? -15.398 -21.344 12.602 1 92.69 6 LEU B C 1
ATOM 2499 O O . LEU B 1 6 ? -15.18 -20.359 13.32 1 92.69 6 LEU B O 1
ATOM 2503 N N . LYS B 1 7 ? -16.031 -21.234 11.477 1 94.44 7 LYS B N 1
ATOM 2504 C CA . LYS B 1 7 ? -16.5 -19.953 10.953 1 94.44 7 LYS B CA 1
ATOM 2505 C C . LYS B 1 7 ? -17.641 -19.406 11.805 1 94.44 7 LYS B C 1
ATOM 2507 O O . LYS B 1 7 ? -17.75 -18.188 12 1 94.44 7 LYS B O 1
ATOM 2512 N N . GLY B 1 8 ? -18.438 -20.328 12.258 1 93.69 8 GLY B N 1
ATOM 2513 C CA . GLY B 1 8 ? -19.484 -19.922 13.188 1 93.69 8 GLY B CA 1
ATOM 2514 C C . GLY B 1 8 ? -18.922 -19.328 14.477 1 93.69 8 GLY B C 1
ATOM 2515 O O . GLY B 1 8 ? -19.438 -18.328 14.977 1 93.69 8 GLY B O 1
ATOM 2516 N N . LEU B 1 9 ? -17.938 -19.969 14.984 1 93.62 9 LEU B N 1
ATOM 2517 C CA . LEU B 1 9 ? -17.25 -19.438 16.156 1 93.62 9 LEU B CA 1
ATOM 2518 C C . LEU B 1 9 ? -16.641 -18.062 15.867 1 93.62 9 LEU B C 1
ATOM 2520 O O . LEU B 1 9 ? -16.641 -17.188 16.734 1 93.62 9 LEU B O 1
ATOM 2524 N N . GLY B 1 10 ? -16.172 -17.938 14.688 1 95.5 10 GLY B N 1
ATOM 2525 C CA . GLY B 1 10 ? -15.625 -16.656 14.281 1 95.5 10 GLY B CA 1
ATOM 2526 C C . GLY B 1 10 ? -16.641 -15.539 14.305 1 95.5 10 GLY B C 1
ATOM 2527 O O . GLY B 1 10 ? -16.328 -14.414 14.688 1 95.5 10 GLY B O 1
ATOM 2528 N N . ILE B 1 11 ? -17.859 -15.883 13.898 1 96.5 11 ILE B N 1
ATOM 2529 C CA . ILE B 1 11 ? -18.938 -14.906 13.914 1 96.5 11 ILE B CA 1
ATOM 2530 C C . ILE B 1 11 ? -19.141 -14.375 15.328 1 96.5 11 ILE B C 1
ATOM 2532 O O . ILE B 1 11 ? -19.156 -13.156 15.547 1 96.5 11 ILE B O 1
ATOM 2536 N N . GLY B 1 12 ? -19.234 -15.281 16.234 1 96.12 12 GLY B N 1
ATOM 2537 C CA . GLY B 1 12 ? -19.422 -14.891 17.625 1 96.12 12 GLY B CA 1
ATOM 2538 C C . GLY B 1 12 ? -18.219 -14.172 18.203 1 96.12 12 GLY B C 1
ATOM 2539 O O . GLY B 1 12 ? -18.375 -13.133 18.859 1 96.12 12 GLY B O 1
ATOM 2540 N N . LEU B 1 13 ? -17.109 -14.672 17.984 1 96.38 13 LEU B N 1
ATOM 2541 C CA . LEU B 1 13 ? -15.883 -14.133 18.547 1 96.38 13 LEU B CA 1
ATOM 2542 C C . LEU B 1 13 ? -15.633 -12.711 18.047 1 96.38 13 LEU B C 1
ATOM 2544 O O . LEU B 1 13 ? -15.352 -11.812 18.844 1 96.38 13 LEU B O 1
ATOM 2548 N N . LEU B 1 14 ? -15.727 -12.523 16.734 1 96.12 14 LEU B N 1
ATOM 2549 C CA . LEU B 1 14 ? -15.438 -11.211 16.156 1 96.12 14 LEU B CA 1
ATOM 2550 C C . LEU B 1 14 ? -16.5 -10.195 16.578 1 96.12 14 LEU B C 1
ATOM 2552 O O . LEU B 1 14 ? -16.203 -9.016 16.766 1 96.12 14 LEU B O 1
ATOM 2556 N N . PHE B 1 15 ? -17.688 -10.695 16.75 1 96.75 15 PHE B N 1
ATOM 2557 C CA . PHE B 1 15 ? -18.734 -9.812 17.234 1 96.75 15 PHE B CA 1
ATOM 2558 C C . PHE B 1 15 ? -18.438 -9.352 18.656 1 96.75 15 PHE B C 1
ATOM 2560 O O . PHE B 1 15 ? -18.484 -8.156 18.953 1 96.75 15 PHE B O 1
ATOM 2567 N N . VAL B 1 16 ? -18.109 -10.25 19.484 1 96.56 16 VAL B N 1
ATOM 2568 C CA . VAL B 1 16 ? -17.875 -9.953 20.891 1 96.56 16 VAL B CA 1
ATOM 2569 C C . VAL B 1 16 ? -16.656 -9.047 21.031 1 96.56 16 VAL B C 1
ATOM 2571 O O . VAL B 1 16 ? -16.672 -8.078 21.781 1 96.56 16 VAL B O 1
ATOM 2574 N N . LEU B 1 17 ? -15.664 -9.32 20.344 1 95.31 17 LEU B N 1
ATOM 2575 C CA . LEU B 1 17 ? -14.445 -8.523 20.406 1 95.31 17 LEU B CA 1
ATOM 2576 C C . LEU B 1 17 ? -14.711 -7.09 19.953 1 95.31 17 LEU B C 1
ATOM 2578 O O . LEU B 1 17 ? -14.273 -6.141 20.609 1 95.31 17 LEU B O 1
ATOM 2582 N N . ALA B 1 18 ? -15.398 -6.992 18.812 1 95.06 18 ALA B N 1
ATOM 2583 C CA . ALA B 1 18 ? -15.703 -5.664 18.297 1 95.06 18 ALA B CA 1
ATOM 2584 C C . ALA B 1 18 ? -16.656 -4.918 19.234 1 95.06 18 ALA B C 1
ATOM 2586 O O . ALA B 1 18 ? -16.453 -3.727 19.5 1 95.06 18 ALA B O 1
ATOM 2587 N N . PHE B 1 19 ? -17.578 -5.641 19.781 1 95.62 19 PHE B N 1
ATOM 2588 C CA . PHE B 1 19 ? -18.578 -5.016 20.641 1 95.62 19 PHE B CA 1
ATOM 2589 C C . PHE B 1 19 ? -17.953 -4.586 21.969 1 95.62 19 PHE B C 1
ATOM 2591 O O . PHE B 1 19 ? -18.156 -3.451 22.406 1 95.62 19 PHE B O 1
ATOM 2598 N N . VAL B 1 20 ? -17.25 -5.406 22.562 1 94.75 20 VAL B N 1
ATOM 2599 C CA . VAL B 1 20 ? -16.641 -5.113 23.859 1 94.75 20 VAL B CA 1
ATOM 2600 C C . VAL B 1 20 ? -15.539 -4.062 23.688 1 94.75 20 VAL B C 1
ATOM 2602 O O . VAL B 1 20 ? -15.438 -3.129 24.484 1 94.75 20 VAL B O 1
ATOM 2605 N N . GLY B 1 21 ? -14.789 -4.191 22.703 1 91.81 21 GLY B N 1
ATOM 2606 C CA . GLY B 1 21 ? -13.75 -3.207 22.438 1 91.81 21 GLY B CA 1
ATOM 2607 C C . GLY B 1 21 ? -14.289 -1.804 22.234 1 91.81 21 GLY B C 1
ATOM 2608 O O . GLY B 1 21 ? -13.688 -0.831 22.703 1 91.81 21 GLY B O 1
ATOM 2609 N N . GLY B 1 22 ? -15.383 -1.718 21.516 1 91.75 22 GLY B N 1
ATOM 2610 C CA . GLY B 1 22 ? -15.984 -0.418 21.266 1 91.75 22 GLY B CA 1
ATOM 2611 C C . GLY B 1 22 ? -16.766 0.122 22.453 1 91.75 22 GLY B C 1
ATOM 2612 O O . GLY B 1 22 ? -16.906 1.337 22.609 1 91.75 22 GLY B O 1
ATOM 2613 N N . LEU B 1 23 ? -17.219 -0.741 23.281 1 92.31 23 LEU B N 1
ATOM 2614 C CA . LEU B 1 23 ? -18.031 -0.349 24.422 1 92.31 23 LEU B CA 1
ATOM 2615 C C . LEU B 1 23 ? -17.172 0.324 25.484 1 92.31 23 LEU B C 1
ATOM 2617 O O . LEU B 1 23 ? -17.641 1.231 26.188 1 92.31 23 LEU B O 1
ATOM 2621 N N . ILE B 1 24 ? -15.969 0.012 25.609 1 89 24 ILE B N 1
ATOM 2622 C CA . ILE B 1 24 ? -15.062 0.48 26.656 1 89 24 ILE B CA 1
ATOM 2623 C C . ILE B 1 24 ? -14.867 1.989 26.531 1 89 24 ILE B C 1
ATOM 2625 O O . ILE B 1 24 ? -15.125 2.738 27.469 1 89 24 ILE B O 1
ATOM 2629 N N . PRO B 1 25 ? -14.523 2.49 25.438 1 85.19 25 PRO B N 1
ATOM 2630 C CA . PRO B 1 25 ? -14.336 3.939 25.328 1 85.19 25 PRO B CA 1
ATOM 2631 C C . PRO B 1 25 ? -15.648 4.711 25.406 1 85.19 25 PRO B C 1
ATOM 2633 O O . PRO B 1 25 ? -15.672 5.855 25.859 1 85.19 25 PRO B O 1
ATOM 2636 N N . LEU B 1 26 ? -16.719 4.168 24.984 1 87.12 26 LEU B N 1
ATOM 2637 C CA . LEU B 1 26 ? -18 4.848 25.031 1 87.12 26 LEU B CA 1
ATOM 2638 C C . LEU B 1 26 ? -18.5 4.984 26.469 1 87.12 26 LEU B C 1
ATOM 2640 O O . LEU B 1 26 ? -19.062 6.012 26.844 1 87.12 26 LEU B O 1
ATOM 2644 N N . CYS B 1 27 ? -18.234 4.02 27.234 1 84.62 27 CYS B N 1
ATOM 2645 C CA . CYS B 1 27 ? -18.656 4.035 28.625 1 84.62 27 CYS B CA 1
ATOM 2646 C C . CYS B 1 27 ? -17.688 4.832 29.484 1 84.62 27 CYS B C 1
ATOM 2648 O O . CYS B 1 27 ? -18.094 5.48 30.453 1 84.62 27 CYS B O 1
ATOM 2650 N N . CYS B 1 28 ? -16.422 4.734 29.172 1 75.88 28 CYS B N 1
ATOM 2651 C CA . CYS B 1 28 ? -15.406 5.426 29.953 1 75.88 28 CYS B CA 1
ATOM 2652 C C . CYS B 1 28 ? -15.523 6.938 29.781 1 75.88 28 CYS B C 1
ATOM 2654 O O . CYS B 1 28 ? -15.352 7.688 30.75 1 75.88 28 CYS B O 1
ATOM 2656 N N . ILE B 1 29 ? -15.648 7.422 28.641 1 63.56 29 ILE B N 1
ATOM 2657 C CA . ILE B 1 29 ? -15.742 8.859 28.406 1 63.56 29 ILE B CA 1
ATOM 2658 C C . ILE B 1 29 ? -17.078 9.383 28.938 1 63.56 29 ILE B C 1
ATOM 2660 O O . ILE B 1 29 ? -17.156 10.523 29.406 1 63.56 29 ILE B O 1
ATOM 2664 N N . ARG B 1 30 ? -18.047 8.602 28.734 1 60.81 30 ARG B N 1
ATOM 2665 C CA . ARG B 1 30 ? -19.328 9.023 29.297 1 60.81 30 ARG B CA 1
ATOM 2666 C C . ARG B 1 30 ? -19.219 9.219 30.812 1 60.81 30 ARG B C 1
ATOM 2668 O O . ARG B 1 30 ? -19.844 10.109 31.375 1 60.81 30 ARG B O 1
ATOM 2675 N N . SER B 1 31 ? -18.375 8.305 31.312 1 57.44 31 SER B N 1
ATOM 2676 C CA . SER B 1 31 ? -18.281 8.32 32.781 1 57.44 31 SER B CA 1
ATOM 2677 C C . SER B 1 31 ? -17.219 9.32 33.25 1 57.44 31 SER B C 1
ATOM 2679 O O . SER B 1 31 ? -16.781 9.273 34.375 1 57.44 31 SER B O 1
ATOM 2681 N N . HIS B 1 32 ? -17 10.438 32.469 1 53.28 32 HIS B N 1
ATOM 2682 C CA . HIS B 1 32 ? -16.125 11.531 32.875 1 53.28 32 HIS B CA 1
ATOM 2683 C C . HIS B 1 32 ? -14.688 11.062 33 1 53.28 32 HIS B C 1
ATOM 2685 O O . HIS B 1 32 ? -13.852 11.758 33.594 1 53.28 32 HIS B O 1
ATOM 2691 N N . SER B 1 33 ? -14.359 9.891 32.688 1 52 33 SER B N 1
ATOM 2692 C CA . SER B 1 33 ? -12.992 9.383 32.812 1 52 33 SER B CA 1
ATOM 2693 C C . SER B 1 33 ? -12.18 9.68 31.562 1 52 33 SER B C 1
ATOM 2695 O O . SER B 1 33 ? -11.445 8.812 31.078 1 52 33 SER B O 1
ATOM 2697 N N . GLN B 1 34 ? -12.344 10.727 30.984 1 53.66 34 GLN B N 1
ATOM 2698 C CA . GLN B 1 34 ? -11.68 11.289 29.812 1 53.66 34 GLN B CA 1
ATOM 2699 C C . GLN B 1 34 ? -10.172 11.094 29.891 1 53.66 34 GLN B C 1
ATOM 2701 O O . GLN B 1 34 ? -9.492 11.047 28.859 1 53.66 34 GLN B O 1
ATOM 2706 N N . GLY B 1 35 ? -9.742 10.844 31.125 1 54.88 35 GLY B N 1
ATOM 2707 C CA . GLY B 1 35 ? -8.32 10.805 31.422 1 54.88 35 GLY B CA 1
ATOM 2708 C C . GLY B 1 35 ? -7.625 9.586 30.828 1 54.88 35 GLY B C 1
ATOM 2709 O O . GLY B 1 35 ? -6.484 9.68 30.375 1 54.88 35 GLY B O 1
ATOM 2710 N N . MET B 1 36 ? -8.289 8.523 30.984 1 52.19 36 MET B N 1
ATOM 2711 C CA . MET B 1 36 ? -7.605 7.289 30.609 1 52.19 36 MET B CA 1
ATOM 2712 C C . MET B 1 36 ? -7.336 7.254 29.109 1 52.19 36 MET B C 1
ATOM 2714 O O . MET B 1 36 ? -6.238 6.883 28.688 1 52.19 36 MET B O 1
ATOM 2718 N N . ALA B 1 37 ? -8.414 7.508 28.344 1 54.44 37 ALA B N 1
ATOM 2719 C CA . ALA B 1 37 ? -8.289 7.5 26.891 1 54.44 37 ALA B CA 1
ATOM 2720 C C . ALA B 1 37 ? -7.312 8.57 26.406 1 54.44 37 ALA B C 1
ATOM 2722 O O . ALA B 1 37 ? -6.641 8.398 25.391 1 54.44 37 ALA B O 1
ATOM 2723 N N . GLU B 1 38 ? -7.23 9.477 27.328 1 61.12 38 GLU B N 1
ATOM 2724 C CA . GLU B 1 38 ? -6.363 10.602 27 1 61.12 38 GLU B CA 1
ATOM 2725 C C . GLU B 1 38 ? -4.965 10.414 27.578 1 61.12 38 GLU B C 1
ATOM 2727 O O . GLU B 1 38 ? -4.062 11.211 27.312 1 61.12 38 GLU B O 1
ATOM 2732 N N . SER B 1 39 ? -4.926 9.258 28.219 1 72.69 39 SER B N 1
ATOM 2733 C CA . SER B 1 39 ? -3.617 9.07 28.828 1 72.69 39 SER B CA 1
ATOM 2734 C C . SER B 1 39 ? -2.543 8.812 27.781 1 72.69 39 SER B C 1
ATOM 2736 O O . SER B 1 39 ? -2.809 8.18 26.75 1 72.69 39 SER B O 1
ATOM 2738 N N . ALA B 1 40 ? -1.421 9.336 28.031 1 78.38 40 ALA B N 1
ATOM 2739 C CA . ALA B 1 40 ? -0.255 9.195 27.156 1 78.38 40 ALA B CA 1
ATOM 2740 C C . ALA B 1 40 ? 0.123 7.727 26.984 1 78.38 40 ALA B C 1
ATOM 2742 O O . ALA B 1 40 ? 0.526 7.309 25.891 1 78.38 40 ALA B O 1
ATOM 2743 N N . ILE B 1 41 ? -0.179 6.973 28.016 1 80.75 41 ILE B N 1
ATOM 2744 C CA . ILE B 1 41 ? 0.194 5.562 27.969 1 80.75 41 ILE B CA 1
ATOM 2745 C C . ILE B 1 41 ? -0.755 4.805 27.047 1 80.75 41 ILE B C 1
ATOM 2747 O O . ILE B 1 41 ? -0.321 3.969 26.25 1 80.75 41 ILE B O 1
ATOM 2751 N N . THR B 1 42 ? -2.01 5.039 27.156 1 77.88 42 THR B N 1
ATOM 2752 C CA . THR B 1 42 ? -2.99 4.375 26.297 1 77.88 42 THR B CA 1
ATOM 2753 C C . THR B 1 42 ? -2.734 4.691 24.828 1 77.88 42 THR B C 1
ATOM 2755 O O . THR B 1 42 ? -2.781 3.801 23.984 1 77.88 42 THR B O 1
ATOM 2758 N N . ARG B 1 43 ? -2.348 5.844 24.625 1 80.81 43 ARG B N 1
ATOM 2759 C CA . ARG B 1 43 ? -2.078 6.266 23.266 1 80.81 43 ARG B CA 1
ATOM 2760 C C . ARG B 1 43 ? -0.838 5.57 22.703 1 80.81 43 ARG B C 1
ATOM 2762 O O . ARG B 1 43 ? -0.814 5.164 21.547 1 80.81 43 ARG B O 1
ATOM 2769 N N . ARG B 1 44 ? 0.079 5.453 23.531 1 86.56 44 ARG B N 1
ATOM 2770 C CA . ARG B 1 44 ? 1.321 4.805 23.125 1 86.56 44 ARG B CA 1
ATOM 2771 C C . ARG B 1 44 ? 1.096 3.324 22.844 1 86.56 44 ARG B C 1
ATOM 2773 O O . ARG B 1 44 ? 1.584 2.805 21.828 1 86.56 44 ARG B O 1
ATOM 2780 N N . VAL B 1 45 ? 0.344 2.697 23.703 1 85.56 45 VAL B N 1
ATOM 2781 C CA . VAL B 1 45 ? 0.09 1.27 23.547 1 85.56 45 VAL B CA 1
ATOM 2782 C C . VAL B 1 45 ? -0.745 1.028 22.297 1 85.56 45 VAL B C 1
ATOM 2784 O O . VAL B 1 45 ? -0.473 0.101 21.531 1 85.56 45 VAL B O 1
ATOM 2787 N N . ILE B 1 46 ? -1.664 1.846 22.047 1 82.88 46 ILE B N 1
ATOM 2788 C CA . ILE B 1 46 ? -2.514 1.721 20.875 1 82.88 46 ILE B CA 1
ATOM 2789 C C . ILE B 1 46 ? -1.674 1.912 19.609 1 82.88 46 ILE B C 1
ATOM 2791 O O . ILE B 1 46 ? -1.824 1.168 18.641 1 82.88 46 ILE B O 1
ATOM 2795 N N . SER B 1 47 ? -0.788 2.844 19.672 1 86.81 47 SER B N 1
ATOM 2796 C CA . SER B 1 47 ? 0.064 3.127 18.531 1 86.81 47 SER B CA 1
ATOM 2797 C C . SER B 1 47 ? 0.971 1.944 18.203 1 86.81 47 SER B C 1
ATOM 2799 O O . SER B 1 47 ? 1.143 1.585 17.047 1 86.81 47 SER B O 1
ATOM 2801 N N . LEU B 1 48 ? 1.488 1.313 19.203 1 89.38 48 LEU B N 1
ATOM 2802 C CA . LEU B 1 48 ? 2.375 0.171 19.016 1 89.38 48 LEU B CA 1
ATOM 2803 C C . LEU B 1 48 ? 1.6 -1.04 18.5 1 89.38 48 LEU B C 1
ATOM 2805 O O . LEU B 1 48 ? 2.074 -1.76 17.625 1 89.38 48 LEU B O 1
ATOM 2809 N N . LEU B 1 49 ? 0.465 -1.19 19.062 1 85.62 49 LEU B N 1
ATOM 2810 C CA . LEU B 1 49 ? -0.366 -2.309 18.625 1 85.62 49 LEU B CA 1
ATOM 2811 C C . LEU B 1 49 ? -0.835 -2.115 17.188 1 85.62 49 LEU B C 1
ATOM 2813 O O . LEU B 1 49 ? -0.899 -3.074 16.422 1 85.62 49 LEU B O 1
ATOM 2817 N N . ASN B 1 50 ? -1.115 -0.912 16.844 1 85.25 50 ASN B N 1
ATOM 2818 C CA . ASN B 1 50 ? -1.498 -0.605 15.469 1 85.25 50 ASN B CA 1
ATOM 2819 C C . ASN B 1 50 ? -0.349 -0.86 14.492 1 85.25 50 ASN B C 1
ATOM 2821 O O . ASN B 1 50 ? -0.569 -1.332 13.375 1 85.25 50 ASN B O 1
ATOM 2825 N N . SER B 1 51 ? 0.821 -0.539 14.945 1 90.75 51 SER B N 1
ATOM 2826 C CA . SER B 1 51 ? 1.992 -0.795 14.109 1 90.75 51 SER B CA 1
ATOM 2827 C C . SER B 1 51 ? 2.209 -2.291 13.914 1 90.75 51 SER B C 1
ATOM 2829 O O . SER B 1 51 ? 2.502 -2.736 12.797 1 90.75 51 SER B O 1
ATOM 2831 N N . ALA B 1 52 ? 2.045 -3.045 14.945 1 90.31 52 ALA B N 1
ATOM 2832 C CA . ALA B 1 52 ? 2.162 -4.496 14.844 1 90.31 52 ALA B CA 1
ATOM 2833 C C . ALA B 1 52 ? 1.073 -5.074 13.938 1 90.31 52 ALA B C 1
ATOM 2835 O O . ALA B 1 52 ? 1.337 -5.961 13.125 1 90.31 52 ALA B O 1
ATOM 2836 N N . ALA B 1 53 ? -0.103 -4.551 14.141 1 85.31 53 ALA B N 1
ATOM 2837 C CA . ALA B 1 53 ? -1.227 -5 13.32 1 85.31 53 ALA B CA 1
ATOM 2838 C C . ALA B 1 53 ? -0.974 -4.715 11.844 1 85.31 53 ALA B C 1
ATOM 2840 O O . ALA B 1 53 ? -1.315 -5.527 10.977 1 85.31 53 ALA B O 1
ATOM 2841 N N . ALA B 1 54 ? -0.423 -3.559 11.531 1 90.25 54 ALA B N 1
ATOM 2842 C CA . ALA B 1 54 ? -0.097 -3.219 10.148 1 90.25 54 ALA B CA 1
ATOM 2843 C C . ALA B 1 54 ? 0.848 -4.25 9.539 1 90.25 54 ALA B C 1
ATOM 2845 O O . ALA B 1 54 ? 0.678 -4.648 8.383 1 90.25 54 ALA B O 1
ATOM 2846 N N . GLY B 1 55 ? 1.85 -4.68 10.32 1 92 55 GLY B N 1
ATOM 2847 C CA . GLY B 1 55 ? 2.754 -5.723 9.859 1 92 55 GLY B CA 1
ATOM 2848 C C . GLY B 1 55 ? 2.062 -7.055 9.633 1 92 55 GLY B C 1
ATOM 2849 O O . GLY B 1 55 ? 2.322 -7.727 8.633 1 92 55 GLY B O 1
ATOM 2850 N N . ILE B 1 56 ? 1.229 -7.383 10.531 1 87.94 56 ILE B N 1
ATOM 2851 C CA . ILE B 1 56 ? 0.483 -8.633 10.438 1 87.94 56 ILE B CA 1
ATOM 2852 C C . ILE B 1 56 ? -0.401 -8.609 9.188 1 87.94 56 ILE B C 1
ATOM 2854 O O . ILE B 1 56 ? -0.413 -9.57 8.414 1 87.94 56 ILE B O 1
ATOM 2858 N N . PHE B 1 57 ? -1.104 -7.547 8.922 1 87.56 57 PHE B N 1
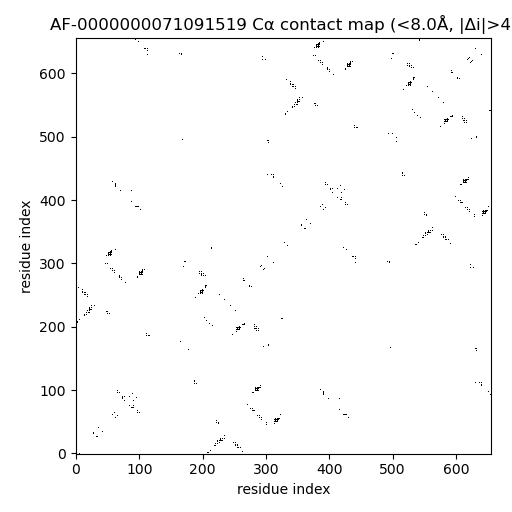ATOM 2859 C CA . PHE B 1 57 ? -2.002 -7.43 7.781 1 87.56 57 PHE B CA 1
ATOM 2860 C C . PHE B 1 57 ? -1.218 -7.422 6.477 1 87.56 57 PHE B C 1
ATOM 2862 O O . PHE B 1 57 ? -1.69 -7.93 5.457 1 87.56 57 PHE B O 1
ATOM 2869 N N . LEU B 1 58 ? -0.073 -6.797 6.535 1 92.69 58 LEU B N 1
ATOM 2870 C CA . LEU B 1 58 ? 0.801 -6.828 5.367 1 92.69 58 LEU B CA 1
ATOM 2871 C C . LEU B 1 58 ? 1.151 -8.266 4.984 1 92.69 58 LEU B C 1
ATOM 2873 O O . LEU B 1 58 ? 1.067 -8.633 3.812 1 92.69 58 LEU B O 1
ATOM 2877 N N . SER B 1 59 ? 1.482 -9 5.965 1 92.06 59 SER B N 1
ATOM 2878 C CA . SER B 1 59 ? 1.827 -10.406 5.746 1 92.06 59 SER B CA 1
ATOM 2879 C C . SER B 1 59 ? 0.619 -11.203 5.266 1 92.06 59 SER B C 1
ATOM 2881 O O . SER B 1 59 ? 0.725 -11.992 4.328 1 92.06 59 SER B O 1
ATOM 2883 N N . ILE B 1 60 ? -0.506 -10.977 5.832 1 86.62 60 ILE B N 1
ATOM 2884 C CA . ILE B 1 60 ? -1.724 -11.688 5.461 1 86.62 60 ILE B CA 1
ATOM 2885 C C . ILE B 1 60 ? -2.078 -11.383 4.008 1 86.62 60 ILE B C 1
ATOM 2887 O O . ILE B 1 60 ? -2.4 -12.289 3.234 1 86.62 60 ILE B O 1
ATOM 2891 N N . ALA B 1 61 ? -2.02 -10.164 3.668 1 91.19 61 ALA B N 1
ATOM 2892 C CA . ALA B 1 61 ? -2.416 -9.758 2.322 1 91.19 61 ALA B CA 1
ATOM 2893 C C . ALA B 1 61 ? -1.454 -10.312 1.275 1 91.19 61 ALA B C 1
ATOM 2895 O O . ALA B 1 61 ? -1.884 -10.891 0.273 1 91.19 61 ALA B O 1
ATOM 2896 N N . LEU B 1 62 ? -0.14 -10.211 1.505 1 93.06 62 LEU B N 1
ATOM 2897 C CA . LEU B 1 62 ? 0.855 -10.523 0.485 1 93.06 62 LEU B CA 1
ATOM 2898 C C . LEU B 1 62 ? 1.213 -12.008 0.507 1 93.06 62 LEU B C 1
ATOM 2900 O O . LEU B 1 62 ? 1.45 -12.609 -0.544 1 93.06 62 LEU B O 1
ATOM 2904 N N . VAL B 1 63 ? 1.252 -12.578 1.719 1 90.56 63 VAL B N 1
ATOM 2905 C CA . VAL B 1 63 ? 1.85 -13.906 1.839 1 90.56 63 VAL B CA 1
ATOM 2906 C C . VAL B 1 63 ? 0.75 -14.961 1.953 1 90.56 63 VAL B C 1
ATOM 2908 O O . VAL B 1 63 ? 0.964 -16.125 1.616 1 90.56 63 VAL B O 1
ATOM 2911 N N . HIS B 1 64 ? -0.402 -14.57 2.348 1 87 64 HIS B N 1
ATOM 2912 C CA . HIS B 1 64 ? -1.425 -15.578 2.6 1 87 64 HIS B CA 1
ATOM 2913 C C . HIS B 1 64 ? -2.609 -15.414 1.653 1 87 64 HIS B C 1
ATOM 2915 O O . HIS B 1 64 ? -2.85 -16.266 0.798 1 87 64 HIS B O 1
ATOM 2921 N N . LEU B 1 65 ? -3.25 -14.281 1.69 1 88.69 65 LEU B N 1
ATOM 2922 C CA . LEU B 1 65 ? -4.504 -14.102 0.961 1 88.69 65 LEU B CA 1
ATOM 2923 C C . LEU B 1 65 ? -4.254 -14.062 -0.542 1 88.69 65 LEU B C 1
ATOM 2925 O O . LEU B 1 65 ? -4.957 -14.727 -1.309 1 88.69 65 LEU B O 1
ATOM 2929 N N . LEU B 1 66 ? -3.271 -13.328 -0.956 1 92 66 LEU B N 1
ATOM 2930 C CA . LEU B 1 66 ? -3.037 -13.172 -2.387 1 92 66 LEU B CA 1
ATOM 2931 C C . LEU B 1 66 ? -2.709 -14.516 -3.035 1 92 66 LEU B C 1
ATOM 2933 O O . LEU B 1 66 ? -3.301 -14.875 -4.055 1 92 66 LEU B O 1
ATOM 2937 N N . PRO B 1 67 ? -1.795 -15.273 -2.479 1 88.69 67 PRO B N 1
ATOM 2938 C CA . PRO B 1 67 ? -1.533 -16.594 -3.059 1 88.69 67 PRO B CA 1
ATOM 2939 C C . PRO B 1 67 ? -2.754 -17.5 -3.02 1 88.69 67 PRO B C 1
ATOM 2941 O O . PRO B 1 67 ? -2.963 -18.297 -3.938 1 88.69 67 PRO B O 1
ATOM 2944 N N . ASP B 1 68 ? -3.574 -17.422 -2.002 1 87.81 68 ASP B N 1
ATOM 2945 C CA . ASP B 1 68 ? -4.793 -18.219 -1.924 1 87.81 68 ASP B CA 1
ATOM 2946 C C . ASP B 1 68 ? -5.746 -17.891 -3.07 1 87.81 68 ASP B C 1
ATOM 2948 O O . ASP B 1 68 ? -6.328 -18.781 -3.682 1 87.81 68 ASP B O 1
ATOM 2952 N N . VAL B 1 69 ? -5.906 -16.609 -3.303 1 91.56 69 VAL B N 1
ATOM 2953 C CA . VAL B 1 69 ? -6.777 -16.156 -4.383 1 91.56 69 VAL B CA 1
ATOM 2954 C C . VAL B 1 69 ? -6.258 -16.688 -5.719 1 91.56 69 VAL B C 1
ATOM 2956 O O . VAL B 1 69 ? -7.043 -17.125 -6.566 1 91.56 69 VAL B O 1
ATOM 2959 N N . ARG B 1 70 ? -5.004 -16.672 -5.883 1 89.94 70 ARG B N 1
ATOM 2960 C CA . ARG B 1 70 ? -4.41 -17.188 -7.113 1 89.94 70 ARG B CA 1
ATOM 2961 C C . ARG B 1 70 ? -4.695 -18.672 -7.293 1 89.94 70 ARG B C 1
ATOM 2963 O O . ARG B 1 70 ? -5.016 -19.109 -8.391 1 89.94 70 ARG B O 1
ATOM 2970 N N . MET B 1 71 ? -4.531 -19.359 -6.227 1 86.25 71 MET B N 1
ATOM 2971 C CA . MET B 1 71 ? -4.789 -20.797 -6.273 1 86.25 71 MET B CA 1
ATOM 2972 C C . MET B 1 71 ? -6.242 -21.078 -6.637 1 86.25 71 MET B C 1
ATOM 2974 O O . MET B 1 71 ? -6.523 -22 -7.41 1 86.25 71 MET B O 1
ATOM 2978 N N . ILE B 1 72 ? -7.133 -20.328 -6.105 1 87.25 72 ILE B N 1
ATOM 2979 C CA . ILE B 1 72 ? -8.555 -20.516 -6.371 1 87.25 72 ILE B CA 1
ATOM 2980 C C . ILE B 1 72 ? -8.844 -20.234 -7.844 1 87.25 72 ILE B C 1
ATOM 2982 O O . ILE B 1 72 ? -9.57 -20.984 -8.5 1 87.25 72 ILE B O 1
ATOM 2986 N N . PHE B 1 73 ? -8.234 -19.172 -8.391 1 88.56 73 PHE B N 1
ATOM 2987 C CA . PHE B 1 73 ? -8.422 -18.844 -9.797 1 88.56 73 PHE B CA 1
ATOM 2988 C C . PHE B 1 73 ? -7.836 -19.922 -10.695 1 88.56 73 PHE B C 1
ATOM 2990 O O . PHE B 1 73 ? -8.43 -20.297 -11.711 1 88.56 73 PHE B O 1
ATOM 2997 N N . ASP B 1 74 ? -6.652 -20.422 -10.297 1 85 74 ASP B N 1
ATOM 2998 C CA . ASP B 1 74 ? -6.023 -21.484 -11.07 1 85 74 ASP B CA 1
ATOM 2999 C C . ASP B 1 74 ? -6.898 -22.734 -11.109 1 85 74 ASP B C 1
ATOM 3001 O O . ASP B 1 74 ? -7.059 -23.359 -12.156 1 85 74 ASP B O 1
ATOM 3005 N N . LYS B 1 75 ? -7.43 -23.078 -10 1 84.38 75 LYS B N 1
ATOM 3006 C CA . LYS B 1 75 ? -8.312 -24.234 -9.922 1 84.38 75 LYS B CA 1
ATOM 3007 C C . LYS B 1 75 ? -9.562 -24.031 -10.773 1 84.38 75 LYS B C 1
ATOM 3009 O O . LYS B 1 75 ? -9.984 -24.938 -11.492 1 84.38 75 LYS B O 1
ATOM 3014 N N . ALA B 1 76 ? -10.156 -22.844 -10.68 1 85.56 76 ALA B N 1
ATOM 3015 C CA . ALA B 1 76 ? -11.367 -22.531 -11.43 1 85.56 76 ALA B CA 1
ATOM 3016 C C . ALA B 1 76 ? -11.109 -22.594 -12.93 1 85.56 76 ALA B C 1
ATOM 3018 O O . ALA B 1 76 ? -11.914 -23.156 -13.688 1 85.56 76 ALA B O 1
ATOM 3019 N N . LEU B 1 77 ? -10.031 -22.109 -13.359 1 83.69 77 LEU B N 1
ATOM 3020 C CA . LEU B 1 77 ? -9.711 -22.031 -14.781 1 83.69 77 LEU B CA 1
ATOM 3021 C C . LEU B 1 77 ? -9.305 -23.406 -15.312 1 83.69 77 LEU B C 1
ATOM 3023 O O . LEU B 1 77 ? -9.562 -23.719 -16.484 1 83.69 77 LEU B O 1
ATOM 3027 N N . ASN B 1 78 ? -8.609 -24.188 -14.469 1 83 78 ASN B N 1
ATOM 3028 C CA . ASN B 1 78 ? -8.258 -25.547 -14.859 1 83 78 ASN B CA 1
ATOM 3029 C C . ASN B 1 78 ? -9.5 -26.406 -15.078 1 83 78 ASN B C 1
ATOM 3031 O O . ASN B 1 78 ? -9.531 -27.25 -15.977 1 83 78 ASN B O 1
ATOM 3035 N N . ILE B 1 79 ? -10.492 -26.25 -14.32 1 81.19 79 ILE B N 1
ATOM 3036 C CA . ILE B 1 79 ? -11.734 -27 -14.461 1 81.19 79 ILE B CA 1
ATOM 3037 C C . ILE B 1 79 ? -12.469 -26.547 -15.727 1 81.19 79 ILE B C 1
ATOM 3039 O O . ILE B 1 79 ? -13.047 -27.375 -16.438 1 81.19 79 ILE B O 1
ATOM 3043 N N . THR B 1 80 ? -12.492 -25.25 -15.945 1 78 80 THR B N 1
ATOM 3044 C CA . THR B 1 80 ? -13.219 -24.703 -17.078 1 78 80 THR B CA 1
ATOM 3045 C C . THR B 1 80 ? -12.539 -25.047 -18.391 1 78 80 THR B C 1
ATOM 3047 O O . THR B 1 80 ? -13.203 -25.344 -19.391 1 78 80 THR B O 1
ATOM 3050 N N . HIS B 1 81 ? -11.227 -24.969 -18.562 1 73.06 81 HIS B N 1
ATOM 3051 C CA . HIS B 1 81 ? -10.555 -25.156 -19.844 1 73.06 81 HIS B CA 1
ATOM 3052 C C . HIS B 1 81 ? -10.008 -26.562 -19.984 1 73.06 81 HIS B C 1
ATOM 3054 O O . HIS B 1 81 ? -9.422 -26.922 -21.016 1 73.06 81 HIS B O 1
ATOM 3060 N N . GLY B 1 82 ? -10.602 -27.672 -19.266 1 58.78 82 GLY B N 1
ATOM 3061 C CA . GLY B 1 82 ? -10.367 -29.109 -19.406 1 58.78 82 GLY B CA 1
ATOM 3062 C C . GLY B 1 82 ? -8.906 -29.484 -19.297 1 58.78 82 GLY B C 1
ATOM 3063 O O . GLY B 1 82 ? -8.547 -30.656 -19.438 1 58.78 82 GLY B O 1
ATOM 3064 N N . GLY B 1 83 ? -7.848 -28.641 -19.234 1 52.16 83 GLY B N 1
ATOM 3065 C CA . GLY B 1 83 ? -6.473 -29.094 -19.234 1 52.16 83 GLY B CA 1
ATOM 3066 C C . GLY B 1 83 ? -5.574 -28.328 -18.281 1 52.16 83 GLY B C 1
ATOM 3067 O O . GLY B 1 83 ? -5.984 -27.312 -17.719 1 52.16 83 GLY B O 1
ATOM 3068 N N . GLU B 1 84 ? -4.441 -29.203 -17.797 1 50.97 84 GLU B N 1
ATOM 3069 C CA . GLU B 1 84 ? -3.383 -28.766 -16.891 1 50.97 84 GLU B CA 1
ATOM 3070 C C . GLU B 1 84 ? -2.877 -27.375 -17.266 1 50.97 84 GLU B C 1
ATOM 3072 O O . GLU B 1 84 ? -2.244 -27.203 -18.312 1 50.97 84 GLU B O 1
ATOM 3077 N N . VAL B 1 85 ? -3.723 -26.5 -17.344 1 47.91 85 VAL B N 1
ATOM 3078 C CA . VAL B 1 85 ? -3.084 -25.219 -17.594 1 47.91 85 VAL B CA 1
ATOM 3079 C C . VAL B 1 85 ? -1.72 -25.172 -16.906 1 47.91 85 VAL B C 1
ATOM 3081 O O . VAL B 1 85 ? -1.633 -25.234 -15.68 1 47.91 85 VAL B O 1
ATOM 3084 N N . GLU B 1 86 ? -0.926 -26.156 -17.438 1 43.72 86 GLU B N 1
ATOM 3085 C CA . GLU B 1 86 ? 0.398 -26.391 -16.859 1 43.72 86 GLU B CA 1
ATOM 3086 C C . GLU B 1 86 ? 0.831 -25.203 -16 1 43.72 86 GLU B C 1
ATOM 3088 O O . GLU B 1 86 ? 1.399 -25.391 -14.922 1 43.72 86 GLU B O 1
ATOM 3093 N N . GLY B 1 87 ? 1.456 -24.203 -16.75 1 39.88 87 GLY B N 1
ATOM 3094 C CA . GLY B 1 87 ? 2.334 -23.219 -16.125 1 39.88 87 GLY B CA 1
ATOM 3095 C C . GLY B 1 87 ? 1.625 -22.344 -15.109 1 39.88 87 GLY B C 1
ATOM 3096 O O . GLY B 1 87 ? 0.394 -22.328 -15.055 1 39.88 87 GLY B O 1
ATOM 3097 N N . GLY B 1 88 ? 2.178 -22.016 -13.961 1 37.06 88 GLY B N 1
ATOM 3098 C CA . GLY B 1 88 ? 1.787 -21.125 -12.891 1 37.06 88 GLY B CA 1
ATOM 3099 C C . GLY B 1 88 ? 0.638 -20.203 -13.266 1 37.06 88 GLY B C 1
ATOM 3100 O O . GLY B 1 88 ? 0.436 -19.906 -14.445 1 37.06 88 GLY B O 1
ATOM 3101 N N . GLY B 1 89 ? -0.612 -20.328 -12.492 1 41.38 89 GLY B N 1
ATOM 3102 C CA . GLY B 1 89 ? -1.885 -19.625 -12.445 1 41.38 89 GLY B CA 1
ATOM 3103 C C . GLY B 1 89 ? -2.029 -18.578 -13.531 1 41.38 89 GLY B C 1
ATOM 3104 O O . GLY B 1 89 ? -2.902 -17.703 -13.453 1 41.38 89 GLY B O 1
ATOM 3105 N N . MET B 1 90 ? -0.956 -18.312 -14.242 1 45.03 90 MET B N 1
ATOM 3106 C CA . MET B 1 90 ? -1.156 -17.266 -15.234 1 45.03 90 MET B CA 1
ATOM 3107 C C . MET B 1 90 ? -1.853 -17.812 -16.469 1 45.03 90 MET B C 1
ATOM 3109 O O . MET B 1 90 ? -1.202 -18.375 -17.359 1 45.03 90 MET B O 1
ATOM 3113 N N . ALA B 1 91 ? -2.941 -18.781 -16.562 1 42.75 91 ALA B N 1
ATOM 3114 C CA . ALA B 1 91 ? -3.574 -19.297 -17.781 1 42.75 91 ALA B CA 1
ATOM 3115 C C . ALA B 1 91 ? -3.225 -18.422 -18.984 1 42.75 91 ALA B C 1
ATOM 3117 O O . ALA B 1 91 ? -2.795 -18.938 -20.031 1 42.75 91 ALA B O 1
ATOM 3118 N N . MET B 1 92 ? -3.828 -17.219 -19.172 1 47.56 92 MET B N 1
ATOM 3119 C CA . MET B 1 92 ? -3.629 -16.281 -20.266 1 47.56 92 MET B CA 1
ATOM 3120 C C . MET B 1 92 ? -2.588 -15.234 -19.922 1 47.56 92 MET B C 1
ATOM 3122 O O . MET B 1 92 ? -2.6 -14.133 -20.469 1 47.56 92 MET B O 1
ATOM 3126 N N . GLY B 1 93 ? -1.56 -15.633 -19.094 1 62.19 93 GLY B N 1
ATOM 3127 C CA . GLY B 1 93 ? -0.481 -14.688 -18.844 1 62.19 93 GLY B CA 1
ATOM 3128 C C . GLY B 1 93 ? -0.874 -13.562 -17.906 1 62.19 93 GLY B C 1
ATOM 3129 O O . GLY B 1 93 ? -0.045 -12.719 -17.562 1 62.19 93 GLY B O 1
ATOM 3130 N N . PHE B 1 94 ? -2.271 -13.633 -17.531 1 78.25 94 PHE B N 1
ATOM 3131 C CA . PHE B 1 94 ? -2.734 -12.508 -16.734 1 78.25 94 PHE B CA 1
ATOM 3132 C C . PHE B 1 94 ? -2.971 -12.93 -15.289 1 78.25 94 PHE B C 1
ATOM 3134 O O . PHE B 1 94 ? -3.561 -13.984 -15.031 1 78.25 94 PHE B O 1
ATOM 3141 N N . ASP B 1 95 ? -2.49 -12.219 -14.344 1 87.5 95 ASP B N 1
ATOM 3142 C CA . ASP B 1 95 ? -2.662 -12.523 -12.93 1 87.5 95 ASP B CA 1
ATOM 3143 C C . ASP B 1 95 ? -3.965 -11.93 -12.391 1 87.5 95 ASP B C 1
ATOM 3145 O O . ASP B 1 95 ? -4.004 -10.758 -11.992 1 87.5 95 ASP B O 1
ATOM 3149 N N . TRP B 1 96 ? -5.023 -12.758 -12.336 1 90.25 96 TRP B N 1
ATOM 3150 C CA . TRP B 1 96 ? -6.344 -12.32 -11.898 1 90.25 96 TRP B CA 1
ATOM 3151 C C . TRP B 1 96 ? -6.34 -12 -10.406 1 90.25 96 TRP B C 1
ATOM 3153 O O . TRP B 1 96 ? -7.16 -11.211 -9.93 1 90.25 96 TRP B O 1
ATOM 3163 N N . ALA B 1 97 ? -5.469 -12.703 -9.688 1 93.44 97 ALA B N 1
ATOM 3164 C CA . ALA B 1 97 ? -5.395 -12.438 -8.25 1 93.44 97 ALA B CA 1
ATOM 3165 C C . ALA B 1 97 ? -4.949 -11.008 -7.98 1 93.44 97 ALA B C 1
ATOM 3167 O O . ALA B 1 97 ? -5.605 -10.281 -7.23 1 93.44 97 ALA B O 1
ATOM 3168 N N . GLY B 1 98 ? -3.832 -10.641 -8.648 1 93.75 98 GLY B N 1
ATOM 3169 C CA . GLY B 1 98 ? -3.373 -9.273 -8.508 1 93.75 98 GLY B CA 1
ATOM 3170 C C . GLY B 1 98 ? -4.375 -8.25 -9.008 1 93.75 98 GLY B C 1
ATOM 3171 O O . GLY B 1 98 ? -4.523 -7.176 -8.43 1 93.75 98 GLY B O 1
ATOM 3172 N N . PHE B 1 99 ? -5.082 -8.609 -10.031 1 93.81 99 PHE B N 1
ATOM 3173 C CA . PHE B 1 99 ? -6.055 -7.711 -10.633 1 93.81 99 PHE B CA 1
ATOM 3174 C C . PHE B 1 99 ? -7.223 -7.465 -9.688 1 93.81 99 PHE B C 1
ATOM 3176 O O . PHE B 1 99 ? -7.594 -6.316 -9.438 1 93.81 99 PHE B O 1
ATOM 3183 N N . THR B 1 100 ? -7.816 -8.5 -9.164 1 95.44 100 THR B N 1
ATOM 3184 C CA . THR B 1 100 ? -8.969 -8.367 -8.281 1 95.44 100 THR B CA 1
ATOM 3185 C C . THR B 1 100 ? -8.578 -7.66 -6.984 1 95.44 100 THR B C 1
ATOM 3187 O O . THR B 1 100 ? -9.352 -6.875 -6.438 1 95.44 100 THR B O 1
ATOM 3190 N N . ALA B 1 101 ? -7.387 -7.969 -6.469 1 96 101 ALA B N 1
ATOM 3191 C CA . ALA B 1 101 ? -6.902 -7.262 -5.285 1 96 101 ALA B CA 1
ATOM 3192 C C . ALA B 1 101 ? -6.758 -5.766 -5.562 1 96 101 ALA B C 1
ATOM 3194 O O . ALA B 1 101 ? -7.137 -4.938 -4.73 1 96 101 ALA B O 1
ATOM 3195 N N . GLY B 1 102 ? -6.184 -5.441 -6.777 1 95.69 102 GLY B N 1
ATOM 3196 C CA . GLY B 1 102 ? -6.078 -4.047 -7.172 1 95.69 102 GLY B CA 1
ATOM 3197 C C . GLY B 1 102 ? -7.422 -3.352 -7.273 1 95.69 102 GLY B C 1
ATOM 3198 O O . GLY B 1 102 ? -7.578 -2.221 -6.809 1 95.69 102 GLY B O 1
ATOM 3199 N N . VAL B 1 103 ? -8.383 -4.023 -7.816 1 95.5 103 VAL B N 1
ATOM 3200 C CA . VAL B 1 103 ? -9.727 -3.477 -7.961 1 95.5 103 VAL B CA 1
ATOM 3201 C C . VAL B 1 103 ? -10.344 -3.256 -6.582 1 95.5 103 VAL B C 1
ATOM 3203 O O . VAL B 1 103 ? -11 -2.238 -6.344 1 95.5 103 VAL B O 1
ATOM 3206 N N . GLY B 1 104 ? -10.172 -4.238 -5.719 1 94.5 104 GLY B N 1
ATOM 3207 C CA . GLY B 1 104 ? -10.664 -4.066 -4.359 1 94.5 104 GLY B CA 1
ATOM 3208 C C . GLY B 1 104 ? -10.062 -2.859 -3.658 1 94.5 104 GLY B C 1
ATOM 3209 O O . GLY B 1 104 ? -10.781 -2.104 -2.994 1 94.5 104 GLY B O 1
ATOM 3210 N N . PHE B 1 105 ? -8.766 -2.662 -3.805 1 94.56 105 PHE B N 1
ATOM 3211 C CA . PHE B 1 105 ? -8.086 -1.511 -3.23 1 94.56 105 PHE B CA 1
ATOM 3212 C C . PHE B 1 105 ? -8.648 -0.21 -3.793 1 94.56 105 PHE B C 1
ATOM 3214 O O . PHE B 1 105 ? -8.977 0.708 -3.039 1 94.56 105 PHE B O 1
ATOM 3221 N N . LEU B 1 106 ? -8.758 -0.164 -5.102 1 94.75 106 LEU B N 1
ATOM 3222 C CA . LEU B 1 106 ? -9.234 1.035 -5.777 1 94.75 106 LEU B CA 1
ATOM 3223 C C . LEU B 1 106 ? -10.688 1.314 -5.43 1 94.75 106 LEU B C 1
ATOM 3225 O O . LEU B 1 106 ? -11.109 2.475 -5.367 1 94.75 106 LEU B O 1
ATOM 3229 N N . PHE B 1 107 ? -11.406 0.299 -5.242 1 93 107 PHE B N 1
ATOM 3230 C CA . PHE B 1 107 ? -12.805 0.452 -4.863 1 93 107 PHE B CA 1
ATOM 3231 C C . PHE B 1 107 ? -12.93 1.188 -3.535 1 93 107 PHE B C 1
ATOM 3233 O O . PHE B 1 107 ? -13.734 2.117 -3.406 1 93 107 PHE B O 1
ATOM 3240 N N . VAL B 1 108 ? -12.156 0.792 -2.533 1 89.44 108 VAL B N 1
ATOM 3241 C CA . VAL B 1 108 ? -12.219 1.438 -1.227 1 89.44 108 VAL B CA 1
ATOM 3242 C C . VAL B 1 108 ? -11.734 2.883 -1.342 1 89.44 108 VAL B C 1
ATOM 3244 O O . VAL B 1 108 ? -12.328 3.791 -0.752 1 89.44 108 VAL B O 1
ATOM 3247 N N . VAL B 1 109 ? -10.641 3.072 -2.102 1 90.12 109 VAL B N 1
ATOM 3248 C CA . VAL B 1 109 ? -10.156 4.43 -2.336 1 90.12 109 VAL B CA 1
ATOM 3249 C C . VAL B 1 109 ? -11.266 5.273 -2.965 1 90.12 109 VAL B C 1
ATOM 3251 O O . VAL B 1 109 ? -11.477 6.418 -2.566 1 90.12 109 VAL B O 1
ATOM 3254 N N . PHE B 1 110 ? -11.938 4.688 -3.883 1 90.5 110 PHE B N 1
ATOM 3255 C CA . PHE B 1 110 ? -13 5.387 -4.598 1 90.5 110 PHE B CA 1
ATOM 3256 C C . PHE B 1 110 ? -14.133 5.766 -3.646 1 90.5 110 PHE B C 1
ATOM 3258 O O . PHE B 1 110 ? -14.625 6.895 -3.674 1 90.5 110 PHE B O 1
ATOM 3265 N N . VAL B 1 111 ? -14.539 4.879 -2.857 1 87.75 111 VAL B N 1
ATOM 3266 C CA . VAL B 1 111 ? -15.609 5.125 -1.903 1 87.75 111 VAL B CA 1
ATOM 3267 C C . VAL B 1 111 ? -15.211 6.25 -0.953 1 87.75 111 VAL B C 1
ATOM 3269 O O . VAL B 1 111 ? -16 7.152 -0.68 1 87.75 111 VAL B O 1
ATOM 3272 N N . GLU B 1 112 ? -14.008 6.211 -0.491 1 84.12 112 GLU B N 1
ATOM 3273 C CA . GLU B 1 112 ? -13.523 7.238 0.427 1 84.12 112 GLU B CA 1
ATOM 3274 C C . GLU B 1 112 ? -13.492 8.609 -0.244 1 84.12 112 GLU B C 1
ATOM 3276 O O . GLU B 1 112 ? -13.922 9.602 0.347 1 84.12 112 GLU B O 1
ATOM 3281 N N . GLN B 1 113 ? -13.016 8.648 -1.453 1 86 113 GLN B N 1
ATOM 3282 C CA . GLN B 1 113 ? -12.938 9.914 -2.172 1 86 113 GLN B CA 1
ATOM 3283 C C . GLN B 1 113 ? -14.336 10.438 -2.516 1 86 113 GLN B C 1
ATOM 3285 O O . GLN B 1 113 ? -14.57 11.648 -2.504 1 86 113 GLN B O 1
ATOM 3290 N N . LEU B 1 114 ? -15.203 9.555 -2.824 1 86.44 114 LEU B N 1
ATOM 3291 C CA . LEU B 1 114 ? -16.578 9.922 -3.133 1 86.44 114 LEU B CA 1
ATOM 3292 C C . LEU B 1 114 ? -17.266 10.523 -1.91 1 86.44 114 LEU B C 1
ATOM 3294 O O . LEU B 1 114 ? -17.969 11.531 -2.018 1 86.44 114 LEU B O 1
ATOM 3298 N N . MET B 1 115 ? -17.047 9.953 -0.81 1 83.75 115 MET B N 1
ATOM 3299 C CA . MET B 1 115 ? -17.641 10.438 0.432 1 83.75 115 MET B CA 1
ATOM 3300 C C . MET B 1 115 ? -17.078 11.797 0.813 1 83.75 115 MET B C 1
ATOM 3302 O O . MET B 1 115 ? -17.812 12.68 1.261 1 83.75 115 MET B O 1
ATOM 3306 N N . MET B 1 116 ? -15.758 11.969 0.645 1 82.25 116 MET B N 1
ATOM 3307 C CA . MET B 1 116 ? -15.133 13.25 0.943 1 82.25 116 MET B CA 1
ATOM 3308 C C . MET B 1 116 ? -15.617 14.328 -0.015 1 82.25 116 MET B C 1
ATOM 3310 O O . MET B 1 116 ? -15.805 15.484 0.384 1 82.25 116 MET B O 1
ATOM 3314 N N . TRP B 1 117 ? -15.773 13.938 -1.219 1 82.69 117 TRP B N 1
ATOM 3315 C CA . TRP B 1 117 ? -16.312 14.859 -2.211 1 82.69 117 TRP B CA 1
ATOM 3316 C C . TRP B 1 117 ? -17.719 15.305 -1.838 1 82.69 117 TRP B C 1
ATOM 3318 O O . TRP B 1 117 ? -18.062 16.484 -1.952 1 82.69 117 TRP B O 1
ATOM 3328 N N . CYS B 1 118 ? -18.5 14.391 -1.42 1 80.31 118 CYS B N 1
ATOM 3329 C CA . CYS B 1 118 ? -19.859 14.695 -0.98 1 80.31 118 CYS B CA 1
ATOM 3330 C C . CYS B 1 118 ? -19.844 15.641 0.22 1 80.31 118 CYS B C 1
ATOM 3332 O O . CYS B 1 118 ? -20.672 16.547 0.312 1 80.31 118 CYS B O 1
ATOM 3334 N N . LEU B 1 119 ? -18.922 15.453 1.091 1 77.12 119 LEU B N 1
ATOM 3335 C CA . LEU B 1 119 ? -18.797 16.297 2.275 1 77.12 119 LEU B CA 1
ATOM 3336 C C . LEU B 1 119 ? -18.406 17.719 1.894 1 77.12 119 LEU B C 1
ATOM 3338 O O . LEU B 1 119 ? -18.984 18.688 2.393 1 77.12 119 LEU B O 1
ATOM 3342 N N . GLU B 1 120 ? -17.438 17.812 1.08 1 77.69 120 GLU B N 1
ATOM 3343 C CA . GLU B 1 120 ? -16.953 19.125 0.657 1 77.69 120 GLU B CA 1
ATOM 3344 C C . GLU B 1 120 ? -18.016 19.875 -0.139 1 77.69 120 GLU B C 1
ATOM 3346 O O . GLU B 1 120 ? -18.141 21.094 -0.031 1 77.69 120 GLU B O 1
ATOM 3351 N N . SER B 1 121 ? -18.703 19.188 -0.889 1 78.75 121 SER B N 1
ATOM 3352 C CA . SER B 1 121 ? -19.781 19.797 -1.663 1 78.75 121 SER B CA 1
ATOM 3353 C C . SER B 1 121 ? -20.891 20.297 -0.755 1 78.75 121 SER B C 1
ATOM 3355 O O . SER B 1 121 ? -21.484 21.344 -1.018 1 78.75 121 SER B O 1
ATOM 3357 N N . SER B 1 122 ? -21.109 19.594 0.268 1 74.69 122 SER B N 1
ATOM 3358 C CA . SER B 1 122 ? -22.125 20 1.225 1 74.69 122 SER B CA 1
ATOM 3359 C C . SER B 1 122 ? -21.703 21.25 1.996 1 74.69 122 SER B C 1
ATOM 3361 O O . SER B 1 122 ? -22.516 22.125 2.283 1 74.69 122 SER B O 1
ATOM 3363 N N . GLU B 1 123 ? -20.469 21.234 2.314 1 70.56 123 GLU B N 1
ATOM 3364 C CA . GLU B 1 123 ? -19.938 22.391 3.031 1 70.56 123 GLU B CA 1
ATOM 3365 C C . GLU B 1 123 ? -19.922 23.641 2.145 1 70.56 123 GLU B C 1
ATOM 3367 O O . GLU B 1 123 ? -20.125 24.75 2.623 1 70.56 123 GLU B O 1
ATOM 3372 N N . ARG B 1 124 ? -19.641 23.5 0.928 1 69 124 ARG B N 1
ATOM 3373 C CA . ARG B 1 124 ? -19.656 24.609 -0.02 1 69 124 ARG B CA 1
ATOM 3374 C C . ARG B 1 124 ? -21.062 25.156 -0.196 1 69 124 ARG B C 1
ATOM 3376 O O . ARG B 1 124 ? -21.25 26.375 -0.292 1 69 124 ARG B O 1
ATOM 3383 N N . THR B 1 125 ? -21.953 24.266 -0.223 1 66.81 125 THR B N 1
ATOM 3384 C CA . THR B 1 125 ? -23.344 24.688 -0.381 1 66.81 125 THR B CA 1
ATOM 3385 C C . THR B 1 125 ? -23.828 25.422 0.864 1 66.81 125 THR B C 1
ATOM 3387 O O . THR B 1 125 ? -24.562 26.406 0.761 1 66.81 125 THR B O 1
ATOM 3390 N N . ASP B 1 126 ? -23.391 24.922 1.981 1 62.28 126 ASP B N 1
ATOM 3391 C CA . ASP B 1 126 ? -23.797 25.578 3.225 1 62.28 126 ASP B CA 1
ATOM 3392 C C . ASP B 1 126 ? -23.188 26.969 3.35 1 62.28 126 ASP B C 1
ATOM 3394 O O . ASP B 1 126 ? -23.828 27.891 3.838 1 62.28 126 ASP B O 1
ATOM 3398 N N . ASN B 1 127 ? -21.953 27.016 2.932 1 59.53 127 ASN B N 1
ATOM 3399 C CA . ASN B 1 127 ? -21.312 28.312 3.014 1 59.53 127 ASN B CA 1
ATOM 3400 C C . ASN B 1 127 ? -21.906 29.297 2.016 1 59.53 127 ASN B C 1
ATOM 3402 O O . ASN B 1 127 ? -22.016 30.484 2.309 1 59.53 127 ASN B O 1
ATOM 3406 N N . THR B 1 128 ? -22.219 28.812 0.892 1 57.97 128 THR B N 1
ATOM 3407 C CA . THR B 1 128 ? -22.844 29.688 -0.094 1 57.97 128 THR B CA 1
ATOM 3408 C C . THR B 1 128 ? -24.25 30.094 0.347 1 57.97 128 THR B C 1
ATOM 3410 O O . THR B 1 128 ? -24.656 31.234 0.154 1 57.97 128 THR B O 1
ATOM 3413 N N . ALA B 1 129 ? -24.969 29.266 1.007 1 57.06 129 ALA B N 1
ATOM 3414 C CA . ALA B 1 129 ? -26.312 29.578 1.492 1 57.06 129 ALA B CA 1
ATOM 3415 C C . ALA B 1 129 ? -26.266 30.578 2.646 1 57.06 129 ALA B C 1
ATOM 3417 O O . ALA B 1 129 ? -27.125 31.453 2.754 1 57.06 129 ALA B O 1
ATOM 3418 N N . SER B 1 130 ? -25.297 30.344 3.443 1 56.03 130 SER B N 1
ATOM 3419 C CA . SER B 1 130 ? -25.156 31.281 4.555 1 56.03 130 SER B CA 1
ATOM 3420 C C . SER B 1 130 ? -24.812 32.688 4.059 1 56.03 130 SER B C 1
ATOM 3422 O O . SER B 1 130 ? -25.281 33.688 4.609 1 56.03 130 SER B O 1
ATOM 3424 N N . ASP B 1 131 ? -23.953 32.688 3.076 1 54.53 131 ASP B N 1
ATOM 3425 C CA . ASP B 1 131 ? -23.578 33.969 2.516 1 54.53 131 ASP B CA 1
ATOM 3426 C C . ASP B 1 131 ? -24.781 34.656 1.852 1 54.53 131 ASP B C 1
ATOM 3428 O O . ASP B 1 131 ? -24.906 35.875 1.892 1 54.53 131 ASP B O 1
ATOM 3432 N N . THR B 1 132 ? -25.641 33.844 1.311 1 54 132 THR B N 1
ATOM 3433 C CA . THR B 1 132 ? -26.812 34.406 0.657 1 54 132 THR B CA 1
ATOM 3434 C C . THR B 1 132 ? -27.828 34.906 1.69 1 54 132 THR B C 1
ATOM 3436 O O . THR B 1 132 ? -28.531 35.875 1.476 1 54 132 THR B O 1
ATOM 3439 N N . SER B 1 133 ? -27.953 34.188 2.775 1 53.25 133 SER B N 1
ATOM 3440 C CA . SER B 1 133 ? -28.938 34.562 3.787 1 53.25 133 SER B CA 1
ATOM 3441 C C . SER B 1 133 ? -28.516 35.875 4.48 1 53.25 133 SER B C 1
ATOM 3443 O O . SER B 1 133 ? -29.375 36.594 4.988 1 53.25 133 SER B O 1
ATOM 3445 N N . HIS B 1 134 ? -27.281 36.094 4.637 1 49.06 134 HIS B N 1
ATOM 3446 C CA . HIS B 1 134 ? -26.828 37.312 5.258 1 49.06 134 HIS B CA 1
ATOM 3447 C C . HIS B 1 134 ? -27.047 38.5 4.34 1 49.06 134 HIS B C 1
ATOM 3449 O O . HIS B 1 134 ? -27.141 39.656 4.805 1 49.06 134 HIS B O 1
ATOM 3455 N N . LEU B 1 135 ? -27.109 38.219 3.09 1 48.88 135 LEU B N 1
ATOM 3456 C CA . LEU B 1 135 ? -27.328 39.344 2.16 1 48.88 135 LEU B CA 1
ATOM 3457 C C . LEU B 1 135 ? -28.781 39.812 2.229 1 48.88 135 LEU B C 1
ATOM 3459 O O . LEU B 1 135 ? -29.047 41 2.104 1 48.88 135 LEU B O 1
ATOM 3463 N N . VAL B 1 136 ? -29.688 38.938 2.582 1 47.34 136 VAL B N 1
ATOM 3464 C CA . VAL B 1 136 ? -31.094 39.344 2.512 1 47.34 136 VAL B CA 1
ATOM 3465 C C . VAL B 1 136 ? -31.453 40.125 3.76 1 47.34 136 VAL B C 1
ATOM 3467 O O . VAL B 1 136 ? -32.344 41 3.709 1 47.34 136 VAL B O 1
ATOM 3470 N N . LYS B 1 137 ? -30.922 39.75 4.828 1 45.22 137 LYS B N 1
ATOM 3471 C CA . LYS B 1 137 ? -31.438 40.406 6.031 1 45.22 137 LYS B CA 1
ATOM 3472 C C . LYS B 1 137 ? -30.969 41.844 6.113 1 45.22 137 LYS B C 1
ATOM 3474 O O . LYS B 1 137 ? -31.484 42.625 6.914 1 45.22 137 LYS B O 1
ATOM 3479 N N . SER B 1 138 ? -29.875 42.094 5.383 1 42.88 138 SER B N 1
ATOM 3480 C CA . SER B 1 138 ? -29.359 43.438 5.633 1 42.88 138 SER B CA 1
ATOM 3481 C C . SER B 1 138 ? -30.203 44.5 4.941 1 42.88 138 SER B C 1
ATOM 3483 O O . SER B 1 138 ? -29.984 45.719 5.121 1 42.88 138 SER B O 1
ATOM 3485 N N . THR B 1 139 ? -31.078 43.969 4.047 1 40.88 139 THR B N 1
ATOM 3486 C CA . THR B 1 139 ? -31.672 45.031 3.264 1 40.88 139 THR B CA 1
ATOM 3487 C C . THR B 1 139 ? -32.781 45.719 4.047 1 40.88 139 THR B C 1
ATOM 3489 O O . THR B 1 139 ? -33.375 46.719 3.576 1 40.88 139 THR B O 1
ATOM 3492 N N . THR B 1 140 ? -33.312 44.906 5.008 1 35.59 140 THR B N 1
ATOM 3493 C CA . THR B 1 140 ? -34.594 45.5 5.324 1 35.59 140 THR B CA 1
ATOM 3494 C C . THR B 1 140 ? -34.375 46.812 6.094 1 35.59 140 THR B C 1
ATOM 3496 O O . THR B 1 140 ? -35.219 47.719 6.039 1 35.59 140 THR B O 1
ATOM 3499 N N . ARG B 1 141 ? -33.656 46.688 7.211 1 35.31 141 ARG B N 1
ATOM 3500 C CA . ARG B 1 141 ? -34.094 47.656 8.219 1 35.31 141 ARG B CA 1
ATOM 3501 C C . ARG B 1 141 ? -33.5 49.031 7.938 1 35.31 141 ARG B C 1
ATOM 3503 O O . ARG B 1 141 ? -33.469 49.906 8.828 1 35.31 141 ARG B O 1
ATOM 3510 N N . GLU B 1 142 ? -32.906 49.312 6.781 1 34.5 142 GLU B N 1
ATOM 3511 C CA . GLU B 1 142 ? -32.156 50.562 6.812 1 34.5 142 GLU B CA 1
ATOM 3512 C C . GLU B 1 142 ? -33.094 51.75 6.957 1 34.5 142 GLU B C 1
ATOM 3514 O O . GLU B 1 142 ? -33.312 52.5 6 1 34.5 142 GLU B O 1
ATOM 3519 N N . SER B 1 143 ? -34.312 51.531 7.469 1 29.7 143 SER B N 1
ATOM 3520 C CA . SER B 1 143 ? -34.906 52.812 7.211 1 29.7 143 SER B CA 1
ATOM 3521 C C . SER B 1 143 ? -34.125 53.938 7.863 1 29.7 143 SER B C 1
ATOM 3523 O O . SER B 1 143 ? -34.281 55.125 7.504 1 29.7 143 SER B O 1
ATOM 3525 N N . ASP B 1 144 ? -33.75 53.781 9.148 1 28.11 144 ASP B N 1
ATOM 3526 C CA . ASP B 1 144 ? -33.812 55.031 9.883 1 28.11 144 ASP B CA 1
ATOM 3527 C C . ASP B 1 144 ? -32.719 56 9.422 1 28.11 144 ASP B C 1
ATOM 3529 O O . ASP B 1 144 ? -31.75 55.562 8.781 1 28.11 144 ASP B O 1
ATOM 3533 N N . THR B 1 145 ? -32.469 57.25 10.305 1 27.78 145 THR B N 1
ATOM 3534 C CA . THR B 1 145 ? -32.156 58.656 10.094 1 27.78 145 THR B CA 1
ATOM 3535 C C . THR B 1 145 ? -30.688 58.844 9.734 1 27.78 145 THR B C 1
ATOM 3537 O O . THR B 1 145 ? -30.375 59.5 8.75 1 27.78 145 THR B O 1
ATOM 3540 N N . ASP B 1 146 ? -29.797 59.094 10.844 1 27.64 146 ASP B N 1
ATOM 3541 C CA . ASP B 1 146 ? -28.859 60.219 10.938 1 27.64 146 ASP B CA 1
ATOM 3542 C C . ASP B 1 146 ? -27.578 59.938 10.164 1 27.64 146 ASP B C 1
ATOM 3544 O O . ASP B 1 146 ? -27.25 58.781 9.898 1 27.64 146 ASP B O 1
ATOM 3548 N N . GLY B 1 147 ? -26.75 61.094 9.75 1 24.72 147 GLY B N 1
ATOM 3549 C CA . GLY B 1 147 ? -25.766 61.5 8.758 1 24.72 147 GLY B CA 1
ATOM 3550 C C . GLY B 1 147 ? -24.438 60.812 8.93 1 24.72 147 GLY B C 1
ATOM 3551 O O . GLY B 1 147 ? -23.578 60.875 8.039 1 24.72 147 GLY B O 1
ATOM 3552 N N . HIS B 1 148 ? -23.969 60.625 10.234 1 26.84 148 HIS B N 1
ATOM 3553 C CA . HIS B 1 148 ? -22.516 60.812 10.305 1 26.84 148 HIS B CA 1
ATOM 3554 C C . HIS B 1 148 ? -21.781 59.688 9.586 1 26.84 148 HIS B C 1
ATOM 3556 O O . HIS B 1 148 ? -22.188 58.531 9.633 1 26.84 148 HIS B O 1
ATOM 3562 N N . GLY B 1 149 ? -21.094 60 8.492 1 22.55 149 GLY B N 1
ATOM 3563 C CA . GLY B 1 149 ? -20.359 59.312 7.434 1 22.55 149 GLY B CA 1
ATOM 3564 C C . GLY B 1 149 ? -19.25 58.438 7.949 1 22.55 149 GLY B C 1
ATOM 3565 O O . GLY B 1 149 ? -18.344 58.031 7.203 1 22.55 149 GLY B O 1
ATOM 3566 N N . GLU B 1 150 ? -19.281 57.969 9.266 1 22.02 150 GLU B N 1
ATOM 3567 C CA . GLU B 1 150 ? -17.969 57.406 9.594 1 22.02 150 GLU B CA 1
ATOM 3568 C C . GLU B 1 150 ? -17.625 56.25 8.68 1 22.02 150 GLU B C 1
ATOM 3570 O O . GLU B 1 150 ? -18.469 55.406 8.391 1 22.02 150 GLU B O 1
ATOM 3575 N N . TYR B 1 151 ? -16.516 56.438 7.859 1 22.2 151 TYR B N 1
ATOM 3576 C CA . TYR B 1 151 ? -15.727 55.594 6.945 1 22.2 151 TYR B CA 1
ATOM 3577 C C . TYR B 1 151 ? -15.453 54.219 7.539 1 22.2 151 TYR B C 1
ATOM 3579 O O . TYR B 1 151 ? -14.852 54.125 8.609 1 22.2 151 TYR B O 1
ATOM 3587 N N . GLY B 1 152 ? -16.469 53.344 7.57 1 20.05 152 GLY B N 1
ATOM 3588 C CA . GLY B 1 152 ? -16.375 52 8.055 1 20.05 152 GLY B CA 1
ATOM 3589 C C . GLY B 1 152 ? -15.227 51.219 7.422 1 20.05 152 GLY B C 1
ATOM 3590 O O . GLY B 1 152 ? -15.078 51.188 6.199 1 20.05 152 GLY B O 1
ATOM 3591 N N . ALA B 1 153 ? -14.031 51.156 8.109 1 21.2 153 ALA B N 1
ATOM 3592 C CA . ALA B 1 153 ? -12.82 50.375 7.848 1 21.2 153 ALA B CA 1
ATOM 3593 C C . ALA B 1 153 ? -13.156 48.906 7.535 1 21.2 153 ALA B C 1
ATOM 3595 O O . ALA B 1 153 ? -13.836 48.25 8.32 1 21.2 153 ALA B O 1
ATOM 3596 N N . LEU B 1 154 ? -13.445 48.594 6.254 1 21.92 154 LEU B N 1
ATOM 3597 C CA . LEU B 1 154 ? -13.562 47.281 5.656 1 21.92 154 LEU B CA 1
ATOM 3598 C C . LEU B 1 154 ? -12.43 46.375 6.129 1 21.92 154 LEU B C 1
ATOM 3600 O O . LEU B 1 154 ? -11.258 46.625 5.82 1 21.92 154 LEU B O 1
ATOM 3604 N N . ARG B 1 155 ? -12.492 45.875 7.445 1 21.45 155 ARG B N 1
ATOM 3605 C CA . ARG B 1 155 ? -11.531 44.875 7.883 1 21.45 155 ARG B CA 1
ATOM 3606 C C . ARG B 1 155 ? -11.469 43.719 6.898 1 21.45 155 ARG B C 1
ATOM 3608 O O . ARG B 1 155 ? -12.5 43.125 6.562 1 21.45 155 ARG B O 1
ATOM 3615 N N . GLU B 1 156 ? -10.469 43.75 6.012 1 21.78 156 GLU B N 1
ATOM 3616 C CA . GLU B 1 156 ? -9.969 42.719 5.105 1 21.78 156 GLU B CA 1
ATOM 3617 C C . GLU B 1 156 ? -9.891 41.344 5.801 1 21.78 156 GLU B C 1
ATOM 3619 O O . GLU B 1 156 ? -9.141 41.188 6.766 1 21.78 156 GLU B O 1
ATOM 3624 N N . ARG B 1 157 ? -11.078 40.625 6 1 24.58 157 ARG B N 1
ATOM 3625 C CA . ARG B 1 157 ? -11.016 39.25 6.496 1 24.58 157 ARG B CA 1
ATOM 3626 C C . ARG B 1 157 ? -10.039 38.406 5.684 1 24.58 157 ARG B C 1
ATOM 3628 O O . ARG B 1 157 ? -10.086 38.406 4.449 1 24.58 157 ARG B O 1
ATOM 3635 N N . SER B 1 158 ? -8.812 38.281 6.18 1 23.28 158 SER B N 1
ATOM 3636 C CA . SER B 1 158 ? -7.758 37.438 5.637 1 23.28 158 SER B CA 1
ATOM 3637 C C . SER B 1 158 ? -8.258 36 5.418 1 23.28 158 SER B C 1
ATOM 3639 O O . SER B 1 158 ? -8.961 35.438 6.266 1 23.28 158 SER B O 1
ATOM 3641 N N . PRO B 1 159 ? -8.445 35.531 4.117 1 24.91 159 PRO B N 1
ATOM 3642 C CA . PRO B 1 159 ? -8.812 34.219 3.637 1 24.91 159 PRO B CA 1
ATOM 3643 C C . PRO B 1 159 ? -7.961 33.094 4.258 1 24.91 159 PRO B C 1
ATOM 3645 O O . PRO B 1 159 ? -7.973 31.969 3.779 1 24.91 159 PRO B O 1
ATOM 3648 N N . SER B 1 160 ? -7.18 33.312 5.312 1 24.75 160 SER B N 1
ATOM 3649 C CA . SER B 1 160 ? -6.156 32.312 5.613 1 24.75 160 SER B CA 1
ATOM 3650 C C . SER B 1 160 ? -6.785 30.969 6 1 24.75 160 SER B C 1
ATOM 3652 O O . SER B 1 160 ? -6.082 29.984 6.188 1 24.75 160 SER B O 1
ATOM 3654 N N . GLU B 1 161 ? -8.047 30.922 6.508 1 24.72 161 GLU B N 1
ATOM 3655 C CA . GLU B 1 161 ? -8.281 29.812 7.422 1 24.72 161 GLU B CA 1
ATOM 3656 C C . GLU B 1 161 ? -8.477 28.5 6.66 1 24.72 161 GLU B C 1
ATOM 3658 O O . GLU B 1 161 ? -8.859 27.484 7.246 1 24.72 161 GLU B O 1
ATOM 3663 N N . CYS B 1 162 ? -8.734 28.547 5.344 1 24.31 162 CYS B N 1
ATOM 3664 C CA . CYS B 1 162 ? -9.242 27.266 4.863 1 24.31 162 CYS B CA 1
ATOM 3665 C C . CYS B 1 162 ? -8.156 26.203 4.91 1 24.31 162 CYS B C 1
ATOM 3667 O O . CYS B 1 162 ? -7.355 26.078 3.98 1 24.31 162 CYS B O 1
ATOM 3669 N N . GLN B 1 163 ? -7.457 26.078 6.098 1 24.05 163 GLN B N 1
ATOM 3670 C CA . GLN B 1 163 ? -6.449 25.031 6.254 1 24.05 163 GLN B CA 1
ATOM 3671 C C . GLN B 1 163 ? -7.008 23.672 5.863 1 24.05 163 GLN B C 1
ATOM 3673 O O . GLN B 1 163 ? -8.148 23.328 6.207 1 24.05 163 GLN B O 1
ATOM 3678 N N . SER B 1 164 ? -6.551 23.172 4.758 1 25.02 164 SER B N 1
ATOM 3679 C CA . SER B 1 164 ? -6.738 21.906 4.047 1 25.02 164 SER B CA 1
ATOM 3680 C C . SER B 1 164 ? -6.754 20.719 5.008 1 25.02 164 SER B C 1
ATOM 3682 O O . SER B 1 164 ? -5.715 20.359 5.562 1 25.02 164 SER B O 1
ATOM 3684 N N . GLU B 1 165 ? -7.781 20.484 5.836 1 26.88 165 GLU B N 1
ATOM 3685 C CA . GLU B 1 165 ? -8.109 19.594 6.953 1 26.88 165 GLU B CA 1
ATOM 3686 C C . GLU B 1 165 ? -8.102 18.141 6.52 1 26.88 165 GLU B C 1
ATOM 3688 O O . GLU B 1 165 ? -8.289 17.234 7.344 1 26.88 165 GLU B O 1
ATOM 3693 N N . ALA B 1 166 ? -8.305 17.859 5.254 1 25.55 166 ALA B N 1
ATOM 3694 C CA . ALA B 1 166 ? -9.031 16.625 5.008 1 25.55 166 ALA B CA 1
ATOM 3695 C C . ALA B 1 166 ? -8.203 15.406 5.422 1 25.55 166 ALA B C 1
ATOM 3697 O O . ALA B 1 166 ? -8.688 14.531 6.137 1 25.55 166 ALA B O 1
ATOM 3698 N N . SER B 1 167 ? -7.328 15.023 4.617 1 28.47 167 SER B N 1
ATOM 3699 C CA . SER B 1 167 ? -6.898 13.625 4.594 1 28.47 167 SER B CA 1
ATOM 3700 C C . SER B 1 167 ? -5.984 13.312 5.773 1 28.47 167 SER B C 1
ATOM 3702 O O . SER B 1 167 ? -5.488 12.188 5.895 1 28.47 167 SER B O 1
ATOM 3704 N N . ILE B 1 168 ? -5.23 14.266 6.164 1 29.91 168 ILE B N 1
ATOM 3705 C CA . ILE B 1 168 ? -4.246 14.156 7.238 1 29.91 168 ILE B CA 1
ATOM 3706 C C . ILE B 1 168 ? -4.953 13.82 8.547 1 29.91 168 ILE B C 1
ATOM 3708 O O . ILE B 1 168 ? -4.848 14.562 9.523 1 29.91 168 ILE B O 1
ATOM 3712 N N . THR B 1 169 ? -6.18 13.336 8.453 1 29.53 169 THR B N 1
ATOM 3713 C CA . THR B 1 169 ? -6.922 13.281 9.711 1 29.53 169 THR B CA 1
ATOM 3714 C C . THR B 1 169 ? -6.227 12.352 10.703 1 29.53 169 THR B C 1
ATOM 3716 O O . THR B 1 169 ? -6.395 12.5 11.914 1 29.53 169 THR B O 1
ATOM 3719 N N . VAL B 1 170 ? -5.688 11.211 10.148 1 28.84 170 VAL B N 1
ATOM 3720 C CA . VAL B 1 170 ? -5.516 10.242 11.227 1 28.84 170 VAL B CA 1
ATOM 3721 C C . VAL B 1 170 ? -4.281 10.602 12.055 1 28.84 170 VAL B C 1
ATOM 3723 O O . VAL B 1 170 ? -4.195 10.258 13.234 1 28.84 170 VAL B O 1
ATOM 3726 N N . GLN B 1 171 ? -3.135 10.82 11.406 1 29.39 171 GLN B N 1
ATOM 3727 C CA . GLN B 1 171 ? -1.97 10.758 12.281 1 29.39 171 GLN B CA 1
ATOM 3728 C C . GLN B 1 171 ? -1.896 11.977 13.188 1 29.39 171 GLN B C 1
ATOM 3730 O O . GLN B 1 171 ? -0.821 12.328 13.68 1 29.39 171 GLN B O 1
ATOM 3735 N N . ARG B 1 172 ? -2.707 13.047 13.133 1 33.28 172 ARG B N 1
ATOM 3736 C CA . ARG B 1 172 ? -2.531 13.984 14.242 1 33.28 172 ARG B CA 1
ATOM 3737 C C . ARG B 1 172 ? -2.639 13.281 15.586 1 33.28 172 ARG B C 1
ATOM 3739 O O . ARG B 1 172 ? -3.453 12.367 15.75 1 33.28 172 ARG B O 1
ATOM 3746 N N . GLY B 1 173 ? -1.63 13.078 16.484 1 29.92 173 GLY B N 1
ATOM 3747 C CA . GLY B 1 173 ? -1.938 12.68 17.844 1 29.92 173 GLY B CA 1
ATOM 3748 C C . GLY B 1 173 ? -3.381 12.945 18.234 1 29.92 173 GLY B C 1
ATOM 3749 O O . GLY B 1 173 ? -4.09 13.68 17.547 1 29.92 173 GLY B O 1
ATOM 3750 N N . LEU B 1 174 ? -4.098 11.992 19.094 1 35.22 174 LEU B N 1
ATOM 3751 C CA . LEU B 1 174 ? -5.391 12.312 19.703 1 35.22 174 LEU B CA 1
ATOM 3752 C C . LEU B 1 174 ? -5.57 13.82 19.828 1 35.22 174 LEU B C 1
ATOM 3754 O O . LEU B 1 174 ? -6.699 14.32 19.844 1 35.22 174 LEU B O 1
ATOM 3758 N N . ASP B 1 175 ? -4.562 14.422 20.047 1 35.34 175 ASP B N 1
ATOM 3759 C CA . ASP B 1 175 ? -4.664 15.836 20.391 1 35.34 175 ASP B CA 1
ATOM 3760 C C . ASP B 1 175 ? -5.008 16.672 19.156 1 35.34 175 ASP B C 1
ATOM 3762 O O . ASP B 1 175 ? -5.715 17.688 19.266 1 35.34 175 ASP B O 1
ATOM 3766 N N . ASP B 1 176 ? -4.242 16.453 18.062 1 37.09 176 ASP B N 1
ATOM 3767 C CA . ASP B 1 176 ? -4.477 17.391 16.969 1 37.09 176 ASP B CA 1
ATOM 3768 C C . ASP B 1 176 ? -5.59 16.891 16.047 1 37.09 176 ASP B C 1
ATOM 3770 O O . ASP B 1 176 ? -5.66 17.297 14.875 1 37.09 176 ASP B O 1
ATOM 3774 N N . LEU B 1 177 ? -6.188 15.805 16.344 1 40.28 177 LEU B N 1
ATOM 3775 C CA . LEU B 1 177 ? -7.367 15.352 15.617 1 40.28 177 LEU B CA 1
ATOM 3776 C C . LEU B 1 177 ? -8.352 16.5 15.414 1 40.28 177 LEU B C 1
ATOM 3778 O O . LEU B 1 177 ? -8.781 17.141 16.375 1 40.28 177 LEU B O 1
ATOM 3782 N N . GLN B 1 178 ? -8.242 17.156 14.406 1 45.66 178 GLN B N 1
ATOM 3783 C CA . GLN B 1 178 ? -9.344 18.062 14.109 1 45.66 178 GLN B CA 1
ATOM 3784 C C . GLN B 1 178 ? -10.68 17.5 14.586 1 45.66 178 GLN B C 1
ATOM 3786 O O . GLN B 1 178 ? -10.859 16.281 14.617 1 45.66 178 GLN B O 1
ATOM 3791 N N . PRO B 1 179 ? -11.375 18.156 15.289 1 52.59 179 PRO B N 1
ATOM 3792 C CA . PRO B 1 179 ? -12.672 17.703 15.781 1 52.59 179 PRO B CA 1
ATOM 3793 C C . PRO B 1 179 ? -13.469 16.922 14.727 1 52.59 179 PRO B C 1
ATOM 3795 O O . PRO B 1 179 ? -13.516 17.328 13.562 1 52.59 179 PRO B O 1
ATOM 3798 N N . LEU B 1 180 ? -13.5 15.648 14.922 1 61.59 180 LEU B N 1
ATOM 3799 C CA . LEU B 1 180 ? -14.383 14.797 14.125 1 61.59 180 LEU B CA 1
ATOM 3800 C C . LEU B 1 180 ? -15.773 15.414 14.023 1 61.59 180 LEU B C 1
ATOM 3802 O O . LEU B 1 180 ? -16.422 15.68 15.039 1 61.59 180 LEU B O 1
ATOM 3806 N N . THR B 1 181 ? -16.047 15.984 12.898 1 71.94 181 THR B N 1
ATOM 3807 C CA . THR B 1 181 ? -17.422 16.406 12.648 1 71.94 181 THR B CA 1
ATOM 3808 C C . THR B 1 181 ? -18.312 15.195 12.406 1 71.94 181 THR B C 1
ATOM 3810 O O . THR B 1 181 ? -17.828 14.094 12.156 1 71.94 181 THR B O 1
ATOM 3813 N N . SER B 1 182 ? -19.516 15.297 12.656 1 77.62 182 SER B N 1
ATOM 3814 C CA . SER B 1 182 ? -20.469 14.211 12.469 1 77.62 182 SER B CA 1
ATOM 3815 C C . SER B 1 182 ? -20.359 13.609 11.07 1 77.62 182 SER B C 1
ATOM 3817 O O . SER B 1 182 ? -20.438 12.391 10.898 1 77.62 182 SER B O 1
ATOM 3819 N N . PHE B 1 183 ? -20.156 14.422 10.188 1 76.62 183 PHE B N 1
ATOM 3820 C CA . PHE B 1 183 ? -20.094 13.945 8.812 1 76.62 183 PHE B CA 1
ATOM 3821 C C . PHE B 1 183 ? -18.828 13.125 8.57 1 76.62 183 PHE B C 1
ATOM 3823 O O . PHE B 1 183 ? -18.875 12.07 7.945 1 76.62 183 PHE B O 1
ATOM 3830 N N . ARG B 1 184 ? -17.766 13.641 9.062 1 74.19 184 ARG B N 1
ATOM 3831 C CA . ARG B 1 184 ? -16.516 12.898 8.945 1 74.19 184 ARG B CA 1
ATOM 3832 C C . ARG B 1 184 ? -16.625 11.547 9.641 1 74.19 184 ARG B C 1
ATOM 3834 O O . ARG B 1 184 ? -16.047 10.562 9.18 1 74.19 184 ARG B O 1
ATOM 3841 N N . ALA B 1 185 ? -17.344 11.617 10.641 1 80.5 185 ALA B N 1
ATOM 3842 C CA . ALA B 1 185 ? -17.547 10.375 11.391 1 80.5 185 ALA B CA 1
ATOM 3843 C C . ALA B 1 185 ? -18.328 9.359 10.57 1 80.5 185 ALA B C 1
ATOM 3845 O O . ALA B 1 185 ? -18 8.164 10.578 1 80.5 185 ALA B O 1
ATOM 3846 N N . ILE B 1 186 ? -19.219 9.82 9.891 1 82.69 186 ILE B N 1
ATOM 3847 C CA . ILE B 1 186 ? -20.031 8.945 9.062 1 82.69 186 ILE B CA 1
ATOM 3848 C C . ILE B 1 186 ? -19.188 8.367 7.926 1 82.69 186 ILE B C 1
ATOM 3850 O O . ILE B 1 186 ? -19.297 7.18 7.609 1 82.69 186 ILE B O 1
ATOM 3854 N N . VAL B 1 187 ? -18.406 9.203 7.398 1 76.69 187 VAL B N 1
ATOM 3855 C CA . VAL B 1 187 ? -17.516 8.758 6.324 1 76.69 187 VAL B CA 1
ATOM 3856 C C . VAL B 1 187 ? -16.578 7.668 6.836 1 76.69 187 VAL B C 1
ATOM 3858 O O . VAL B 1 187 ? -16.391 6.645 6.176 1 76.69 187 VAL B O 1
ATOM 3861 N N . LEU B 1 188 ? -16.062 7.926 7.879 1 77.69 188 LEU B N 1
ATOM 3862 C CA . LEU B 1 188 ? -15.164 6.957 8.5 1 77.69 188 LEU B CA 1
ATOM 3863 C C . LEU B 1 188 ? -15.898 5.648 8.781 1 77.69 188 LEU B C 1
ATOM 3865 O O . LEU B 1 188 ? -15.359 4.566 8.531 1 77.69 188 LEU B O 1
ATOM 3869 N N . LEU B 1 189 ? -17.109 5.797 9.234 1 85.62 189 LEU B N 1
ATOM 3870 C CA . LEU B 1 189 ? -17.922 4.625 9.57 1 85.62 189 LEU B CA 1
ATOM 3871 C C . LEU B 1 189 ? -18.219 3.793 8.328 1 85.62 189 LEU B C 1
ATOM 3873 O O . LEU B 1 189 ? -18.094 2.566 8.352 1 85.62 189 LEU B O 1
ATOM 3877 N N . VAL B 1 190 ? -18.516 4.395 7.301 1 85.25 190 VAL B N 1
ATOM 3878 C CA . VAL B 1 190 ? -18.844 3.701 6.062 1 85.25 190 VAL B CA 1
ATOM 3879 C C . VAL B 1 190 ? -17.609 2.99 5.516 1 85.25 190 VAL B C 1
ATOM 3881 O O . VAL B 1 190 ? -17.672 1.812 5.156 1 85.25 190 VAL B O 1
ATOM 3884 N N . SER B 1 191 ? -16.547 3.697 5.453 1 79.12 191 SER B N 1
ATOM 3885 C CA . SER B 1 191 ? -15.305 3.125 4.945 1 79.12 191 SER B CA 1
ATOM 3886 C C . SER B 1 191 ? -14.883 1.899 5.75 1 79.12 191 SER B C 1
ATOM 3888 O O . SER B 1 191 ? -14.547 0.861 5.18 1 79.12 191 SER B O 1
ATOM 3890 N N . LEU B 1 192 ? -15.023 1.984 7.012 1 82.75 192 LEU B N 1
ATOM 3891 C CA . LEU B 1 192 ? -14.602 0.906 7.898 1 82.75 192 LEU B CA 1
ATOM 3892 C C . LEU B 1 192 ? -15.594 -0.253 7.855 1 82.75 192 LEU B C 1
ATOM 3894 O O . LEU B 1 192 ? -15.211 -1.407 8.062 1 82.75 192 LEU B O 1
ATOM 3898 N N . SER B 1 193 ? -16.875 0.092 7.625 1 88.62 193 SER B N 1
ATOM 3899 C CA . SER B 1 193 ? -17.875 -0.958 7.48 1 88.62 193 SER B CA 1
ATOM 3900 C C . SER B 1 193 ? -17.594 -1.828 6.262 1 88.62 193 SER B C 1
ATOM 3902 O O . SER B 1 193 ? -17.719 -3.053 6.32 1 88.62 193 SER B O 1
ATOM 3904 N N . PHE B 1 194 ? -17.219 -1.227 5.207 1 87 194 PHE B N 1
ATOM 3905 C CA . PHE B 1 194 ? -16.859 -1.992 4.02 1 87 194 PHE B CA 1
ATOM 3906 C C . PHE B 1 194 ? -15.656 -2.889 4.289 1 87 194 PHE B C 1
ATOM 3908 O O . PHE B 1 194 ? -15.648 -4.059 3.904 1 87 194 PHE B O 1
ATOM 3915 N N . HIS B 1 195 ? -14.781 -2.328 4.922 1 85.06 195 HIS B N 1
ATOM 3916 C CA . HIS B 1 195 ? -13.602 -3.104 5.277 1 85.06 195 HIS B CA 1
ATOM 3917 C C . HIS B 1 195 ? -13.961 -4.297 6.152 1 85.06 195 HIS B C 1
ATOM 3919 O O . HIS B 1 195 ? -13.555 -5.426 5.875 1 85.06 195 HIS B O 1
ATOM 3925 N N . GLY B 1 196 ? -14.766 -4.004 7.207 1 92.56 196 GLY B N 1
ATOM 3926 C CA . GLY B 1 196 ? -15.188 -5.082 8.086 1 92.56 196 GLY B CA 1
ATOM 3927 C C . GLY B 1 196 ? -15.961 -6.168 7.367 1 92.56 196 GLY B C 1
ATOM 3928 O O . GLY B 1 196 ? -15.797 -7.355 7.656 1 92.56 196 GLY B O 1
ATOM 3929 N N . LEU B 1 197 ? -16.766 -5.75 6.453 1 93.88 197 LEU B N 1
ATOM 3930 C CA . LEU B 1 197 ? -17.578 -6.684 5.672 1 93.88 197 LEU B CA 1
ATOM 3931 C C . LEU B 1 197 ? -16.672 -7.594 4.836 1 93.88 197 LEU B C 1
ATOM 3933 O O . LEU B 1 197 ? -16.859 -8.812 4.824 1 93.88 197 LEU B O 1
ATOM 3937 N N . PHE B 1 198 ? -15.695 -7.027 4.234 1 92.5 198 PHE B N 1
ATOM 3938 C CA . PHE B 1 198 ? -14.828 -7.789 3.338 1 92.5 198 PHE B CA 1
ATOM 3939 C C . PHE B 1 198 ? -13.859 -8.664 4.125 1 92.5 198 PHE B C 1
ATOM 3941 O O . PHE B 1 198 ? -13.492 -9.75 3.682 1 92.5 198 PHE B O 1
ATOM 3948 N N . GLU B 1 199 ? -13.477 -8.141 5.191 1 91.75 199 GLU B N 1
ATOM 3949 C CA . GLU B 1 199 ? -12.688 -8.969 6.098 1 91.75 199 GLU B CA 1
ATOM 3950 C C . GLU B 1 199 ? -13.445 -10.234 6.488 1 91.75 199 GLU B C 1
ATOM 3952 O O . GLU B 1 199 ? -12.891 -11.328 6.461 1 91.75 199 GLU B O 1
ATOM 3957 N N . GLY B 1 200 ? -14.711 -10.07 6.906 1 95.12 200 GLY B N 1
ATOM 3958 C CA . GLY B 1 200 ? -15.547 -11.219 7.211 1 95.12 200 GLY B CA 1
ATOM 3959 C C . GLY B 1 200 ? -15.75 -12.133 6.02 1 95.12 200 GLY B C 1
ATOM 3960 O O . GLY B 1 200 ? -15.719 -13.359 6.16 1 95.12 200 GLY B O 1
ATOM 3961 N N . LEU B 1 201 ? -15.977 -11.531 4.875 1 94 201 LEU B N 1
ATOM 3962 C CA . LEU B 1 201 ? -16.156 -12.305 3.652 1 94 201 LEU B CA 1
ATOM 3963 C C . LEU B 1 201 ? -14.945 -13.188 3.381 1 94 201 LEU B C 1
ATOM 3965 O O . LEU B 1 201 ? -15.094 -14.352 3.008 1 94 201 LEU B O 1
ATOM 3969 N N . ALA B 1 202 ? -13.766 -12.57 3.529 1 92.31 202 ALA B N 1
ATOM 3970 C CA . ALA B 1 202 ? -12.531 -13.328 3.314 1 92.31 202 ALA B CA 1
ATOM 3971 C C . ALA B 1 202 ? -12.477 -14.555 4.219 1 92.31 202 ALA B C 1
ATOM 3973 O O . ALA B 1 202 ? -12.109 -15.641 3.775 1 92.31 202 ALA B O 1
ATOM 3974 N N . LEU B 1 203 ? -12.828 -14.359 5.453 1 94 203 LEU B N 1
ATOM 3975 C CA . LEU B 1 203 ? -12.82 -15.461 6.418 1 94 203 LEU B CA 1
ATOM 3976 C C . LEU B 1 203 ? -13.875 -16.5 6.062 1 94 203 LEU B C 1
ATOM 3978 O O . LEU B 1 203 ? -13.609 -17.703 6.102 1 94 203 LEU B O 1
ATOM 3982 N N . GLY B 1 204 ? -15.039 -16.109 5.703 1 94.62 204 GLY B N 1
ATOM 3983 C CA . GLY B 1 204 ? -16.125 -17.016 5.34 1 94.62 204 GLY B CA 1
ATOM 3984 C C . GLY B 1 204 ? -15.844 -17.797 4.074 1 94.62 204 GLY B C 1
ATOM 3985 O O . GLY B 1 204 ? -16.328 -18.922 3.912 1 94.62 204 GLY B O 1
ATOM 3986 N N . LEU B 1 205 ? -15.07 -17.266 3.211 1 92.38 205 LEU B N 1
ATOM 3987 C CA . LEU B 1 205 ? -14.836 -17.844 1.894 1 92.38 205 LEU B CA 1
ATOM 3988 C C . LEU B 1 205 ? -13.688 -18.844 1.939 1 92.38 205 LEU B C 1
ATOM 3990 O O . LEU B 1 205 ? -13.469 -19.594 0.982 1 92.38 205 LEU B O 1
ATOM 3994 N N . GLN B 1 206 ? -12.961 -18.922 3.027 1 90.81 206 GLN B N 1
ATOM 3995 C CA . GLN B 1 206 ? -11.797 -19.797 3.102 1 90.81 206 GLN B CA 1
ATOM 3996 C C . GLN B 1 206 ? -12.195 -21.25 2.891 1 90.81 206 GLN B C 1
ATOM 3998 O O . GLN B 1 206 ? -13.234 -21.688 3.381 1 90.81 206 GLN B O 1
ATOM 4003 N N . LEU B 1 207 ? -11.336 -21.984 2.182 1 87 207 LEU B N 1
ATOM 4004 C CA . LEU B 1 207 ? -11.625 -23.375 1.843 1 87 207 LEU B CA 1
ATOM 4005 C C . LEU B 1 207 ? -10.867 -24.328 2.758 1 87 207 LEU B C 1
ATOM 4007 O O . LEU B 1 207 ? -11.266 -25.469 2.939 1 87 207 LEU B O 1
ATOM 4011 N N . GLU B 1 208 ? -9.75 -23.828 3.309 1 86.5 208 GLU B N 1
ATOM 4012 C CA . GLU B 1 208 ? -8.891 -24.672 4.129 1 86.5 208 GLU B CA 1
ATOM 4013 C C . GLU B 1 208 ? -8.977 -24.297 5.602 1 86.5 208 GLU B C 1
ATOM 4015 O O . GLU B 1 208 ? -9.031 -23.109 5.941 1 86.5 208 GLU B O 1
ATOM 4020 N N . GLU B 1 209 ? -9 -25.281 6.402 1 88.62 209 GLU B N 1
ATOM 4021 C CA . GLU B 1 209 ? -9.156 -25.094 7.84 1 88.62 209 GLU B CA 1
ATOM 4022 C C . GLU B 1 209 ? -8.008 -24.266 8.422 1 88.62 209 GLU B C 1
ATOM 4024 O O . GLU B 1 209 ? -8.227 -23.328 9.188 1 88.62 209 GLU B O 1
ATOM 4029 N N . GLN B 1 210 ? -6.812 -24.625 8.086 1 84.81 210 GLN B N 1
ATOM 4030 C CA . GLN B 1 210 ? -5.656 -23.953 8.648 1 84.81 210 GLN B CA 1
ATOM 4031 C C . GLN B 1 210 ? -5.641 -22.469 8.258 1 84.81 210 GLN B C 1
ATOM 4033 O O . GLN B 1 210 ? -5.344 -21.609 9.078 1 84.81 210 GLN B O 1
ATOM 4038 N N . ASP B 1 211 ? -5.953 -22.219 7.039 1 84.5 211 ASP B N 1
ATOM 4039 C CA . ASP B 1 211 ? -6.027 -20.828 6.582 1 84.5 211 ASP B CA 1
ATOM 4040 C C . ASP B 1 211 ? -7.094 -20.062 7.352 1 84.5 211 ASP B C 1
ATOM 4042 O O . ASP B 1 211 ? -6.914 -18.875 7.656 1 84.5 211 ASP B O 1
ATOM 4046 N N . THR B 1 212 ? -8.18 -20.734 7.594 1 89.44 212 THR B N 1
ATOM 4047 C CA . THR B 1 212 ? -9.273 -20.125 8.336 1 89.44 212 THR B CA 1
ATOM 4048 C C . THR B 1 212 ? -8.828 -19.766 9.75 1 89.44 212 THR B C 1
ATOM 4050 O O . THR B 1 212 ? -9.102 -18.656 10.234 1 89.44 212 THR B O 1
ATOM 4053 N N . ILE B 1 213 ? -8.148 -20.641 10.352 1 89.12 213 ILE B N 1
ATOM 4054 C CA . ILE B 1 213 ? -7.672 -20.422 11.719 1 89.12 213 ILE B CA 1
ATOM 4055 C C . ILE B 1 213 ? -6.68 -19.266 11.742 1 89.12 213 ILE B C 1
ATOM 4057 O O . ILE B 1 213 ? -6.777 -18.375 12.586 1 89.12 213 ILE B O 1
ATOM 4061 N N . ASP B 1 214 ? -5.734 -19.203 10.852 1 83.25 214 ASP B N 1
ATOM 4062 C CA . ASP B 1 214 ? -4.73 -18.141 10.789 1 83.25 214 ASP B CA 1
ATOM 4063 C C . ASP B 1 214 ? -5.383 -16.781 10.586 1 83.25 214 ASP B C 1
ATOM 4065 O O . ASP B 1 214 ? -5.016 -15.812 11.258 1 83.25 214 ASP B O 1
ATOM 4069 N N . LEU B 1 215 ? -6.293 -16.828 9.664 1 87.62 215 LEU B N 1
ATOM 4070 C CA . LEU B 1 215 ? -6.977 -15.578 9.375 1 87.62 215 LEU B CA 1
ATOM 4071 C C . LEU B 1 215 ? -7.82 -15.125 10.562 1 87.62 215 LEU B C 1
ATOM 4073 O O . LEU B 1 215 ? -7.855 -13.938 10.891 1 87.62 215 LEU B O 1
ATOM 4077 N N . LEU B 1 216 ? -8.414 -16.078 11.195 1 92.06 216 LEU B N 1
ATOM 4078 C CA . LEU B 1 216 ? -9.242 -15.773 12.352 1 92.06 216 LEU B CA 1
ATOM 4079 C C . LEU B 1 216 ? -8.406 -15.18 13.477 1 92.06 216 LEU B C 1
ATOM 4081 O O . LEU B 1 216 ? -8.805 -14.18 14.086 1 92.06 216 LEU B O 1
ATOM 4085 N N . ILE B 1 217 ? -7.32 -15.719 13.734 1 86.81 217 ILE B N 1
ATOM 4086 C CA . ILE B 1 217 ? -6.43 -15.219 14.781 1 86.81 217 ILE B CA 1
ATOM 4087 C C . ILE B 1 217 ? -5.977 -13.805 14.438 1 86.81 217 ILE B C 1
ATOM 4089 O O . ILE B 1 217 ? -6.035 -12.906 15.281 1 86.81 217 ILE B O 1
ATOM 4093 N N . ALA B 1 218 ? -5.531 -13.602 13.258 1 83.38 218 ALA B N 1
ATOM 4094 C CA . ALA B 1 218 ? -5.035 -12.297 12.82 1 83.38 218 ALA B CA 1
ATOM 4095 C C . ALA B 1 218 ? -6.121 -11.234 12.938 1 83.38 218 ALA B C 1
ATOM 4097 O O . ALA B 1 218 ? -5.871 -10.141 13.453 1 83.38 218 ALA B O 1
ATOM 4098 N N . ILE B 1 219 ? -7.316 -11.555 12.461 1 88.5 219 ILE B N 1
ATOM 4099 C CA . ILE B 1 219 ? -8.422 -10.594 12.477 1 88.5 219 ILE B CA 1
ATOM 4100 C C . ILE B 1 219 ? -8.852 -10.32 13.914 1 88.5 219 ILE B C 1
ATOM 4102 O O . ILE B 1 219 ? -9.172 -9.188 14.266 1 88.5 219 ILE B O 1
ATOM 4106 N N . SER B 1 220 ? -8.82 -11.375 14.727 1 90.31 220 SER B N 1
ATOM 4107 C CA . SER B 1 220 ? -9.25 -11.219 16.109 1 90.31 220 SER B CA 1
ATOM 4108 C C . SER B 1 220 ? -8.359 -10.242 16.875 1 90.31 220 SER B C 1
ATOM 4110 O O . SER B 1 220 ? -8.859 -9.414 17.641 1 90.31 220 SER B O 1
ATOM 4112 N N . ILE B 1 221 ? -7.141 -10.227 16.703 1 78.5 221 ILE B N 1
ATOM 4113 C CA . ILE B 1 221 ? -6.195 -9.352 17.391 1 78.5 221 ILE B CA 1
ATOM 4114 C C . ILE B 1 221 ? -6.434 -7.902 16.953 1 78.5 221 ILE B C 1
ATOM 4116 O O . ILE B 1 221 ? -6.461 -6.996 17.797 1 78.5 221 ILE B O 1
ATOM 4120 N N . HIS B 1 222 ? -6.637 -7.742 15.766 1 82.31 222 HIS B N 1
ATOM 4121 C CA . HIS B 1 222 ? -6.742 -6.398 15.211 1 82.31 222 HIS B CA 1
ATOM 4122 C C . HIS B 1 222 ? -8.141 -5.824 15.414 1 82.31 222 HIS B C 1
ATOM 4124 O O . HIS B 1 222 ? -8.305 -4.617 15.594 1 82.31 222 HIS B O 1
ATOM 4130 N N . LYS B 1 223 ? -9.156 -6.711 15.469 1 89.56 223 LYS B N 1
ATOM 4131 C CA . LYS B 1 223 ? -10.539 -6.254 15.531 1 89.56 223 LYS B CA 1
ATOM 4132 C C . LYS B 1 223 ? -10.844 -5.578 16.859 1 89.56 223 LYS B C 1
ATOM 4134 O O . LYS B 1 223 ? -11.523 -4.551 16.906 1 89.56 223 LYS B O 1
ATOM 4139 N N . GLY B 1 224 ? -10.281 -6.129 17.953 1 87 224 GLY B N 1
ATOM 4140 C CA . GLY B 1 224 ? -10.477 -5.512 19.266 1 87 224 GLY B CA 1
ATOM 4141 C C . GLY B 1 224 ? -9.852 -4.133 19.375 1 87 224 GLY B C 1
ATOM 4142 O O . GLY B 1 224 ? -10.5 -3.191 19.828 1 87 224 GLY B O 1
ATOM 4143 N N . ILE B 1 225 ? -8.703 -3.988 18.891 1 83.56 225 ILE B N 1
ATOM 4144 C CA . ILE B 1 225 ? -7.977 -2.727 18.953 1 83.56 225 ILE B CA 1
ATOM 4145 C C . ILE B 1 225 ? -8.625 -1.702 18.031 1 83.56 225 ILE B C 1
ATOM 4147 O O . ILE B 1 225 ? -8.789 -0.536 18.406 1 83.56 225 ILE B O 1
ATOM 4151 N N . GLU B 1 226 ? -8.984 -2.16 16.906 1 85.75 226 GLU B N 1
ATOM 4152 C CA . GLU B 1 226 ? -9.625 -1.293 15.922 1 85.75 226 GLU B CA 1
ATOM 4153 C C . GLU B 1 226 ? -10.922 -0.706 16.453 1 85.75 226 GLU B C 1
ATOM 4155 O O . GLU B 1 226 ? -11.164 0.498 16.344 1 85.75 226 GLU B O 1
ATOM 4160 N N . SER B 1 227 ? -11.719 -1.581 16.984 1 90.06 227 SER B N 1
ATOM 4161 C CA . SER B 1 227 ? -12.992 -1.121 17.531 1 90.06 227 SER B CA 1
ATOM 4162 C C . SER B 1 227 ? -12.789 -0.119 18.656 1 90.06 227 SER B C 1
ATOM 4164 O O . SER B 1 227 ? -13.477 0.897 18.734 1 90.06 227 SER B O 1
ATOM 4166 N N . PHE B 1 228 ? -11.859 -0.367 19.469 1 86.38 228 PHE B N 1
ATOM 4167 C CA . PHE B 1 228 ? -11.547 0.536 20.578 1 86.38 228 PHE B CA 1
ATOM 4168 C C . PHE B 1 228 ? -11.148 1.911 20.047 1 86.38 228 PHE B C 1
ATOM 4170 O O . PHE B 1 228 ? -11.68 2.93 20.5 1 86.38 228 PHE B O 1
ATOM 4177 N N . THR B 1 229 ? -10.281 1.962 19.109 1 80.69 229 THR B N 1
ATOM 4178 C CA . THR B 1 229 ? -9.742 3.209 18.578 1 80.69 229 THR B CA 1
ATOM 4179 C C . THR B 1 229 ? -10.812 3.986 17.828 1 80.69 229 THR B C 1
ATOM 4181 O O . THR B 1 229 ? -10.93 5.203 17.969 1 80.69 229 THR B O 1
ATOM 4184 N N . VAL B 1 230 ? -11.562 3.297 17.047 1 83.38 230 VAL B N 1
ATOM 4185 C CA . VAL B 1 230 ? -12.602 3.939 16.25 1 83.38 230 VAL B CA 1
ATOM 4186 C C . VAL B 1 230 ? -13.664 4.539 17.172 1 83.38 230 VAL B C 1
ATOM 4188 O O . VAL B 1 230 ? -14.039 5.703 17.016 1 83.38 230 VAL B O 1
ATOM 4191 N N . LEU B 1 231 ? -14.141 3.803 18.125 1 87.5 231 LEU B N 1
ATOM 4192 C CA . LEU B 1 231 ? -15.227 4.262 18.969 1 87.5 231 LEU B CA 1
ATOM 4193 C C . LEU B 1 231 ? -14.734 5.305 19.969 1 87.5 231 LEU B C 1
ATOM 4195 O O . LEU B 1 231 ? -15.516 6.109 20.484 1 87.5 231 LEU B O 1
ATOM 4199 N N . LEU B 1 232 ? -13.445 5.266 20.266 1 82.56 232 LEU B N 1
ATOM 4200 C CA . LEU B 1 232 ? -12.867 6.352 21.047 1 82.56 232 LEU B CA 1
ATOM 4201 C C . LEU B 1 232 ? -13 7.684 20.312 1 82.56 232 LEU B C 1
ATOM 4203 O O . LEU B 1 232 ? -13.305 8.711 20.922 1 82.56 232 LEU B O 1
ATOM 4207 N N . ARG B 1 233 ? -12.789 7.645 19.031 1 77.81 233 ARG B N 1
ATOM 4208 C CA . ARG B 1 233 ? -12.945 8.844 18.219 1 77.81 233 ARG B CA 1
ATOM 4209 C C . ARG B 1 233 ? -14.398 9.297 18.172 1 77.81 233 ARG B C 1
ATOM 4211 O O . ARG B 1 233 ? -14.688 10.492 18.25 1 77.81 233 ARG B O 1
ATOM 4218 N N . PHE B 1 234 ? -15.266 8.352 18.078 1 83.75 234 PHE B N 1
ATOM 4219 C CA . PHE B 1 234 ? -16.688 8.656 18.062 1 83.75 234 PHE B CA 1
ATOM 4220 C C . PHE B 1 234 ? -17.156 9.203 19.406 1 83.75 234 PHE B C 1
ATOM 4222 O O . PHE B 1 234 ? -18.031 10.062 19.469 1 83.75 234 PHE B O 1
ATOM 4229 N N . ALA B 1 235 ? -16.531 8.711 20.422 1 83.38 235 ALA B N 1
ATOM 4230 C CA . ALA B 1 235 ? -16.906 9.133 21.781 1 83.38 235 ALA B CA 1
ATOM 4231 C C . ALA B 1 235 ? -16.562 10.602 22 1 83.38 235 ALA B C 1
ATOM 4233 O O . ALA B 1 235 ? -17.156 11.266 22.859 1 83.38 235 ALA B O 1
ATOM 4234 N N . GLN B 1 236 ? -15.633 11.094 21.266 1 76.06 236 GLN B N 1
ATOM 4235 C CA . GLN B 1 236 ? -15.172 12.469 21.422 1 76.06 236 GLN B CA 1
ATOM 4236 C C . GLN B 1 236 ? -16.062 13.438 20.656 1 76.06 236 GLN B C 1
ATOM 4238 O O . GLN B 1 236 ? -15.914 14.656 20.781 1 76.06 236 GLN B O 1
ATOM 4243 N N . LEU B 1 237 ? -16.906 12.844 19.828 1 77.69 237 LEU B N 1
ATOM 4244 C CA . LEU B 1 237 ? -17.859 13.695 19.125 1 77.69 237 LEU B CA 1
ATOM 4245 C C . LEU B 1 237 ? -18.828 14.336 20.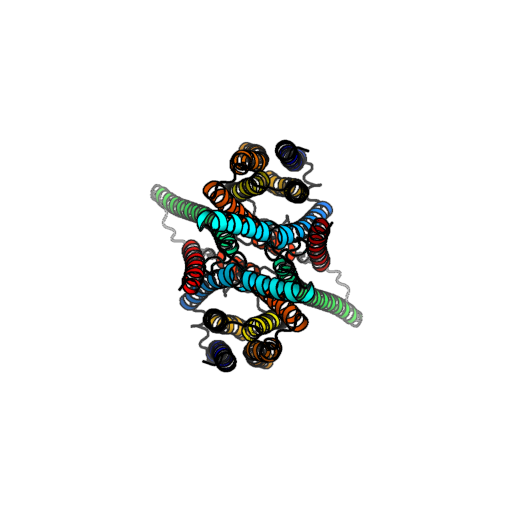109 1 77.69 237 LEU B C 1
ATOM 4247 O O . LEU B 1 237 ? -19.422 13.656 20.953 1 77.69 237 LEU B O 1
ATOM 4251 N N . PRO B 1 238 ? -18.688 15.68 20 1 77.19 238 PRO B N 1
ATOM 4252 C CA . PRO B 1 238 ? -19.609 16.328 20.938 1 77.19 238 PRO B CA 1
ATOM 4253 C C . PRO B 1 238 ? -21.078 16.031 20.625 1 77.19 238 PRO B C 1
ATOM 4255 O O . PRO B 1 238 ? -21.5 16.172 19.469 1 77.19 238 PRO B O 1
ATOM 4258 N N . GLY B 1 239 ? -21.672 15.695 21.516 1 76.88 239 GLY B N 1
ATOM 4259 C CA . GLY B 1 239 ? -23.078 15.391 21.328 1 76.88 239 GLY B CA 1
ATOM 4260 C C . GLY B 1 239 ? -23.328 14.242 20.391 1 76.88 239 GLY B C 1
ATOM 4261 O O . GLY B 1 239 ? -22.484 13.359 20.234 1 76.88 239 GLY B O 1
ATOM 4262 N N . ARG B 1 240 ? -24.344 13.703 20.078 1 79.5 240 ARG B N 1
ATOM 4263 C CA . ARG B 1 240 ? -24.734 12.75 19.047 1 79.5 240 ARG B CA 1
ATOM 4264 C C . ARG B 1 240 ? -24.688 11.32 19.562 1 79.5 240 ARG B C 1
ATOM 4266 O O . ARG B 1 240 ? -24.078 10.445 18.938 1 79.5 240 ARG B O 1
ATOM 4273 N N . ASP B 1 241 ? -25.297 11.016 20.547 1 87.31 241 ASP B N 1
ATOM 4274 C CA . ASP B 1 241 ? -25.281 9.703 21.188 1 87.31 241 ASP B CA 1
ATOM 4275 C C . ASP B 1 241 ? -25.812 8.625 20.25 1 87.31 241 ASP B C 1
ATOM 4277 O O . ASP B 1 241 ? -25.344 7.484 20.281 1 87.31 241 ASP B O 1
ATOM 4281 N N . VAL B 1 242 ? -26.719 9.016 19.453 1 89.81 242 VAL B N 1
ATOM 4282 C CA . VAL B 1 242 ? -27.281 8.055 18.516 1 89.81 242 VAL B CA 1
ATOM 4283 C C . VAL B 1 242 ? -26.203 7.59 17.547 1 89.81 242 VAL B C 1
ATOM 4285 O O . VAL B 1 242 ? -26.078 6.398 17.266 1 89.81 242 VAL B O 1
ATOM 4288 N N . LEU B 1 243 ? -25.391 8.508 17.141 1 88.94 243 LEU B N 1
ATOM 4289 C CA . LEU B 1 243 ? -24.328 8.18 16.219 1 88.94 243 LEU B CA 1
ATOM 4290 C C . LEU B 1 243 ? -23.266 7.297 16.875 1 88.94 243 LEU B C 1
ATOM 4292 O O . LEU B 1 243 ? -22.781 6.344 16.281 1 88.94 243 LEU B O 1
ATOM 4296 N N . LYS B 1 244 ? -23.062 7.582 18.078 1 89.12 244 LYS B N 1
ATOM 4297 C CA . LYS B 1 244 ? -22.062 6.812 18.812 1 89.12 244 LYS B CA 1
ATOM 4298 C C . LYS B 1 244 ? -22.516 5.359 18.984 1 89.12 244 LYS B C 1
ATOM 4300 O O . LYS B 1 244 ? -21.781 4.434 18.625 1 89.12 244 LYS B O 1
ATOM 4305 N N . TRP B 1 245 ? -23.734 5.215 19.453 1 92.19 245 TRP B N 1
ATOM 4306 C CA . TRP B 1 245 ? -24.234 3.875 19.734 1 92.19 245 TRP B CA 1
ATOM 4307 C C . TRP B 1 245 ? -24.516 3.107 18.453 1 92.19 245 TRP B C 1
ATOM 4309 O O . TRP B 1 245 ? -24.281 1.896 18.391 1 92.19 245 TRP B O 1
ATOM 4319 N N . SER B 1 246 ? -24.969 3.785 17.5 1 93.19 246 SER B N 1
ATOM 4320 C CA . SER B 1 246 ? -25.188 3.113 16.219 1 93.19 246 SER B CA 1
ATOM 4321 C C . SER B 1 246 ? -23.875 2.658 15.602 1 93.19 246 SER B C 1
ATOM 4323 O O . SER B 1 246 ? -23.812 1.602 14.969 1 93.19 246 SER B O 1
ATOM 4325 N N . SER B 1 247 ? -22.844 3.486 15.688 1 92 247 SER B N 1
ATOM 4326 C CA . SER B 1 247 ? -21.531 3.107 15.141 1 92 247 SER B CA 1
ATOM 4327 C C . SER B 1 247 ? -21.016 1.834 15.797 1 92 247 SER B C 1
ATOM 4329 O O . SER B 1 247 ? -20.391 0.998 15.133 1 92 247 SER B O 1
ATOM 4331 N N . LEU B 1 248 ? -21.297 1.697 17.109 1 94.06 248 LEU B N 1
ATOM 4332 C CA . LEU B 1 248 ? -20.891 0.491 17.828 1 94.06 248 LEU B CA 1
ATOM 4333 C C . LEU B 1 248 ? -21.578 -0.74 17.25 1 94.06 248 LEU B C 1
ATOM 4335 O O . LEU B 1 248 ? -20.922 -1.738 16.938 1 94.06 248 LEU B O 1
ATOM 4339 N N . VAL B 1 249 ? -22.812 -0.608 17.047 1 94.94 249 VAL B N 1
ATOM 4340 C CA . VAL B 1 249 ? -23.609 -1.727 16.562 1 94.94 249 VAL B CA 1
ATOM 4341 C C . VAL B 1 249 ? -23.219 -2.047 15.117 1 94.94 249 VAL B C 1
ATO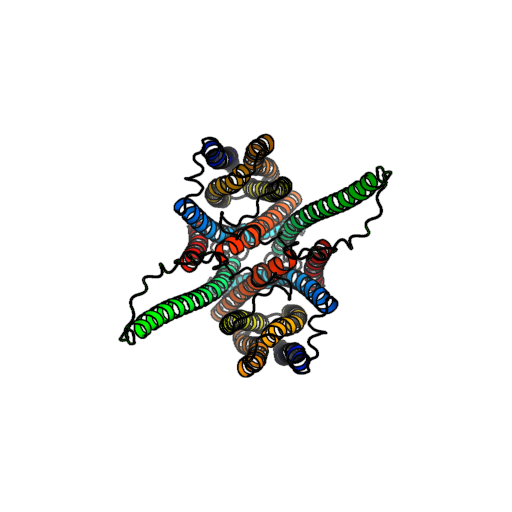M 4343 O O . VAL B 1 249 ? -22.953 -3.203 14.781 1 94.94 249 VAL B O 1
ATOM 4346 N N . ILE B 1 250 ? -23.172 -1.102 14.328 1 94.38 250 ILE B N 1
ATOM 4347 C CA . ILE B 1 250 ? -22.859 -1.29 12.914 1 94.38 250 ILE B CA 1
ATOM 4348 C C . ILE B 1 250 ? -21.469 -1.895 12.766 1 94.38 250 ILE B C 1
ATOM 4350 O O . ILE B 1 250 ? -21.281 -2.896 12.07 1 94.38 250 ILE B O 1
ATOM 4354 N N . PHE B 1 251 ? -20.516 -1.324 13.406 1 92.44 251 PHE B N 1
ATOM 4355 C CA . PHE B 1 251 ? -19.141 -1.774 13.289 1 92.44 251 PHE B CA 1
ATOM 4356 C C . PHE B 1 251 ? -19 -3.209 13.789 1 92.44 251 PHE B C 1
ATOM 4358 O O . PHE B 1 251 ? -18.266 -4.004 13.195 1 92.44 251 PHE B O 1
ATOM 4365 N N . SER B 1 252 ? -19.719 -3.564 14.852 1 95.25 252 SER B N 1
ATOM 4366 C CA . SER B 1 252 ? -19.594 -4.895 15.438 1 95.25 252 SER B CA 1
ATOM 4367 C C . SER B 1 252 ? -20.266 -5.949 14.562 1 95.25 252 SER B C 1
ATOM 4369 O O . SER B 1 252 ? -19.906 -7.129 14.633 1 95.25 252 SER B O 1
ATOM 4371 N N . LEU B 1 253 ? -21.156 -5.547 13.695 1 96.12 253 LEU B N 1
ATOM 4372 C CA . LEU B 1 253 ? -21.922 -6.504 12.898 1 96.12 253 LEU B CA 1
ATOM 4373 C C . LEU B 1 253 ? -21.297 -6.699 11.523 1 96.12 253 LEU B C 1
ATOM 4375 O O . LEU B 1 253 ? -21.609 -7.66 10.82 1 96.12 253 LEU B O 1
ATOM 4379 N N . THR B 1 254 ? -20.453 -5.895 11.102 1 9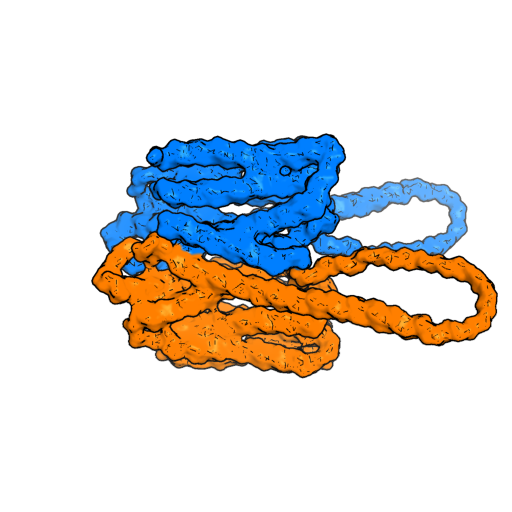4.75 254 THR B N 1
ATOM 4380 C CA . THR B 1 254 ? -19.938 -5.914 9.742 1 94.75 254 THR B CA 1
ATOM 4381 C C . THR B 1 254 ? -19.203 -7.223 9.453 1 94.75 254 THR B C 1
ATOM 4383 O O . THR B 1 254 ? -19.484 -7.895 8.461 1 94.75 254 THR B O 1
ATOM 4386 N N . SER B 1 255 ? -18.266 -7.633 10.359 1 96 255 SER B N 1
ATOM 4387 C CA . SER B 1 255 ? -17.5 -8.852 10.141 1 96 255 SER B CA 1
ATOM 4388 C C . SER B 1 255 ? -18.391 -10.086 10.203 1 96 255 SER B C 1
ATOM 4390 O O . SER B 1 255 ? -18.328 -10.961 9.328 1 96 255 SER B O 1
ATOM 4392 N N . PRO B 1 256 ? -19.281 -10.18 11.211 1 96.31 256 PRO B N 1
ATOM 4393 C CA . PRO B 1 256 ? -20.203 -11.312 11.258 1 96.31 256 PRO B CA 1
ATOM 4394 C C . PRO B 1 256 ? -21.078 -11.422 10 1 96.31 256 PRO B C 1
ATOM 4396 O O . PRO B 1 256 ? -21.281 -12.523 9.484 1 96.31 256 PRO B O 1
ATOM 4399 N N . ILE B 1 257 ? -21.578 -10.344 9.523 1 96.81 257 ILE B N 1
ATOM 4400 C CA . ILE B 1 257 ? -22.375 -10.352 8.312 1 96.81 257 ILE B CA 1
ATOM 4401 C C . ILE B 1 257 ? -21.531 -10.844 7.137 1 96.81 257 ILE B C 1
ATOM 4403 O O . ILE B 1 257 ? -22 -11.664 6.336 1 96.81 257 ILE B O 1
ATOM 4407 N N . GLY B 1 258 ? -20.359 -10.375 7.023 1 96.69 258 GLY B N 1
ATOM 4408 C CA . GLY B 1 258 ? -19.469 -10.82 5.973 1 96.69 258 GLY B CA 1
ATOM 4409 C C . GLY B 1 258 ? -19.203 -12.312 6.004 1 96.69 258 GLY B C 1
ATOM 4410 O O . GLY B 1 258 ? -19.25 -12.977 4.969 1 96.69 258 GLY B O 1
ATOM 4411 N N . ILE B 1 259 ? -18.922 -12.797 7.219 1 96.62 259 ILE B N 1
ATOM 4412 C CA . ILE B 1 259 ? -18.703 -14.227 7.375 1 96.62 259 ILE B CA 1
ATOM 4413 C C . ILE B 1 259 ? -19.953 -15 6.949 1 96.62 259 ILE B C 1
ATOM 4415 O O . ILE B 1 259 ? -19.859 -15.992 6.23 1 96.62 259 ILE B O 1
ATOM 4419 N N . GLY B 1 260 ? -21.094 -14.57 7.387 1 95.19 260 GLY B N 1
ATOM 4420 C CA . GLY B 1 260 ? -22.359 -15.211 7.043 1 95.19 260 GLY B CA 1
ATOM 4421 C C . GLY B 1 260 ? -22.594 -15.281 5.547 1 95.19 260 GLY B C 1
ATOM 4422 O O . GLY B 1 260 ? -23.109 -16.281 5.043 1 95.19 260 GLY B O 1
ATOM 4423 N N . ILE B 1 261 ? -22.219 -14.25 4.824 1 93.44 261 ILE B N 1
ATOM 4424 C CA . ILE B 1 261 ? -22.375 -14.219 3.373 1 93.44 261 ILE B CA 1
ATOM 4425 C C . ILE B 1 261 ? -21.328 -15.133 2.725 1 93.44 261 ILE B C 1
ATOM 4427 O O . ILE B 1 261 ? -21.609 -15.766 1.707 1 93.44 261 ILE B O 1
ATOM 4431 N N . GLY B 1 262 ? -20.172 -15.18 3.312 1 94.19 262 GLY B N 1
ATOM 4432 C CA . GLY B 1 262 ? -19.062 -15.945 2.756 1 94.19 262 GLY B CA 1
ATOM 4433 C C . GLY B 1 262 ? -19.266 -17.453 2.883 1 94.19 262 GLY B C 1
ATOM 4434 O O . GLY B 1 262 ? -18.875 -18.203 1.994 1 94.19 262 GLY B O 1
ATOM 4435 N N . ILE B 1 263 ? -19.922 -17.969 3.939 1 91.88 263 ILE B N 1
ATOM 4436 C CA . ILE B 1 263 ? -20.031 -19.375 4.262 1 91.88 263 ILE B CA 1
ATOM 4437 C C . ILE B 1 263 ? -20.781 -20.109 3.143 1 91.88 263 ILE B C 1
ATOM 4439 O O . ILE B 1 263 ? -20.281 -21.094 2.607 1 91.88 263 ILE B O 1
ATOM 4443 N N . PRO B 1 264 ? -21.922 -19.609 2.646 1 88.38 264 PRO B N 1
ATOM 4444 C CA . PRO B 1 264 ? -22.609 -20.328 1.565 1 88.38 264 PRO B CA 1
ATOM 4445 C C . PRO B 1 264 ? -21.844 -20.266 0.246 1 88.38 264 PRO B C 1
ATOM 4447 O O . PRO B 1 264 ? -22.016 -21.141 -0.609 1 88.38 264 PRO B O 1
ATOM 4450 N N . LEU B 1 265 ? -20.984 -19.344 0.091 1 87.19 265 LEU B N 1
ATOM 4451 C CA . LEU B 1 265 ? -20.25 -19.188 -1.158 1 87.19 265 LEU B CA 1
ATOM 4452 C C . LEU B 1 265 ? -18.984 -20.047 -1.165 1 87.19 265 LEU B C 1
ATOM 4454 O O . LEU B 1 265 ? -18.391 -20.266 -2.219 1 87.19 265 LEU B O 1
ATOM 4458 N N . ALA B 1 266 ? -18.516 -20.484 -0.047 1 82.94 266 ALA B N 1
ATOM 4459 C CA . ALA B 1 266 ? -17.328 -21.328 0.075 1 82.94 266 ALA B CA 1
ATOM 4460 C C . ALA B 1 266 ? -17.672 -22.797 -0.15 1 82.94 266 ALA B C 1
ATOM 4462 O O . ALA B 1 266 ? -16.781 -23.641 -0.198 1 82.94 266 ALA B O 1
ATOM 4463 N N . ASP B 1 267 ? -18.875 -23.172 -0.624 1 69.19 267 ASP B N 1
ATOM 4464 C CA . ASP B 1 267 ? -19.359 -24.562 -0.711 1 69.19 267 ASP B CA 1
ATOM 4465 C C . ASP B 1 267 ? -18.484 -25.375 -1.665 1 69.19 267 ASP B C 1
ATOM 4467 O O . ASP B 1 267 ? -18.266 -24.984 -2.811 1 69.19 267 ASP B O 1
ATOM 4471 N N . PRO B 1 268 ? -17.859 -26.344 -1.128 1 59.06 268 PRO B N 1
ATOM 4472 C CA . PRO B 1 268 ? -16.969 -27.266 -1.842 1 59.06 268 PRO B CA 1
ATOM 4473 C C . PRO B 1 268 ? -17.609 -27.828 -3.109 1 59.06 268 PRO B C 1
ATOM 4475 O O . PRO B 1 268 ? -16.906 -28.422 -3.938 1 59.06 268 PRO B O 1
ATOM 4478 N N . SER B 1 269 ? -19.016 -27.766 -3.162 1 59.97 269 SER B N 1
ATOM 4479 C CA . SER B 1 269 ? -19.453 -28.328 -4.441 1 59.97 269 SER B CA 1
ATOM 4480 C C . SER B 1 269 ? -18.922 -27.484 -5.609 1 59.97 269 SER B C 1
ATOM 4482 O O . SER B 1 269 ? -19.312 -26.328 -5.773 1 59.97 269 SER B O 1
ATOM 4484 N N . VAL B 1 270 ? -17.531 -27.672 -5.723 1 61 270 VAL B N 1
ATOM 4485 C CA . VAL B 1 270 ? -16.484 -26.938 -6.418 1 61 270 VAL B CA 1
ATOM 4486 C C . VAL B 1 270 ? -16.766 -26.922 -7.918 1 61 270 VAL B C 1
ATOM 4488 O O . VAL B 1 270 ? -16.5 -27.906 -8.617 1 61 270 VAL B O 1
ATOM 4491 N N . ASN B 1 271 ? -17.922 -26.156 -8.273 1 80.19 271 ASN B N 1
ATOM 4492 C CA . ASN B 1 271 ? -17.891 -25.891 -9.711 1 80.19 271 ASN B CA 1
ATOM 4493 C C . ASN B 1 271 ? -17.047 -24.672 -10.031 1 80.19 271 ASN B C 1
ATOM 4495 O O . ASN B 1 271 ? -16.734 -23.875 -9.141 1 80.19 271 ASN B O 1
ATOM 4499 N N . ALA B 1 272 ? -16.719 -24.641 -11.188 1 84.06 272 ALA B N 1
ATOM 4500 C CA . ALA B 1 272 ? -15.797 -23.625 -11.68 1 84.06 272 ALA B CA 1
ATOM 4501 C C . ALA B 1 272 ? -16.344 -22.219 -11.43 1 84.06 272 ALA B C 1
ATOM 4503 O O . ALA B 1 272 ? -15.609 -21.312 -11.047 1 84.06 272 ALA B O 1
ATOM 4504 N N . ASP B 1 273 ? -17.672 -22.062 -11.492 1 85.12 273 ASP B N 1
ATOM 4505 C CA . ASP B 1 273 ? -18.297 -20.766 -11.305 1 85.12 273 ASP B CA 1
ATOM 4506 C C . ASP B 1 273 ? -18.234 -20.328 -9.844 1 85.12 273 ASP B C 1
ATOM 4508 O O . ASP B 1 273 ? -17.984 -19.156 -9.547 1 85.12 273 ASP B O 1
ATOM 4512 N N . ALA B 1 274 ? -18.531 -21.312 -9.047 1 84.94 274 ALA B N 1
ATOM 4513 C CA . ALA B 1 274 ? -18.484 -21.016 -7.621 1 84.94 274 ALA B CA 1
ATOM 4514 C C . ALA B 1 274 ? -17.062 -20.625 -7.188 1 84.94 274 ALA B C 1
ATOM 4516 O O . ALA B 1 274 ? -16.891 -19.719 -6.383 1 84.94 274 ALA B O 1
ATOM 4517 N N . LEU B 1 275 ? -16.156 -21.219 -7.766 1 87.44 275 LEU B N 1
ATOM 4518 C CA . LEU B 1 275 ? -14.758 -20.922 -7.449 1 87.44 275 LEU B CA 1
ATOM 4519 C C . LEU B 1 275 ? -14.367 -19.547 -7.98 1 87.44 275 LEU B C 1
ATOM 4521 O O . LEU B 1 275 ? -13.617 -18.828 -7.324 1 87.44 275 LEU B O 1
ATOM 4525 N N . LEU B 1 276 ? -14.859 -19.234 -9.086 1 89.19 276 LEU B N 1
ATOM 4526 C CA . LEU B 1 276 ? -14.562 -17.938 -9.664 1 89.19 276 LEU B CA 1
ATOM 4527 C C . LEU B 1 276 ? -15.125 -16.812 -8.797 1 89.19 276 LEU B C 1
ATOM 4529 O O . LEU B 1 276 ? -14.445 -15.812 -8.555 1 89.19 276 LEU B O 1
ATOM 4533 N N . VAL B 1 277 ? -16.328 -17.078 -8.344 1 90 277 VAL B N 1
ATOM 4534 C CA . VAL B 1 277 ? -16.953 -16.078 -7.484 1 90 277 VAL B CA 1
ATOM 4535 C C . VAL B 1 277 ? -16.172 -15.969 -6.176 1 90 277 VAL B C 1
ATOM 4537 O O . VAL B 1 277 ? -15.922 -14.859 -5.688 1 90 277 VAL B O 1
ATOM 4540 N N . ASN B 1 278 ? -15.805 -17.062 -5.645 1 90.94 278 ASN B N 1
ATOM 4541 C CA . ASN B 1 278 ? -14.992 -17.078 -4.434 1 90.94 278 ASN B CA 1
ATOM 4542 C C . ASN B 1 278 ? -13.68 -16.328 -4.621 1 90.94 278 ASN B C 1
ATOM 4544 O O . ASN B 1 278 ? -13.32 -15.477 -3.793 1 90.94 278 ASN B O 1
ATOM 4548 N N . GLY B 1 279 ? -13.062 -16.578 -5.762 1 92.19 279 GLY B N 1
ATOM 4549 C CA . GLY B 1 279 ? -11.805 -15.914 -6.059 1 92.19 279 GLY B CA 1
ATOM 4550 C C . GLY B 1 279 ? -11.938 -14.414 -6.203 1 92.19 279 GLY B C 1
ATOM 4551 O O . GLY B 1 279 ? -11.109 -13.656 -5.684 1 92.19 279 GLY B O 1
ATOM 4552 N N . ILE B 1 280 ? -12.969 -14.008 -6.828 1 93.88 280 ILE B N 1
ATOM 4553 C CA . ILE B 1 280 ? -13.188 -12.586 -7.062 1 93.88 280 ILE B CA 1
ATOM 4554 C C . ILE B 1 280 ? -13.445 -11.875 -5.734 1 93.88 280 ILE B C 1
ATOM 4556 O O . ILE B 1 280 ? -12.828 -10.844 -5.445 1 93.88 280 ILE B O 1
ATOM 4560 N N . LEU B 1 281 ? -14.266 -12.469 -4.961 1 93.62 281 LEU B N 1
ATOM 4561 C CA . LEU B 1 281 ? -14.633 -11.836 -3.695 1 93.62 281 LEU B CA 1
ATOM 4562 C C . LEU B 1 281 ? -13.445 -11.836 -2.73 1 93.62 281 LEU B C 1
ATOM 4564 O O . LEU B 1 281 ? -13.211 -10.844 -2.033 1 93.62 281 LEU B O 1
ATOM 4568 N N . GLN B 1 282 ? -12.727 -12.883 -2.707 1 92.75 282 GLN B N 1
ATOM 4569 C CA . GLN B 1 282 ? -11.547 -12.93 -1.853 1 92.75 282 GLN B CA 1
ATOM 4570 C C . GLN B 1 282 ? -10.477 -11.961 -2.342 1 92.75 282 GLN B C 1
ATOM 4572 O O . GLN B 1 282 ? -9.742 -11.375 -1.539 1 92.75 282 GLN B O 1
ATOM 4577 N N . GLY B 1 283 ? -10.336 -11.875 -3.645 1 95.62 283 GLY B N 1
ATOM 4578 C CA . GLY B 1 283 ? -9.422 -10.875 -4.195 1 95.62 283 GLY B CA 1
ATOM 4579 C C . GLY B 1 283 ? -9.781 -9.461 -3.799 1 95.62 283 GLY B C 1
ATOM 4580 O O . GLY B 1 283 ? -8.914 -8.688 -3.387 1 95.62 283 GLY B O 1
ATOM 4581 N N . LEU B 1 284 ? -11.055 -9.164 -3.887 1 94.88 284 LEU B N 1
ATOM 4582 C CA . LEU B 1 284 ? -11.523 -7.848 -3.465 1 94.88 284 LEU B CA 1
ATOM 4583 C C . LEU B 1 284 ? -11.25 -7.625 -1.981 1 94.88 284 LEU B C 1
ATOM 4585 O O . LEU B 1 284 ? -10.828 -6.535 -1.58 1 94.88 284 LEU B O 1
ATOM 4589 N N . ALA B 1 285 ? -11.469 -8.656 -1.234 1 93 285 ALA B N 1
ATOM 4590 C CA . ALA B 1 285 ? -11.203 -8.57 0.198 1 93 285 ALA B CA 1
ATOM 4591 C C . ALA B 1 285 ? -9.719 -8.312 0.46 1 93 285 ALA B C 1
ATOM 4593 O O . ALA B 1 285 ? -9.367 -7.52 1.337 1 93 285 ALA B O 1
ATOM 4594 N N . THR B 1 286 ? -8.859 -8.961 -0.259 1 94 286 THR B N 1
ATOM 4595 C CA . THR B 1 286 ? -7.426 -8.758 -0.131 1 94 286 THR B CA 1
ATOM 4596 C C . THR B 1 286 ? -7.059 -7.297 -0.38 1 94 286 THR B C 1
ATOM 4598 O O . THR B 1 286 ? -6.234 -6.727 0.34 1 94 286 THR B O 1
ATOM 4601 N N . GLY B 1 287 ? -7.648 -6.699 -1.352 1 94 287 GLY B N 1
ATOM 4602 C CA . GLY B 1 287 ? -7.438 -5.285 -1.631 1 94 287 GLY B CA 1
ATOM 4603 C C . GLY B 1 287 ? -7.824 -4.387 -0.474 1 94 287 GLY B C 1
ATOM 4604 O O . GLY B 1 287 ? -7.16 -3.381 -0.213 1 94 287 GLY B O 1
ATOM 4605 N N . THR B 1 288 ? -8.867 -4.711 0.182 1 90.25 288 THR B N 1
ATOM 4606 C CA . THR B 1 288 ? -9.289 -3.92 1.334 1 90.25 288 THR B CA 1
ATOM 4607 C C . THR B 1 288 ? -8.273 -4.031 2.467 1 90.25 288 THR B C 1
ATOM 4609 O O . THR B 1 288 ? -8.023 -3.057 3.182 1 90.25 288 THR B O 1
ATOM 4612 N N . PHE B 1 289 ? -7.734 -5.258 2.643 1 88.44 289 PHE B N 1
ATOM 4613 C CA . PHE B 1 289 ? -6.676 -5.426 3.631 1 88.44 289 PHE B CA 1
ATOM 4614 C C . PHE B 1 289 ? -5.477 -4.547 3.299 1 88.44 289 PHE B C 1
ATOM 4616 O O . PHE B 1 289 ? -4.859 -3.965 4.195 1 88.44 289 PHE B O 1
ATOM 4623 N N . MET B 1 290 ? -5.195 -4.453 2.021 1 92.38 290 MET B N 1
ATOM 4624 C CA . MET B 1 290 ? -4.09 -3.604 1.585 1 92.38 290 MET B CA 1
ATOM 4625 C C . MET B 1 290 ? -4.383 -2.137 1.875 1 92.38 290 MET B C 1
ATOM 4627 O O . MET B 1 290 ? -3.502 -1.399 2.324 1 92.38 290 MET B O 1
ATOM 4631 N N . PHE B 1 291 ? -5.574 -1.725 1.652 1 89.62 291 PHE B N 1
ATOM 4632 C CA . PHE B 1 291 ? -5.961 -0.341 1.906 1 89.62 291 PHE B CA 1
ATOM 4633 C C . PHE B 1 291 ? -5.785 0.007 3.379 1 89.62 291 PHE B C 1
ATOM 4635 O O . PHE B 1 291 ? -5.207 1.042 3.715 1 89.62 291 PHE B O 1
ATOM 4642 N N . VAL B 1 292 ? -6.281 -0.829 4.219 1 83.81 292 VAL B N 1
ATOM 4643 C CA . VAL B 1 292 ? -6.191 -0.595 5.656 1 83.81 292 VAL B CA 1
ATOM 4644 C C . VAL B 1 292 ? -4.727 -0.504 6.07 1 83.81 292 VAL B C 1
ATOM 4646 O O . VAL B 1 292 ? -4.348 0.373 6.855 1 83.81 292 VAL B O 1
ATOM 4649 N N . THR B 1 293 ? -3.928 -1.35 5.547 1 88.38 293 THR B N 1
ATOM 4650 C CA . THR B 1 293 ? -2.516 -1.41 5.91 1 88.38 293 THR B CA 1
ATOM 4651 C C . THR B 1 293 ? -1.779 -0.164 5.426 1 88.38 293 THR B C 1
ATOM 4653 O O . THR B 1 293 ? -1.134 0.528 6.219 1 88.38 293 THR B O 1
ATOM 4656 N N . PHE B 1 294 ? -2.01 0.198 4.176 1 88.69 294 PHE B N 1
ATOM 4657 C CA . PHE B 1 294 ? -1.129 1.167 3.531 1 88.69 294 PHE B CA 1
ATOM 4658 C C . PHE B 1 294 ? -1.671 2.582 3.693 1 88.69 294 PHE B C 1
ATOM 4660 O O . PHE B 1 294 ? -0.918 3.555 3.605 1 88.69 294 PHE B O 1
ATOM 4667 N N . VAL B 1 295 ? -2.953 2.674 3.914 1 82.62 295 VAL B N 1
ATOM 4668 C CA . VAL B 1 295 ? -3.521 4.016 3.936 1 82.62 295 VAL B CA 1
ATOM 4669 C C . VAL B 1 295 ? -3.973 4.363 5.352 1 82.62 295 VAL B C 1
ATOM 4671 O O . VAL B 1 295 ? -3.781 5.492 5.812 1 82.62 295 VAL B O 1
ATOM 4674 N N . GLU B 1 296 ? -4.461 3.457 6.043 1 77.44 296 GLU B N 1
ATOM 4675 C CA . GLU B 1 296 ? -5.082 3.783 7.32 1 77.44 296 GLU B CA 1
ATOM 4676 C C . GLU B 1 296 ? -4.113 3.551 8.477 1 77.44 296 GLU B C 1
ATOM 4678 O O . GLU B 1 296 ? -4.133 4.285 9.469 1 77.44 296 GLU B O 1
ATOM 4683 N N . LEU B 1 297 ? -3.268 2.541 8.352 1 82.88 297 LEU B N 1
ATOM 4684 C CA . LEU B 1 297 ? -2.463 2.172 9.516 1 82.88 297 LEU B CA 1
ATOM 4685 C C . LEU B 1 297 ? -1.046 2.723 9.391 1 82.88 297 LEU B C 1
ATOM 4687 O O . LEU B 1 297 ? -0.615 3.527 10.219 1 82.88 297 LEU B O 1
ATOM 4691 N N . LEU B 1 298 ? -0.406 2.479 8.344 1 85.94 298 LEU B N 1
ATOM 4692 C CA . LEU B 1 298 ? 1.025 2.729 8.211 1 85.94 298 LEU B CA 1
ATOM 4693 C C . LEU B 1 298 ? 1.319 4.223 8.219 1 85.94 298 LEU B C 1
ATOM 4695 O O . LEU B 1 298 ? 2.119 4.699 9.031 1 85.94 298 LEU B O 1
ATOM 4699 N N . PRO B 1 299 ? 0.653 5.012 7.422 1 77.5 299 PRO B N 1
ATOM 4700 C CA . PRO B 1 299 ? 1.003 6.434 7.402 1 77.5 299 PRO B CA 1
ATOM 4701 C C . PRO B 1 299 ? 0.694 7.137 8.719 1 77.5 299 PRO B C 1
ATOM 4703 O O . PRO B 1 299 ? 1.448 8.016 9.148 1 77.5 299 PRO B O 1
ATOM 4706 N N . VAL B 1 300 ? -0.319 6.727 9.344 1 74.62 300 VAL B N 1
ATOM 4707 C CA . VAL B 1 300 ? -0.738 7.352 10.594 1 74.62 300 VAL B CA 1
ATOM 4708 C C . VAL B 1 300 ? 0.284 7.055 11.688 1 74.62 300 VAL B C 1
ATOM 4710 O O . VAL B 1 300 ? 0.69 7.953 12.43 1 74.62 300 VAL B O 1
ATOM 4713 N N . GLU B 1 301 ? 0.734 5.918 11.703 1 79.38 301 GLU B N 1
ATOM 4714 C CA . GLU B 1 301 ? 1.629 5.516 12.781 1 79.38 301 GLU B CA 1
ATOM 4715 C C . GLU B 1 301 ? 3.066 5.949 12.5 1 79.38 301 GLU B C 1
ATOM 4717 O O . GLU B 1 301 ? 3.805 6.305 13.414 1 79.38 301 GLU B O 1
ATOM 4722 N N . LEU B 1 302 ? 3.426 5.988 11.297 1 81.81 302 LEU B N 1
ATOM 4723 C CA . LEU B 1 302 ? 4.812 6.289 10.969 1 81.81 302 LEU B CA 1
ATOM 4724 C C . LEU B 1 302 ? 5.043 7.793 10.898 1 81.81 302 LEU B C 1
ATOM 4726 O O . LEU B 1 302 ? 6.184 8.258 10.922 1 81.81 302 LEU B O 1
ATOM 4730 N N . ALA B 1 303 ? 3.973 8.492 10.789 1 74.25 303 ALA B N 1
ATOM 4731 C CA . ALA B 1 303 ? 4.082 9.945 10.75 1 74.25 303 ALA B CA 1
ATOM 4732 C C . ALA B 1 303 ? 4.398 10.508 12.133 1 74.25 303 ALA B C 1
ATOM 4734 O O . ALA B 1 303 ? 5.02 11.57 12.258 1 74.25 303 ALA B O 1
ATOM 4735 N N . GLY B 1 304 ? 4.023 9.797 13.117 1 75.75 304 GLY B N 1
ATOM 4736 C CA . GLY B 1 304 ? 4.254 10.281 14.469 1 75.75 304 GLY B CA 1
ATOM 4737 C C . GLY B 1 304 ? 5.719 10.258 14.867 1 75.75 304 GLY B C 1
ATOM 4738 O O . GLY B 1 304 ? 6.445 9.328 14.516 1 75.75 304 GLY B O 1
ATOM 4739 N N . LYS B 1 305 ? 6.105 11.328 15.547 1 74.44 305 LYS B N 1
ATOM 4740 C CA . LYS B 1 305 ? 7.5 11.484 15.945 1 74.44 305 LYS B CA 1
ATOM 4741 C C . LYS B 1 305 ? 7.832 10.602 17.141 1 74.44 305 LYS B C 1
ATOM 4743 O O . LYS B 1 305 ? 8.992 10.234 17.359 1 74.44 305 LYS B O 1
ATOM 4748 N N . ASP B 1 306 ? 6.844 10.242 17.797 1 80.75 306 ASP B N 1
ATOM 4749 C CA . ASP B 1 306 ? 7.094 9.461 19 1 80.75 306 ASP B CA 1
ATOM 4750 C C . ASP B 1 306 ? 7.367 8 18.656 1 80.75 306 ASP B C 1
ATOM 4752 O O . ASP B 1 306 ? 6.68 7.41 17.828 1 80.75 306 ASP B O 1
ATOM 4756 N N . ASP B 1 307 ? 8.391 7.422 19.266 1 87.25 307 ASP B N 1
ATOM 4757 C CA . ASP B 1 307 ? 8.727 6.004 19.203 1 87.25 307 ASP B CA 1
ATOM 4758 C C . ASP B 1 307 ? 8.844 5.527 17.75 1 87.25 307 ASP B C 1
ATOM 4760 O O . ASP B 1 307 ? 8.312 4.477 17.391 1 87.25 307 ASP B O 1
ATOM 4764 N N . ARG B 1 308 ? 9.453 6.293 16.984 1 86.69 308 ARG B N 1
ATOM 4765 C CA . ARG B 1 308 ? 9.539 6.02 15.555 1 86.69 308 ARG B CA 1
ATOM 4766 C C . ARG B 1 308 ? 10.156 4.652 15.297 1 86.69 308 ARG B C 1
ATOM 4768 O O . ARG B 1 308 ? 9.562 3.814 14.609 1 86.69 308 ARG B O 1
ATOM 4775 N N . LEU B 1 309 ? 11.289 4.414 15.922 1 89.94 309 LEU B N 1
ATOM 4776 C CA . LEU B 1 309 ? 11.977 3.158 15.648 1 89.94 309 LEU B CA 1
ATOM 4777 C C . LEU B 1 309 ? 11.266 1.99 16.328 1 89.94 309 LEU B C 1
ATOM 4779 O O . LEU B 1 309 ? 11.266 0.874 15.805 1 89.94 309 LEU B O 1
ATOM 4783 N N . LEU B 1 310 ? 10.711 2.305 17.422 1 92.19 310 LEU B N 1
ATOM 4784 C CA . LEU B 1 310 ? 9.961 1.257 18.109 1 92.19 310 LEU B CA 1
ATOM 4785 C C . LEU B 1 310 ? 8.75 0.833 17.281 1 92.19 310 LEU B C 1
ATOM 4787 O O . LEU B 1 310 ? 8.445 -0.359 17.188 1 92.19 310 LEU B O 1
ATOM 4791 N N . LYS B 1 311 ? 8.109 1.771 16.75 1 92.56 311 LYS B N 1
ATOM 4792 C CA . LYS B 1 311 ? 6.969 1.469 15.883 1 92.56 311 LYS B CA 1
ATOM 4793 C C . LYS B 1 311 ? 7.406 0.661 14.664 1 92.56 311 LYS B C 1
ATOM 4795 O O . LYS B 1 311 ? 6.723 -0.282 14.258 1 92.56 311 LYS B O 1
ATOM 4800 N N . CYS B 1 312 ? 8.5 1.021 14.141 1 92.62 312 CYS B N 1
ATOM 4801 C CA . CYS B 1 312 ? 9.039 0.295 12.992 1 92.62 312 CYS B CA 1
ATOM 4802 C C . CYS B 1 312 ? 9.383 -1.142 13.375 1 92.62 312 CYS B C 1
ATOM 4804 O O . CYS B 1 312 ? 9.102 -2.07 12.609 1 92.62 312 CYS B O 1
ATOM 4806 N N . THR B 1 313 ? 9.938 -1.294 14.508 1 93.81 313 THR B N 1
ATOM 4807 C CA . THR B 1 313 ? 10.281 -2.629 14.977 1 93.81 313 THR B CA 1
ATOM 4808 C C . THR B 1 313 ? 9.016 -3.461 15.211 1 93.81 313 THR B C 1
ATOM 4810 O O . THR B 1 313 ? 8.984 -4.652 14.883 1 93.81 313 THR B O 1
ATOM 4813 N N . CYS B 1 314 ? 7.996 -2.838 15.734 1 93.19 314 CYS B N 1
ATOM 4814 C CA . CYS B 1 314 ? 6.727 -3.531 15.938 1 93.19 314 CYS B CA 1
ATOM 4815 C C . CYS B 1 314 ? 6.105 -3.939 14.609 1 93.19 314 CYS B C 1
ATOM 4817 O O . CYS B 1 314 ? 5.531 -5.023 14.492 1 93.19 314 CYS B O 1
ATOM 4819 N N . LEU B 1 315 ? 6.211 -3.09 13.672 1 94.38 315 LEU B N 1
ATOM 4820 C CA . LEU B 1 315 ? 5.734 -3.373 12.32 1 94.38 315 LEU B CA 1
ATOM 4821 C C . LEU B 1 315 ? 6.453 -4.582 11.734 1 94.38 315 LEU B C 1
ATOM 4823 O O . LEU B 1 315 ? 5.812 -5.508 11.234 1 94.38 315 LEU B O 1
ATOM 4827 N N . ILE B 1 316 ? 7.77 -4.617 11.891 1 95.5 316 ILE B N 1
ATOM 4828 C CA . ILE B 1 316 ? 8.602 -5.695 11.352 1 95.5 316 ILE B CA 1
ATOM 4829 C C . ILE B 1 316 ? 8.32 -6.984 12.117 1 95.5 316 ILE B C 1
ATOM 4831 O O . ILE B 1 316 ? 8.203 -8.055 11.516 1 95.5 316 ILE B O 1
ATOM 4835 N N . ALA B 1 317 ? 8.172 -6.867 13.359 1 94.31 317 ALA B N 1
ATOM 4836 C CA . ALA B 1 317 ? 7.887 -8.031 14.203 1 94.31 317 ALA B CA 1
ATOM 4837 C C . ALA B 1 317 ? 6.527 -8.633 13.859 1 94.31 317 ALA B C 1
ATOM 4839 O O . ALA B 1 317 ? 6.375 -9.852 13.805 1 94.31 317 ALA B O 1
ATOM 4840 N N . GLY B 1 318 ? 5.566 -7.797 13.703 1 92.12 318 GLY B N 1
ATOM 4841 C CA . GLY B 1 318 ? 4.258 -8.281 13.297 1 92.12 318 GLY B CA 1
ATOM 4842 C C . GLY B 1 318 ? 4.281 -9.031 11.977 1 92.12 318 GLY B C 1
ATOM 4843 O O . GLY B 1 318 ? 3.693 -10.109 11.859 1 92.12 318 GLY B O 1
ATOM 4844 N N . PHE B 1 319 ? 4.961 -8.445 11.016 1 93.94 319 PHE B N 1
ATOM 4845 C CA . PHE B 1 319 ? 5.109 -9.094 9.711 1 93.94 319 PHE B CA 1
ATOM 4846 C C . PHE B 1 319 ? 5.789 -10.453 9.859 1 93.94 319 PHE B C 1
ATOM 4848 O O . PHE B 1 319 ? 5.316 -11.445 9.312 1 93.94 319 PHE B O 1
ATOM 4855 N N . GLY B 1 320 ? 6.859 -10.469 10.617 1 92.25 320 GLY B N 1
ATOM 4856 C CA . GLY B 1 320 ? 7.609 -11.695 10.836 1 92.25 320 GLY B CA 1
ATOM 4857 C C . GLY B 1 320 ? 6.824 -12.75 11.602 1 92.25 320 GLY B C 1
ATOM 4858 O O . GLY B 1 320 ? 6.883 -13.938 11.273 1 92.25 320 GLY B O 1
ATOM 4859 N N . LEU B 1 321 ? 6.125 -12.359 12.57 1 88.06 321 LEU B N 1
ATOM 4860 C CA . LEU B 1 321 ? 5.34 -13.281 13.391 1 88.06 321 LEU B CA 1
ATOM 4861 C C . LEU B 1 321 ? 4.281 -13.984 12.547 1 88.06 321 LEU B C 1
ATOM 4863 O O . LEU B 1 321 ? 4.133 -15.203 12.625 1 88.06 321 LEU B O 1
ATOM 4867 N N . MET B 1 322 ? 3.604 -13.258 11.727 1 86.31 322 MET B N 1
ATOM 4868 C CA . MET B 1 322 ? 2.547 -13.836 10.898 1 86.31 322 MET B CA 1
ATOM 4869 C C . MET B 1 322 ? 3.133 -14.758 9.836 1 86.31 322 MET B C 1
ATOM 4871 O O . MET B 1 322 ? 2.564 -15.812 9.539 1 86.31 322 MET B O 1
ATOM 4875 N N . CYS B 1 323 ? 4.246 -14.32 9.273 1 87 323 CYS B N 1
ATOM 4876 C CA . CYS B 1 323 ? 4.914 -15.188 8.312 1 87 323 CYS B CA 1
ATOM 4877 C C . CYS B 1 323 ? 5.359 -16.484 8.961 1 87 323 CYS B C 1
ATOM 4879 O O . CYS B 1 323 ? 5.297 -17.547 8.336 1 87 323 CYS B O 1
ATOM 4881 N N . GLY B 1 324 ? 5.82 -16.422 10.234 1 82.19 324 GLY B N 1
ATOM 4882 C CA . GLY B 1 324 ? 6.254 -17.594 10.969 1 82.19 324 GLY B CA 1
ATOM 4883 C C . GLY B 1 324 ? 5.109 -18.516 11.352 1 82.19 324 GLY B C 1
ATOM 4884 O O . GLY B 1 324 ? 5.25 -19.734 11.32 1 82.19 324 GLY B O 1
ATOM 4885 N N . LEU B 1 325 ? 3.988 -17.984 11.711 1 75.81 325 LEU B N 1
ATOM 4886 C CA . LEU B 1 325 ? 2.822 -18.766 12.102 1 75.81 325 LEU B CA 1
ATOM 4887 C C . LEU B 1 325 ? 2.303 -19.594 10.93 1 75.81 325 LEU B C 1
ATOM 4889 O O . LEU B 1 325 ? 1.8 -20.703 11.125 1 75.81 325 LEU B O 1
ATOM 4893 N N . THR B 1 326 ? 2.445 -19.125 9.727 1 65.69 326 THR B N 1
ATOM 4894 C CA . THR B 1 326 ? 1.936 -19.828 8.547 1 65.69 326 THR B CA 1
ATOM 4895 C C . THR B 1 326 ? 2.875 -20.969 8.148 1 65.69 326 THR B C 1
ATOM 4897 O O . THR B 1 326 ? 2.506 -21.828 7.355 1 65.69 326 THR B O 1
ATOM 4900 N N . GLN B 1 327 ? 4.105 -20.953 8.625 1 61.56 327 GLN B N 1
ATOM 4901 C CA . GLN B 1 327 ? 5.047 -22.016 8.305 1 61.56 327 GLN B CA 1
ATOM 4902 C C . GLN B 1 327 ? 4.918 -23.172 9.289 1 61.56 327 GLN B C 1
ATOM 4904 O O . GLN B 1 327 ? 5.402 -24.281 9.023 1 61.56 327 GLN B O 1
ATOM 4909 N N . ILE B 1 328 ? 4.348 -22.938 10.375 1 49.19 328 ILE B N 1
ATOM 4910 C CA . ILE B 1 328 ? 4.16 -24.062 11.297 1 49.19 328 ILE B CA 1
ATOM 4911 C C . ILE B 1 328 ? 2.904 -24.844 10.914 1 49.19 328 ILE B C 1
ATOM 4913 O O . ILE B 1 328 ? 1.859 -24.25 10.633 1 49.19 328 ILE B O 1
#

Radius of gyration: 27.84 Å; Cα contacts (8 Å, |Δi|>4): 894; chains: 2; bounding box: 65×94×73 Å